Protein AF-A0A2E8DNR0-F1 (afdb_monomer_lite)

Secondary structure (DSSP, 8-state):
-EEEEEHHHHHHHHHHHHHHHHHTT-GGG--EEEEEE-SSSEEEEEEEETTEEEEPPPEEEEEEE--EEEEEHHHHHHHHHH---SEEEEEE-TTSEEEEEETTEEEEEEEE---------HHHHHTTS-HHHHHHHHHHHHHHHHHHHHHHTT---TT----------------PPPPPP-----PPPPPPS----------------------PPPP----------------PPPP------------------------------------------PPPP----GGGSSS-----------S----------TT---EEEEEETTEEEEEEE-EEEE-TTTTTT--TTHHHHHHHHHHHH-SEEEE--GGGGEEETT-GGGGG-SEEEEEE--HHHHHHTT---SSSPPSS--HHHHHHHHIIIIIS--EEEEEE--TTSHHHHHHHHHHHHH-TTS-EEEPPTTSGGGTSSS--SSPPP-GGGGTTTTTS----S-SS-EEEEETTEEEEEEE-S-TTGGG--S--S-SS-HHHH--HHHHHHHHHHHHHHHHHSSSEE-TTEE-

Sequence (571 aa):
MKIKIKHQNLLEAVKSVQTLASRRKALNSLTHITIETTSEQTTQLSARSRDLLFSSDQISTQVIRPGKVTCSLEQLGLFLRESLGEEINITRTQAGIMTVNCGNQTIEIETIINSDSIGLSLLHRVFRASPSVIISLLIHLLLAIYIAFNLRNYIIEEDKISVDFVSIPETTTRRMIKKPVVDRIQRRITPDPSLRMTNQPKILVTSPTSVAETVQRRPVDIQQNVDLNPKLVDQKPTDLTTQTRIPMTTSPSQVQSPTGTTSNTPLNGAGLLSNRFRAQSQGRAESLGISSMLNSTGAKDSGQVSNFSMRELVIIPKDKLGAKIVGSGNEFSAHIKLVRLKHSLSDWWQDPTAVPSFIKWLQDNTKITADVDFEGGSLVMTDERILDAPFIFMTGHDRDIVLNRSLAKDGPLAEGFSRKERIAMRKYLINRGGLLFFDDCGFNGNFASRFRRELQSVLPEFQLANIPHDHKLYKVYYQLAEPPTGGDVFWNSGYKPKQTQFKFQKGIFIGNRLAVVFNRKDYLCCMETSEVDSRARLQDRRSPDVHRFMTNLLVYAMKYGGNTDRSEYKR

Foldseek 3Di:
DKKKAFLVQVLVFLVQQLVVCVVVVNNVQWFKKKWFAPDQFWIKIWTDGDPDIGIGDIGGMHPPDGDMWMFTSVVVNVCSVPADAGMWIWDDDPVQWIWIDGPPDIDITGTDPPDPPDDDDPVVVVVPDDPVVVVVVVVVVVVVVVVVVVVVVVPDPPDDDPDDPDPDPDDPDDDDDDDDDDDDDDDDDDDDPDDDDDDDDDDDDDDDDDDDDDDDDDDDDDDDDDDDDDDDDDDDDDDDDDDDDDDDDDDDDDDDDDDDDDDDDDDDDDDDDDDDDDDDDDDDDDPDPPVPVPPPDPDDDDDDPPDPPPPPAPDDPLQAAAKAWFDEQQPIAIEHEAAQADALQALFCPLVQLVVLLQVVCVVPHNYHYYNSHVNRYDYLLPLRCLLHLEYETEHEPPVCCVVVVSRDPDHRDQADDPSSLQSLLCSLPVQQHAYEYEYPYLVCNSVVSVLVSCCVSCVPWDFAFDDQPHQLCPSHDHDSFQDAAPNQLRPPQQHGDDHPDRTWTFTDDDPATRYTHHHRRLSLLSHPDQDVDSHGNVSRHDPVSSVSVVSVVSSSQVRGGNYHCVNYHD

Radius of gyration: 39.45 Å; chains: 1; bounding box: 102×75×120 Å

Structure (mmCIF, N/CA/C/O backbone):
data_AF-A0A2E8DNR0-F1
#
_entry.id   AF-A0A2E8DNR0-F1
#
loop_
_atom_site.group_PDB
_atom_site.id
_atom_site.type_symbol
_atom_site.label_atom_id
_atom_site.label_alt_id
_atom_site.label_comp_id
_atom_site.label_asym_id
_atom_site.label_entity_id
_atom_site.label_seq_id
_atom_site.pdbx_PDB_ins_code
_atom_site.Cartn_x
_atom_site.Cartn_y
_atom_site.Cartn_z
_atom_site.occupancy
_atom_site.B_iso_or_equiv
_atom_site.auth_seq_id
_atom_site.auth_comp_id
_atom_site.auth_asym_id
_atom_site.auth_atom_id
_atom_site.pdbx_PDB_model_num
ATOM 1 N N . MET A 1 1 ? 20.804 -1.015 -55.934 1.00 86.19 1 MET A N 1
ATOM 2 C CA . MET A 1 1 ? 21.446 0.312 -55.888 1.00 86.19 1 MET A CA 1
ATOM 3 C C . MET A 1 1 ? 22.871 0.198 -56.418 1.00 86.19 1 MET A C 1
ATOM 5 O O . MET A 1 1 ? 23.558 -0.741 -56.022 1.00 86.19 1 MET A O 1
ATOM 9 N N . LYS A 1 2 ? 23.285 1.092 -57.322 1.00 92.00 2 LYS A N 1
ATOM 10 C CA . LYS A 1 2 ? 24.666 1.238 -57.810 1.00 92.00 2 LYS A CA 1
ATOM 11 C C . LYS A 1 2 ? 24.942 2.724 -58.052 1.00 92.00 2 LYS A C 1
ATOM 13 O O . LYS A 1 2 ? 24.276 3.316 -58.900 1.00 92.00 2 LYS A O 1
ATOM 18 N N . ILE A 1 3 ? 25.873 3.313 -57.310 1.00 93.38 3 ILE A N 1
ATOM 19 C CA . ILE A 1 3 ? 26.162 4.756 -57.348 1.00 93.38 3 ILE A CA 1
ATOM 20 C C . ILE A 1 3 ? 27.667 5.018 -57.281 1.00 93.38 3 ILE A C 1
ATOM 22 O O . ILE A 1 3 ? 28.405 4.211 -56.709 1.00 93.38 3 ILE A O 1
ATOM 26 N N . LYS A 1 4 ? 28.101 6.149 -57.844 1.00 93.12 4 LYS A N 1
ATOM 27 C CA . LYS A 1 4 ? 29.452 6.691 -57.670 1.00 93.12 4 LYS A CA 1
ATOM 28 C C . LYS A 1 4 ? 29.402 8.051 -56.988 1.00 93.12 4 LYS A C 1
ATOM 30 O O . LYS A 1 4 ? 28.589 8.900 -57.361 1.00 93.12 4 LYS A O 1
ATOM 35 N N . ILE A 1 5 ? 30.255 8.251 -55.990 1.00 93.81 5 ILE A N 1
ATOM 36 C CA . ILE A 1 5 ? 30.299 9.465 -55.167 1.00 93.81 5 ILE A CA 1
ATOM 37 C C . ILE A 1 5 ? 31.759 9.870 -54.967 1.00 93.81 5 ILE A C 1
ATOM 39 O O . ILE A 1 5 ? 32.609 9.005 -54.770 1.00 93.81 5 ILE A O 1
ATOM 43 N N . LYS A 1 6 ? 32.054 11.174 -54.963 1.00 93.38 6 LYS A N 1
ATOM 44 C CA . LYS A 1 6 ? 33.367 11.667 -54.523 1.00 93.38 6 LYS A CA 1
ATOM 45 C C . LYS A 1 6 ? 33.582 11.335 -53.046 1.00 93.38 6 LYS A C 1
ATOM 47 O O . LYS A 1 6 ? 32.703 11.605 -52.226 1.00 93.38 6 LYS A O 1
ATOM 52 N N . HIS A 1 7 ? 34.748 10.792 -52.709 1.00 92.06 7 HIS A N 1
ATOM 53 C CA . HIS A 1 7 ? 35.096 10.364 -51.350 1.00 92.06 7 HIS A CA 1
ATOM 54 C C . HIS A 1 7 ? 34.854 11.470 -50.316 1.00 92.06 7 HIS A C 1
ATOM 56 O O . HIS A 1 7 ? 34.104 11.266 -49.357 1.00 92.06 7 HIS A O 1
ATOM 62 N N . GLN A 1 8 ? 35.380 12.667 -50.586 1.00 89.75 8 GLN A N 1
ATOM 63 C CA . GLN A 1 8 ? 35.269 13.824 -49.698 1.00 89.75 8 GLN A CA 1
ATOM 64 C C . GLN A 1 8 ? 33.810 14.190 -49.390 1.00 89.75 8 GLN A C 1
ATOM 66 O O . GLN A 1 8 ? 33.452 14.409 -48.234 1.00 89.75 8 GLN A O 1
ATOM 71 N N . ASN A 1 9 ? 32.944 14.175 -50.406 1.00 91.75 9 ASN A N 1
ATOM 72 C CA . ASN A 1 9 ? 31.533 14.522 -50.249 1.00 91.75 9 ASN A CA 1
ATOM 73 C C . ASN A 1 9 ? 30.795 13.507 -49.362 1.00 91.75 9 ASN A C 1
ATOM 75 O O . ASN A 1 9 ? 29.952 13.880 -48.544 1.00 91.75 9 ASN A O 1
ATOM 79 N N . LEU A 1 10 ? 31.107 12.213 -49.511 1.00 92.06 10 LEU A N 1
ATOM 80 C CA . LEU A 1 10 ? 30.502 11.169 -48.686 1.00 92.06 10 LEU A CA 1
ATOM 81 C C . LEU A 1 10 ? 30.985 11.264 -47.231 1.00 92.06 10 LEU A C 1
ATOM 83 O O . LEU A 1 10 ? 30.183 11.140 -46.304 1.00 92.06 10 LEU A O 1
ATOM 87 N N . LEU A 1 11 ? 32.275 11.540 -47.025 1.00 91.88 11 LEU A N 1
ATOM 88 C CA . LEU A 1 11 ? 32.858 11.725 -45.698 1.00 91.88 11 LEU A CA 1
ATOM 89 C C . LEU A 1 11 ? 32.261 12.941 -44.972 1.00 91.88 11 LEU A C 1
ATOM 91 O O . LEU A 1 11 ? 31.933 12.854 -43.786 1.00 91.88 11 LEU A O 1
ATOM 95 N N . GLU A 1 12 ? 32.094 14.066 -45.666 1.00 91.81 12 GLU A N 1
ATOM 96 C CA . GLU A 1 12 ? 31.467 15.275 -45.119 1.00 91.81 12 GLU A CA 1
ATOM 97 C C . GLU A 1 12 ? 30.003 15.042 -44.740 1.00 91.81 12 GLU A C 1
ATOM 99 O O . GLU A 1 12 ? 29.575 15.451 -43.659 1.00 91.81 12 GLU A O 1
ATOM 104 N N . ALA A 1 13 ? 29.249 14.304 -45.556 1.00 91.94 13 ALA A N 1
ATOM 105 C CA . ALA A 1 13 ? 27.865 13.968 -45.247 1.00 91.94 13 ALA A CA 1
ATOM 106 C C . ALA A 1 13 ? 27.731 13.069 -44.007 1.00 91.94 13 ALA A C 1
ATOM 108 O O . ALA A 1 13 ? 26.882 13.325 -43.149 1.00 91.94 13 ALA A O 1
ATOM 109 N N . VAL A 1 14 ? 28.601 12.062 -43.856 1.00 93.06 14 VAL A N 1
ATOM 110 C CA . VAL A 1 14 ? 28.646 11.222 -42.645 1.00 93.06 14 VAL A CA 1
ATOM 111 C C . VAL A 1 14 ? 28.979 12.067 -41.411 1.00 93.06 14 VAL A C 1
ATOM 113 O O . VAL A 1 14 ? 28.291 11.967 -40.390 1.00 93.06 14 VAL A O 1
ATOM 116 N N . LYS A 1 15 ? 29.980 12.954 -41.506 1.00 92.44 15 LYS A N 1
ATOM 117 C CA . LYS A 1 15 ? 30.347 13.882 -40.421 1.00 92.44 15 LYS A CA 1
ATOM 118 C C . LYS A 1 15 ? 29.206 14.837 -40.070 1.00 92.44 15 LYS A C 1
ATOM 120 O O . LYS A 1 15 ? 28.989 15.109 -38.887 1.00 92.44 15 LYS A O 1
ATOM 125 N N . SER A 1 16 ? 28.463 15.324 -41.063 1.00 93.19 16 SER A N 1
ATOM 126 C CA . SER A 1 16 ? 27.307 16.202 -40.863 1.00 93.19 16 SER A CA 1
ATOM 127 C C . SER A 1 16 ? 26.217 15.504 -40.045 1.00 93.19 16 SER A C 1
ATOM 129 O O . SER A 1 16 ? 25.813 16.008 -38.994 1.00 93.19 16 SER A O 1
ATOM 131 N N . VAL A 1 17 ? 25.835 14.279 -40.427 1.00 92.00 17 VAL A N 1
ATOM 132 C CA . VAL A 1 17 ? 24.845 13.467 -39.694 1.00 92.00 17 VAL A CA 1
ATOM 133 C C . VAL A 1 17 ? 25.297 13.196 -38.253 1.00 92.00 17 VAL A C 1
ATOM 135 O O . VAL A 1 17 ? 24.521 13.381 -37.312 1.00 92.00 17 VAL A O 1
ATOM 138 N N . GLN A 1 18 ? 26.567 12.830 -38.051 1.00 91.38 18 GLN A N 1
ATOM 139 C CA . GLN A 1 18 ? 27.138 12.616 -36.715 1.00 91.38 18 GLN A CA 1
ATOM 140 C C . GLN A 1 18 ? 27.143 13.901 -35.868 1.00 91.38 18 GLN A C 1
ATOM 142 O O . GLN A 1 18 ? 26.813 13.871 -34.681 1.00 91.38 18 GLN A O 1
ATOM 147 N N . THR A 1 19 ? 27.453 15.050 -36.471 1.00 92.25 19 THR A N 1
ATOM 148 C CA . THR A 1 19 ? 27.459 16.354 -35.788 1.00 92.25 19 THR A CA 1
ATOM 149 C C . THR A 1 19 ? 26.048 16.772 -35.372 1.00 92.25 19 THR A C 1
ATOM 151 O O . THR A 1 19 ? 25.844 17.203 -34.233 1.00 92.25 19 THR A O 1
ATOM 154 N N . LEU A 1 20 ? 25.056 16.594 -36.252 1.00 91.38 20 LEU A N 1
ATOM 155 C CA . LEU A 1 20 ? 23.646 16.853 -35.949 1.00 91.38 20 LEU A CA 1
ATOM 156 C C . LEU A 1 20 ? 23.145 15.980 -34.790 1.00 91.38 20 LEU A C 1
ATOM 158 O O . LEU A 1 20 ? 22.474 16.482 -33.884 1.00 91.38 20 LEU A O 1
ATOM 162 N N . ALA A 1 21 ? 23.529 14.702 -34.766 1.00 89.75 21 ALA A N 1
ATOM 163 C CA . ALA A 1 21 ? 23.193 13.792 -33.676 1.00 89.75 21 ALA A CA 1
ATOM 164 C C . ALA A 1 21 ? 23.901 14.148 -32.360 1.00 89.75 21 ALA A C 1
ATOM 166 O O . ALA A 1 21 ? 23.291 14.090 -31.288 1.00 89.75 21 ALA A O 1
ATOM 167 N N . SER A 1 22 ? 25.163 14.584 -32.424 1.00 90.56 22 SER A N 1
ATOM 168 C CA . SER A 1 22 ? 25.935 15.028 -31.257 1.00 90.56 22 SER A CA 1
ATOM 169 C C . SER A 1 22 ? 25.294 16.236 -30.564 1.00 90.56 22 SER A C 1
ATOM 171 O O . SER A 1 22 ? 25.093 16.214 -29.348 1.00 90.56 22 SER A O 1
ATOM 173 N N . ARG A 1 23 ? 24.823 17.234 -31.332 1.00 90.75 23 ARG A N 1
ATOM 174 C CA . ARG A 1 23 ? 24.089 18.405 -30.797 1.00 90.75 23 ARG A CA 1
ATOM 175 C C . ARG A 1 23 ? 22.832 18.028 -30.004 1.00 90.75 23 ARG A C 1
ATOM 177 O O . ARG A 1 23 ? 22.382 18.799 -29.160 1.00 90.75 23 ARG A O 1
ATOM 184 N N . ARG A 1 24 ? 22.260 16.848 -30.259 1.00 88.25 24 ARG A N 1
ATOM 185 C CA . ARG A 1 24 ? 21.077 16.311 -29.566 1.00 88.25 24 ARG A CA 1
ATOM 186 C C . ARG A 1 24 ? 21.412 15.206 -28.554 1.00 88.25 24 ARG A C 1
ATOM 188 O O . ARG A 1 24 ? 20.495 14.542 -28.083 1.00 88.25 24 ARG A O 1
ATOM 195 N N . LYS A 1 25 ? 22.693 15.008 -28.204 1.00 88.12 25 LYS A N 1
ATOM 196 C CA . LYS A 1 25 ? 23.180 13.931 -27.313 1.00 88.12 25 LYS A CA 1
ATOM 197 C C . LYS A 1 25 ? 22.765 12.520 -27.776 1.00 88.12 25 LYS A C 1
ATOM 199 O O . LYS A 1 25 ? 22.565 11.632 -26.955 1.00 88.12 25 LYS A O 1
ATOM 204 N N . ALA A 1 26 ? 22.638 12.320 -29.089 1.00 86.88 26 ALA A N 1
ATOM 205 C CA . ALA A 1 26 ? 22.168 11.079 -29.712 1.00 86.88 26 ALA A CA 1
ATOM 206 C C . ALA A 1 26 ? 23.260 10.341 -30.510 1.00 86.88 26 ALA A C 1
ATOM 208 O O . ALA A 1 26 ? 22.969 9.368 -31.196 1.00 86.88 26 ALA A O 1
ATOM 209 N N . LEU A 1 27 ? 24.518 10.795 -30.451 1.00 85.19 27 LEU A N 1
ATOM 210 C CA . LEU A 1 27 ? 25.614 10.198 -31.223 1.00 85.19 27 LEU A CA 1
ATOM 211 C C . LEU A 1 27 ? 25.877 8.735 -30.827 1.00 85.19 27 LEU A C 1
ATOM 213 O O . LEU A 1 27 ? 25.978 7.880 -31.698 1.00 85.19 27 LEU A O 1
ATOM 217 N N . ASN A 1 28 ? 25.901 8.438 -29.523 1.00 84.94 28 ASN A N 1
ATOM 218 C CA . ASN A 1 28 ? 26.190 7.093 -29.003 1.00 84.94 28 ASN A CA 1
ATOM 219 C C . ASN A 1 28 ? 25.078 6.068 -29.289 1.00 84.94 28 ASN A C 1
ATOM 221 O O . ASN A 1 28 ? 25.258 4.884 -29.031 1.00 84.94 28 ASN A O 1
ATOM 225 N N . SER A 1 29 ? 23.918 6.511 -29.779 1.00 83.75 29 SER A N 1
ATOM 226 C CA . SER A 1 29 ? 22.791 5.645 -30.133 1.00 83.75 29 SER A CA 1
ATOM 227 C C . SER A 1 29 ? 22.632 5.436 -31.641 1.00 83.75 29 SER A C 1
ATOM 229 O O . SER A 1 29 ? 21.729 4.707 -32.050 1.00 83.75 29 SER A O 1
ATOM 231 N N . LEU A 1 30 ? 23.487 6.041 -32.476 1.00 85.50 30 LEU A N 1
ATOM 232 C CA . LEU A 1 30 ? 23.499 5.802 -33.918 1.00 85.50 30 LEU A CA 1
ATOM 233 C C . LEU A 1 30 ? 24.351 4.580 -34.260 1.00 85.50 30 LEU A C 1
ATOM 235 O O . LEU A 1 30 ? 25.574 4.626 -34.188 1.00 85.50 30 LEU A O 1
ATOM 239 N N . THR A 1 31 ? 23.697 3.505 -34.689 1.00 87.19 31 THR A N 1
ATOM 240 C CA . THR A 1 31 ? 24.370 2.269 -35.120 1.00 87.19 31 THR A CA 1
ATOM 241 C C . THR A 1 31 ? 24.386 2.107 -36.639 1.00 87.19 31 THR A C 1
ATOM 243 O O . THR A 1 31 ? 25.325 1.543 -37.195 1.00 87.19 31 THR A O 1
ATOM 246 N N . HIS A 1 32 ? 23.374 2.637 -37.330 1.00 92.06 32 HIS A N 1
ATOM 247 C CA . HIS A 1 32 ? 23.183 2.448 -38.766 1.00 92.06 32 HIS A CA 1
ATOM 248 C C . HIS A 1 32 ? 22.950 3.768 -39.492 1.00 92.06 32 HIS A C 1
ATOM 250 O O . HIS A 1 32 ? 22.372 4.710 -38.942 1.00 92.06 32 HIS A O 1
ATOM 256 N N . ILE A 1 33 ? 23.353 3.798 -40.758 1.00 92.75 33 ILE A N 1
ATOM 257 C CA . ILE A 1 33 ? 23.112 4.902 -41.682 1.00 92.75 33 ILE A CA 1
ATOM 258 C C . ILE A 1 33 ? 22.461 4.383 -42.960 1.00 92.75 33 ILE A C 1
ATOM 260 O O . ILE A 1 33 ? 22.790 3.310 -43.471 1.00 92.75 33 ILE A O 1
ATOM 264 N N . THR A 1 34 ? 21.493 5.144 -43.449 1.00 93.19 34 THR A N 1
ATOM 265 C CA . THR A 1 34 ? 20.732 4.870 -44.660 1.00 93.19 34 THR A CA 1
ATOM 266 C C . THR A 1 34 ? 21.201 5.794 -45.768 1.00 93.19 34 THR A C 1
ATOM 268 O O . THR A 1 34 ? 21.255 7.005 -45.582 1.00 93.19 34 THR A O 1
ATOM 271 N N . ILE A 1 35 ? 21.523 5.213 -46.915 1.00 93.00 35 ILE A N 1
ATOM 272 C CA . ILE A 1 35 ? 21.900 5.899 -48.146 1.00 93.00 35 ILE A CA 1
ATOM 273 C C . ILE A 1 35 ? 20.733 5.723 -49.116 1.00 93.00 35 ILE A C 1
ATOM 275 O O . ILE A 1 35 ? 20.349 4.592 -49.432 1.00 93.00 35 ILE A O 1
ATOM 279 N N . GLU A 1 36 ? 20.146 6.830 -49.555 1.00 91.88 36 GLU A N 1
ATOM 280 C CA . GLU A 1 36 ? 18.966 6.847 -50.418 1.00 91.88 36 GLU A CA 1
ATOM 281 C C . GLU A 1 36 ? 19.191 7.781 -51.605 1.00 91.88 36 GLU A C 1
ATOM 283 O O . GLU A 1 36 ? 19.529 8.951 -51.438 1.00 91.88 36 GLU A O 1
ATOM 288 N N . THR A 1 37 ? 19.015 7.261 -52.818 1.00 89.69 37 THR A N 1
ATOM 289 C CA . THR A 1 37 ? 19.087 8.074 -54.038 1.00 89.69 37 THR A CA 1
ATOM 290 C C . THR A 1 37 ? 17.820 8.913 -54.165 1.00 89.69 37 THR A C 1
ATOM 292 O O . THR A 1 37 ? 16.733 8.350 -54.296 1.00 89.69 37 THR A O 1
ATOM 295 N N . THR A 1 38 ? 17.951 10.236 -54.141 1.00 84.00 38 THR A N 1
ATOM 296 C CA . THR A 1 38 ? 16.825 11.183 -54.187 1.00 84.00 38 THR A CA 1
ATOM 297 C C . THR A 1 38 ? 16.490 11.646 -55.604 1.00 84.00 38 THR A C 1
ATOM 299 O O . THR A 1 38 ? 15.354 12.021 -55.871 1.00 84.00 38 THR A O 1
ATOM 302 N N . SER A 1 39 ? 17.458 11.613 -56.523 1.00 85.44 39 SER A N 1
ATOM 303 C CA . SER A 1 39 ? 17.259 11.881 -57.954 1.00 85.44 39 SER A CA 1
ATOM 304 C C . SER A 1 39 ? 18.280 11.101 -58.791 1.00 85.44 39 SER A C 1
ATOM 306 O O . SER A 1 39 ? 19.095 10.358 -58.244 1.00 85.44 39 SER A O 1
ATOM 308 N N . GLU A 1 40 ? 18.281 11.284 -60.113 1.00 81.44 40 GLU A N 1
ATOM 309 C CA . GLU A 1 40 ? 19.282 10.683 -61.011 1.00 81.44 40 GLU A CA 1
ATOM 310 C C . GLU A 1 40 ? 20.714 11.194 -60.764 1.00 81.44 40 GLU A C 1
ATOM 312 O O . GLU A 1 40 ? 21.682 10.561 -61.189 1.00 81.44 40 GLU A O 1
ATOM 317 N N . GLN A 1 41 ? 20.866 12.319 -60.056 1.00 87.75 41 GLN A N 1
ATOM 318 C CA . GLN A 1 41 ? 22.166 12.938 -59.782 1.00 87.75 41 GLN A CA 1
ATOM 319 C C . GLN A 1 41 ? 22.404 13.257 -58.301 1.00 87.75 41 GLN A C 1
ATOM 321 O O . GLN A 1 41 ? 23.429 13.853 -57.960 1.00 87.75 41 GLN A O 1
ATOM 326 N N . THR A 1 42 ? 21.486 12.881 -57.403 1.00 89.88 42 THR A N 1
ATOM 327 C CA . THR A 1 42 ? 21.609 13.200 -55.975 1.00 89.88 42 THR A CA 1
ATOM 328 C C . THR A 1 42 ? 21.292 12.030 -55.055 1.00 89.88 42 THR A C 1
ATOM 330 O O . THR A 1 42 ? 20.398 11.223 -55.316 1.00 89.88 42 THR A O 1
ATOM 333 N N . THR A 1 43 ? 22.024 11.964 -53.943 1.00 91.06 43 THR A N 1
ATOM 334 C CA . THR A 1 43 ? 21.842 10.990 -52.859 1.00 91.06 43 THR A CA 1
ATOM 335 C C . THR A 1 43 ? 21.808 11.718 -51.519 1.00 91.06 43 THR A C 1
ATOM 337 O O . THR A 1 43 ? 22.529 12.695 -51.324 1.00 91.06 43 THR A O 1
ATOM 340 N N . GLN A 1 44 ? 21.004 11.234 -50.576 1.00 93.69 44 GLN A N 1
ATOM 341 C CA . GLN A 1 44 ? 20.947 11.738 -49.207 1.00 93.69 44 GLN A CA 1
ATOM 342 C C . GLN A 1 44 ? 21.299 10.631 -48.210 1.00 93.69 44 GLN A C 1
ATOM 344 O O . GLN A 1 44 ? 20.919 9.469 -48.380 1.00 93.69 44 GLN A O 1
ATOM 349 N N . LEU A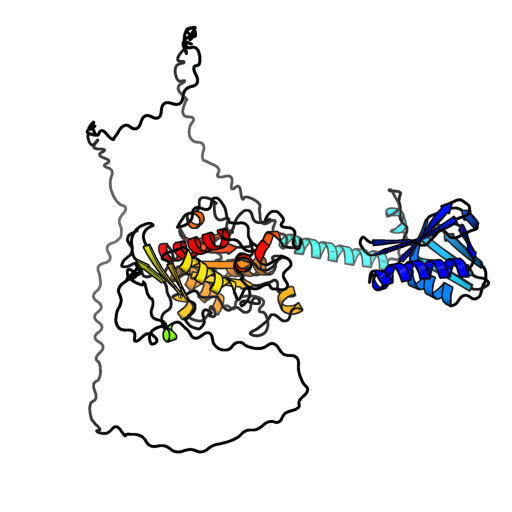 1 45 ? 22.021 11.003 -47.153 1.00 94.06 45 LEU A N 1
ATOM 350 C CA . LEU A 1 45 ? 22.303 10.131 -46.019 1.00 94.06 45 LEU A CA 1
ATOM 351 C C . LEU A 1 45 ? 21.363 10.470 -44.869 1.00 94.06 45 LEU A C 1
ATOM 353 O O . LEU A 1 45 ? 21.156 11.640 -44.557 1.00 94.06 45 LEU A O 1
ATOM 357 N N . SER A 1 46 ? 20.825 9.454 -44.204 1.00 92.00 46 SER A N 1
ATOM 358 C CA . SER A 1 46 ? 20.008 9.636 -43.007 1.00 92.00 46 SER A CA 1
ATOM 359 C C . SER A 1 46 ? 20.293 8.584 -41.941 1.00 92.00 46 SER A C 1
ATOM 361 O O . SER A 1 46 ? 20.592 7.431 -42.240 1.00 92.00 46 SER A O 1
ATOM 363 N N . ALA A 1 47 ? 20.203 8.968 -40.672 1.00 90.75 47 ALA A N 1
ATOM 364 C CA . ALA A 1 47 ? 20.358 8.071 -39.536 1.00 90.75 47 ALA A CA 1
ATOM 365 C C . ALA A 1 47 ? 19.261 8.345 -38.504 1.00 90.75 47 ALA A C 1
ATOM 367 O O . ALA A 1 47 ? 18.852 9.490 -38.295 1.00 90.75 47 ALA A O 1
ATOM 368 N N . ARG A 1 48 ? 18.768 7.287 -37.857 1.00 86.38 48 ARG A N 1
ATOM 369 C CA . ARG A 1 48 ? 17.664 7.372 -36.897 1.00 86.38 48 ARG A CA 1
ATOM 370 C C . ARG A 1 48 ? 18.130 6.954 -35.510 1.00 86.38 48 ARG A C 1
ATOM 372 O O . ARG A 1 48 ? 18.779 5.926 -35.355 1.00 86.38 48 ARG A O 1
ATOM 379 N N . SER A 1 49 ? 17.738 7.725 -34.501 1.00 84.00 49 SER A N 1
ATOM 380 C CA . SER A 1 49 ? 17.883 7.368 -33.089 1.00 84.00 49 SER A CA 1
ATOM 381 C C . SER A 1 49 ? 16.557 7.614 -32.377 1.00 84.00 49 SER A C 1
ATOM 383 O O . SER A 1 49 ? 16.163 8.765 -32.186 1.00 84.00 49 SER A O 1
ATOM 385 N N . ARG A 1 50 ? 15.879 6.539 -31.951 1.00 81.94 50 ARG A N 1
ATOM 386 C CA . ARG A 1 50 ? 14.510 6.590 -31.401 1.00 81.94 50 ARG A CA 1
ATOM 387 C C . ARG A 1 50 ? 13.560 7.313 -32.380 1.00 81.94 50 ARG A C 1
ATOM 389 O O . ARG A 1 50 ? 13.390 6.857 -33.513 1.00 81.94 50 ARG A O 1
ATOM 396 N N . ASP A 1 51 ? 13.006 8.454 -31.974 1.00 78.56 51 ASP A N 1
ATOM 397 C CA . ASP A 1 51 ? 12.076 9.271 -32.766 1.00 78.56 51 ASP A CA 1
ATOM 398 C C . ASP A 1 51 ? 12.758 10.416 -33.530 1.00 78.56 51 ASP A C 1
ATOM 400 O O . ASP A 1 51 ? 12.093 11.182 -34.222 1.00 78.56 51 ASP A O 1
ATOM 404 N N . LEU A 1 52 ? 14.084 10.549 -33.427 1.00 80.38 52 LEU A N 1
ATOM 405 C CA . LEU A 1 52 ? 14.844 11.594 -34.110 1.00 80.38 52 LEU A CA 1
ATOM 406 C C . LEU A 1 52 ? 15.448 11.055 -35.411 1.00 80.38 52 LEU A C 1
ATOM 408 O O . LEU A 1 52 ? 16.143 10.035 -35.404 1.00 80.38 52 LEU A O 1
ATOM 412 N N . LEU A 1 53 ? 15.201 11.769 -36.510 1.00 88.62 53 LEU A N 1
ATOM 413 C CA . LEU A 1 53 ? 15.800 11.537 -37.823 1.00 88.62 53 LEU A CA 1
ATOM 414 C C . LEU A 1 53 ? 16.822 12.643 -38.109 1.00 88.62 53 LEU A C 1
ATOM 416 O O . LEU A 1 53 ? 16.495 13.827 -38.037 1.00 88.62 53 LEU A O 1
ATOM 420 N N . PHE A 1 54 ? 18.049 12.252 -38.433 1.00 90.81 54 PHE A N 1
ATOM 421 C CA . PHE A 1 54 ? 19.127 13.153 -38.827 1.00 90.81 54 PHE A CA 1
ATOM 422 C C . PHE A 1 54 ? 19.463 12.887 -40.286 1.00 90.81 54 PHE A C 1
ATOM 424 O O . PHE A 1 54 ? 19.749 11.744 -40.631 1.00 90.81 54 PHE A O 1
ATOM 431 N N . SER A 1 55 ? 19.459 13.921 -41.118 1.00 92.00 55 SER A N 1
ATOM 432 C CA . SER A 1 55 ? 19.698 13.793 -42.556 1.00 92.00 55 SER A CA 1
ATOM 433 C C . SER A 1 55 ? 20.788 14.764 -42.993 1.00 92.00 55 SER A C 1
ATOM 435 O O . SER A 1 55 ? 20.866 15.871 -42.464 1.00 92.00 55 SER A O 1
ATOM 437 N N . SER A 1 56 ? 21.632 14.345 -43.932 1.00 92.88 56 SER A N 1
ATOM 438 C CA . SER A 1 56 ? 22.594 15.222 -44.595 1.00 92.88 56 SER A CA 1
ATOM 439 C C . SER A 1 56 ? 21.899 16.116 -45.620 1.00 92.88 56 SER A C 1
ATOM 441 O O . SER A 1 56 ? 20.771 15.842 -46.047 1.00 92.88 56 SER A O 1
ATOM 443 N N . ASP A 1 57 ? 22.619 17.124 -46.100 1.00 88.50 57 ASP A N 1
ATOM 444 C CA . ASP A 1 57 ? 22.274 17.787 -47.356 1.00 88.50 57 ASP A CA 1
ATOM 445 C C . ASP A 1 57 ? 22.378 16.800 -48.532 1.00 88.50 57 ASP A C 1
ATOM 447 O O . ASP A 1 57 ? 22.971 15.71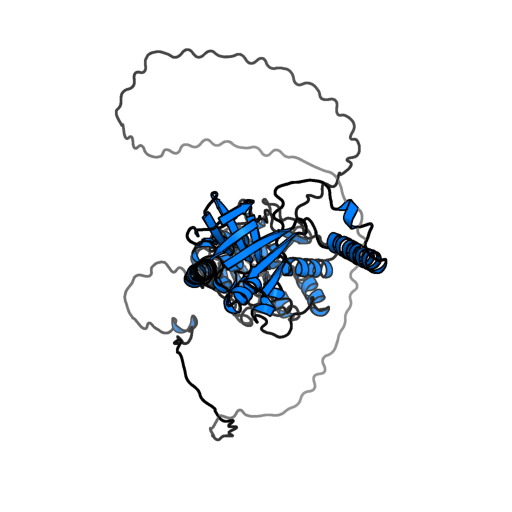7 -48.416 1.00 88.50 57 ASP A O 1
ATOM 451 N N . GLN A 1 58 ? 21.764 17.152 -49.664 1.00 89.69 58 GLN A N 1
ATOM 452 C CA . GLN A 1 58 ? 21.837 16.339 -50.875 1.00 89.69 58 GLN A CA 1
ATOM 453 C C . GLN A 1 58 ? 23.251 16.372 -51.458 1.00 89.69 58 GLN A C 1
ATOM 455 O O . GLN A 1 58 ? 23.825 17.430 -51.701 1.00 89.69 58 GLN A O 1
ATOM 460 N N . ILE A 1 59 ? 23.794 15.188 -51.713 1.00 91.81 59 ILE A N 1
ATOM 461 C CA . ILE A 1 59 ? 25.134 14.990 -52.252 1.00 91.81 59 ILE A CA 1
ATOM 462 C C . ILE A 1 59 ? 25.021 14.795 -53.759 1.00 91.81 59 ILE A C 1
ATOM 464 O O . ILE A 1 59 ? 24.196 14.000 -54.207 1.00 91.81 59 ILE A O 1
ATOM 468 N N . SER A 1 60 ? 25.871 15.462 -54.542 1.00 89.75 60 SER A N 1
ATOM 469 C CA . SER A 1 60 ? 25.997 15.180 -55.976 1.00 89.75 60 SER A CA 1
ATOM 470 C C . SER A 1 60 ? 26.632 13.801 -56.189 1.00 89.75 60 SER A C 1
ATOM 472 O O . SER A 1 60 ? 27.734 13.528 -55.703 1.00 89.75 60 SER A O 1
ATOM 474 N N . THR A 1 61 ? 25.916 12.919 -56.884 1.00 90.44 61 THR A N 1
ATOM 475 C CA . THR A 1 61 ? 26.269 11.505 -57.067 1.00 90.44 61 THR A CA 1
ATOM 476 C C . THR A 1 61 ? 25.888 11.027 -58.457 1.00 90.44 61 THR A C 1
ATOM 478 O O . THR A 1 61 ? 24.771 11.276 -58.898 1.00 90.44 61 THR A O 1
ATOM 481 N N . GLN A 1 62 ? 26.744 10.250 -59.117 1.00 91.56 62 GLN A N 1
ATOM 482 C CA . GLN A 1 62 ? 26.371 9.586 -60.364 1.00 91.56 62 GLN A CA 1
ATOM 483 C C . GLN A 1 62 ? 25.560 8.322 -60.044 1.00 91.56 62 GLN A C 1
ATOM 485 O O . GLN A 1 62 ? 26.112 7.314 -59.588 1.00 91.56 62 GLN A O 1
ATOM 490 N N . VAL A 1 63 ? 24.245 8.360 -60.272 1.00 89.81 63 VAL A N 1
ATOM 491 C CA . VAL A 1 63 ? 23.358 7.223 -59.998 1.00 89.81 63 VAL A CA 1
ATOM 492 C C . VAL A 1 63 ? 23.258 6.333 -61.234 1.00 89.81 63 VAL A C 1
ATOM 494 O O . VAL A 1 63 ? 22.645 6.690 -62.229 1.00 89.81 63 VAL A O 1
ATOM 497 N N . ILE A 1 64 ? 23.853 5.139 -61.170 1.00 90.69 64 ILE A N 1
ATOM 498 C CA . ILE A 1 64 ? 23.757 4.132 -62.244 1.00 90.69 64 ILE A CA 1
ATOM 499 C C . ILE A 1 64 ? 22.480 3.302 -62.074 1.00 90.69 64 ILE A C 1
ATOM 501 O O . ILE A 1 64 ? 21.841 2.899 -63.041 1.00 90.69 64 ILE A O 1
ATOM 505 N N . ARG A 1 65 ? 22.119 2.999 -60.823 1.00 88.50 65 ARG A N 1
ATOM 506 C CA . ARG A 1 65 ? 20.869 2.321 -60.476 1.00 88.50 65 ARG A CA 1
ATOM 507 C C . ARG A 1 65 ? 20.349 2.865 -59.146 1.00 88.50 65 ARG A C 1
ATOM 509 O O . ARG A 1 65 ? 21.042 2.663 -58.137 1.00 88.50 65 ARG A O 1
ATOM 516 N N . PRO A 1 66 ? 19.149 3.470 -59.109 1.00 88.19 66 PRO A N 1
ATOM 517 C CA . PRO A 1 66 ? 18.596 4.030 -57.885 1.00 88.19 66 PRO A CA 1
ATOM 518 C C . PRO A 1 66 ? 18.357 2.950 -56.825 1.00 88.19 66 PRO A C 1
ATOM 520 O O . PRO A 1 66 ? 18.362 1.738 -57.092 1.00 88.19 66 PRO A O 1
ATOM 523 N N . GLY A 1 67 ? 18.200 3.387 -55.584 1.00 87.00 67 GLY A N 1
ATOM 524 C CA . GLY A 1 67 ? 17.778 2.534 -54.491 1.00 87.00 67 GLY A CA 1
ATOM 525 C C . GLY A 1 67 ? 18.087 3.108 -53.119 1.00 87.00 67 GLY A C 1
ATOM 526 O O . GLY A 1 67 ? 18.653 4.188 -52.966 1.00 87.00 67 GLY A O 1
ATOM 527 N N . LYS A 1 68 ? 17.716 2.310 -52.124 1.00 89.06 68 LYS A N 1
ATOM 528 C CA . LYS A 1 68 ? 17.911 2.583 -50.708 1.00 89.06 68 LYS A CA 1
ATOM 529 C C . LYS A 1 68 ? 18.667 1.430 -50.067 1.00 89.06 68 LYS A C 1
ATOM 531 O O . LYS A 1 68 ? 18.408 0.255 -50.371 1.00 89.06 68 LYS A O 1
ATOM 536 N N . VAL A 1 69 ? 19.619 1.756 -49.206 1.00 89.88 69 VAL A N 1
ATOM 537 C CA . VAL A 1 69 ? 20.379 0.771 -48.439 1.00 89.88 69 VAL A CA 1
ATOM 538 C C . VAL A 1 69 ? 20.667 1.300 -47.045 1.00 89.88 69 VAL A C 1
ATOM 540 O O . VAL A 1 69 ? 21.015 2.464 -46.886 1.00 89.88 69 VAL A O 1
ATOM 543 N N . THR A 1 70 ? 20.536 0.440 -46.042 1.00 91.31 70 THR A N 1
ATOM 544 C CA . THR A 1 70 ? 20.898 0.746 -44.657 1.00 91.31 70 THR A CA 1
ATOM 545 C C . THR A 1 70 ? 22.044 -0.165 -44.245 1.00 91.31 70 THR A C 1
ATOM 547 O O . THR A 1 70 ? 21.977 -1.372 -44.470 1.00 91.31 70 THR A O 1
ATOM 550 N N . CYS A 1 71 ? 23.099 0.409 -43.676 1.00 91.31 71 CYS A N 1
ATOM 551 C CA . CYS A 1 71 ? 24.350 -0.278 -43.360 1.00 91.31 71 CYS A CA 1
ATOM 552 C C . CYS A 1 71 ? 24.936 0.217 -42.029 1.00 91.31 71 CYS A C 1
ATOM 554 O O . CYS A 1 71 ? 24.479 1.229 -41.489 1.00 91.31 71 CYS A O 1
ATOM 556 N N . SER A 1 72 ? 25.930 -0.499 -41.495 1.00 92.19 72 SER A N 1
ATOM 557 C CA . SER A 1 72 ? 26.629 -0.103 -40.266 1.00 92.19 72 SER A CA 1
ATOM 558 C C . SER A 1 72 ? 27.347 1.238 -40.445 1.00 92.19 72 SER A C 1
ATOM 560 O O . SER A 1 72 ? 28.172 1.403 -41.347 1.00 92.19 72 SER A O 1
ATOM 562 N N . LEU A 1 73 ? 27.044 2.195 -39.560 1.00 90.75 73 LEU A N 1
ATOM 563 C CA . LEU A 1 73 ? 27.699 3.506 -39.545 1.00 90.75 73 LEU A CA 1
ATOM 564 C C . LEU A 1 73 ? 29.177 3.388 -39.152 1.00 90.75 73 LEU A C 1
ATOM 566 O O . LEU A 1 73 ? 30.007 4.145 -39.649 1.00 90.75 73 LEU A O 1
ATOM 570 N N . GLU A 1 74 ? 29.504 2.442 -38.273 1.00 88.94 74 GLU A N 1
ATOM 571 C CA . GLU A 1 74 ? 30.867 2.210 -37.799 1.00 88.94 74 GLU A CA 1
ATOM 572 C C . GLU A 1 74 ? 31.762 1.680 -38.922 1.00 88.94 74 GLU A C 1
ATOM 574 O O . GLU A 1 74 ? 32.791 2.284 -39.218 1.00 88.94 74 GLU A O 1
ATOM 579 N N . GLN A 1 75 ? 31.334 0.613 -39.605 1.00 89.94 75 GLN A N 1
ATOM 580 C CA . GLN A 1 75 ? 32.117 -0.010 -40.678 1.00 89.94 75 GLN A CA 1
ATOM 581 C C . GLN A 1 75 ? 32.299 0.933 -41.869 1.00 89.94 75 GLN A C 1
ATOM 583 O O . GLN A 1 75 ? 33.406 1.070 -42.389 1.00 89.94 75 GLN A O 1
ATOM 588 N N . LEU A 1 76 ? 31.229 1.630 -42.270 1.00 91.69 76 LEU A N 1
ATOM 589 C CA . LEU A 1 76 ? 31.315 2.625 -43.335 1.00 91.69 76 LEU A CA 1
ATOM 590 C C . LEU A 1 76 ? 32.214 3.795 -42.917 1.00 91.69 76 LEU A C 1
ATOM 592 O O . LEU A 1 76 ? 33.070 4.220 -43.684 1.00 91.69 76 LEU A O 1
ATOM 596 N N . GLY A 1 77 ? 32.047 4.310 -41.697 1.00 89.44 77 GLY A N 1
ATOM 597 C CA . GLY A 1 77 ? 32.833 5.432 -41.190 1.00 89.44 77 GLY A CA 1
ATOM 598 C C . GLY A 1 77 ? 34.326 5.123 -41.070 1.00 89.44 77 GLY A C 1
ATOM 599 O O . GLY A 1 77 ? 35.140 5.995 -41.370 1.00 89.44 77 GLY A O 1
ATOM 600 N N . LEU A 1 78 ? 34.684 3.905 -40.659 1.00 88.81 78 LEU A N 1
ATOM 601 C CA . LEU A 1 78 ? 36.070 3.449 -40.561 1.00 88.81 78 LEU A CA 1
ATOM 602 C C . LEU A 1 78 ? 36.702 3.313 -41.950 1.00 88.81 78 LEU A C 1
ATOM 604 O O . LEU A 1 78 ? 37.738 3.925 -42.201 1.00 88.81 78 LEU A O 1
ATOM 608 N N . PHE A 1 79 ? 36.015 2.650 -42.887 1.00 91.38 79 PHE A N 1
ATOM 609 C CA . PHE A 1 79 ? 36.483 2.522 -44.270 1.00 91.38 79 PHE A CA 1
ATOM 610 C C . PHE A 1 79 ? 36.744 3.885 -44.926 1.00 91.38 79 PHE A C 1
ATOM 612 O O . PHE A 1 79 ? 37.795 4.095 -45.519 1.00 91.38 79 PHE A O 1
ATOM 619 N N . LEU A 1 80 ? 35.827 4.847 -44.761 1.00 90.44 80 LEU A N 1
ATOM 620 C CA . LEU A 1 80 ? 35.981 6.189 -45.333 1.00 90.44 80 LEU A CA 1
ATOM 621 C C . LEU A 1 80 ? 37.167 6.970 -44.756 1.00 90.44 80 LEU A C 1
ATOM 623 O O . LEU A 1 80 ? 37.684 7.860 -45.426 1.00 90.44 80 LEU A O 1
ATOM 627 N N . ARG A 1 81 ? 37.586 6.690 -43.518 1.00 87.25 81 ARG A N 1
ATOM 628 C CA . ARG A 1 81 ? 38.753 7.345 -42.905 1.00 87.25 81 ARG A CA 1
ATOM 629 C C . ARG A 1 81 ? 40.071 6.737 -43.372 1.00 87.25 81 ARG A C 1
ATOM 631 O O . ARG A 1 81 ? 41.063 7.453 -43.429 1.00 87.25 81 ARG A O 1
ATOM 638 N N . GLU A 1 82 ? 40.072 5.443 -43.667 1.00 85.19 82 GLU A N 1
ATOM 639 C CA . GLU A 1 82 ? 41.264 4.691 -44.074 1.00 85.19 82 GLU A CA 1
ATOM 640 C C . GLU A 1 82 ? 41.491 4.708 -45.591 1.00 85.19 82 GLU A C 1
ATOM 642 O O . GLU A 1 82 ? 42.604 4.450 -46.055 1.00 85.19 82 GLU A O 1
ATOM 647 N N . SER A 1 83 ? 40.458 5.031 -46.373 1.00 85.19 83 SER A N 1
ATOM 648 C CA . SER A 1 83 ? 40.546 5.052 -47.828 1.00 85.19 83 SER A CA 1
ATOM 649 C C . SER A 1 83 ? 41.148 6.336 -48.386 1.00 85.19 83 SER A C 1
ATOM 651 O O . SER A 1 83 ? 40.713 7.431 -48.038 1.00 85.19 83 SER A O 1
ATOM 653 N N . LEU A 1 84 ? 42.099 6.186 -49.313 1.00 76.94 84 LEU A N 1
ATOM 654 C CA . LEU A 1 84 ? 42.882 7.277 -49.913 1.00 76.94 84 LEU A CA 1
ATOM 655 C C . LEU A 1 84 ? 42.466 7.633 -51.356 1.00 76.94 84 LEU A C 1
ATOM 657 O O . LEU A 1 84 ? 43.139 8.428 -52.005 1.00 76.94 84 LEU A O 1
ATOM 661 N N . GLY A 1 85 ? 41.408 7.020 -51.898 1.00 80.44 85 GLY A N 1
ATOM 662 C CA . GLY A 1 85 ? 40.956 7.265 -53.273 1.00 80.44 85 GLY A CA 1
ATOM 663 C C . GLY A 1 85 ? 39.989 8.448 -53.400 1.00 80.44 85 GLY A C 1
ATOM 664 O O . GLY A 1 85 ? 39.265 8.776 -52.465 1.00 80.44 85 GLY A O 1
ATOM 665 N N . GLU A 1 86 ? 39.936 9.068 -54.582 1.00 86.00 86 GLU A N 1
ATOM 666 C CA . GLU A 1 86 ? 39.071 10.233 -54.843 1.00 86.00 86 GLU A CA 1
ATOM 667 C C . GLU A 1 86 ? 37.595 9.867 -55.073 1.00 86.00 86 GLU A C 1
ATOM 669 O O . GLU A 1 86 ? 36.695 10.663 -54.789 1.00 86.00 86 GLU A O 1
ATOM 674 N N . GLU A 1 87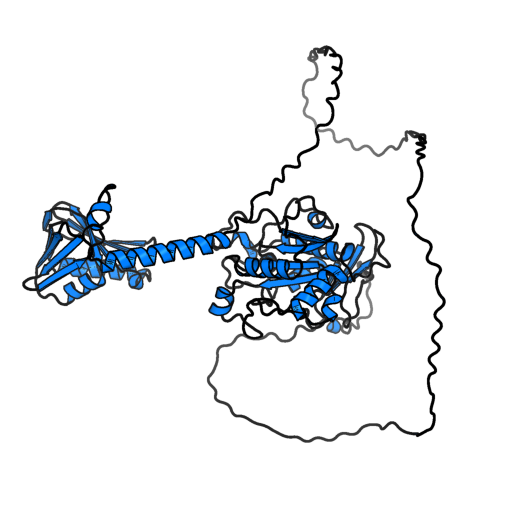 ? 37.325 8.652 -55.560 1.00 90.25 87 GLU A N 1
ATOM 675 C CA . GLU A 1 87 ? 35.981 8.173 -55.891 1.00 90.25 87 GLU A CA 1
ATOM 676 C C . GLU A 1 87 ? 35.616 6.893 -55.140 1.00 90.25 87 GLU A C 1
ATOM 678 O O . GLU A 1 87 ? 36.438 5.996 -54.932 1.00 90.25 87 GLU A O 1
ATOM 683 N N . ILE A 1 88 ? 34.338 6.798 -54.777 1.00 92.38 88 ILE A N 1
ATOM 684 C CA . ILE A 1 88 ? 33.740 5.657 -54.097 1.00 92.38 88 ILE A CA 1
ATOM 685 C C . ILE A 1 88 ? 32.619 5.090 -54.953 1.00 92.38 88 ILE A C 1
ATOM 687 O O . ILE A 1 88 ? 31.657 5.778 -55.301 1.00 92.38 88 ILE A O 1
ATOM 691 N N . ASN A 1 89 ? 32.716 3.796 -55.230 1.00 92.56 89 ASN A N 1
ATOM 692 C CA . ASN A 1 89 ? 31.698 3.018 -55.911 1.00 92.56 89 ASN A CA 1
ATOM 693 C C . ASN A 1 89 ? 30.934 2.183 -54.883 1.00 92.56 89 ASN A C 1
ATOM 695 O O . ASN A 1 89 ? 31.510 1.305 -54.244 1.00 92.56 89 ASN A O 1
ATOM 699 N N . ILE A 1 90 ? 29.628 2.417 -54.754 1.00 92.81 90 ILE A N 1
ATOM 700 C CA . ILE A 1 90 ? 28.761 1.644 -53.860 1.00 92.81 90 ILE A CA 1
ATOM 701 C C . ILE A 1 90 ? 27.840 0.774 -54.704 1.00 92.81 90 ILE A C 1
ATOM 703 O O . ILE A 1 90 ? 27.049 1.282 -55.503 1.00 92.81 90 ILE A O 1
ATOM 707 N N . THR A 1 91 ? 27.910 -0.542 -54.508 1.00 91.25 91 THR A N 1
ATOM 708 C CA . THR A 1 91 ? 27.050 -1.516 -55.189 1.00 91.25 91 THR A CA 1
ATOM 709 C C . THR A 1 91 ? 26.368 -2.417 -54.170 1.00 91.25 91 THR A C 1
ATOM 711 O O . THR A 1 91 ? 27.024 -3.073 -53.372 1.00 91.25 91 THR A O 1
ATOM 714 N N . ARG A 1 92 ? 25.035 -2.487 -54.214 1.00 85.19 92 ARG A N 1
ATOM 715 C CA . ARG A 1 92 ? 24.249 -3.438 -53.413 1.00 85.19 92 ARG A CA 1
ATOM 716 C C . ARG A 1 92 ? 23.916 -4.672 -54.248 1.00 85.19 92 ARG A C 1
ATOM 718 O O . ARG A 1 92 ? 23.272 -4.534 -55.294 1.00 85.19 92 ARG A O 1
ATOM 725 N N . THR A 1 93 ? 24.303 -5.852 -53.772 1.00 74.25 93 THR A N 1
ATOM 726 C CA . THR A 1 93 ? 23.945 -7.146 -54.372 1.00 74.25 93 THR A CA 1
ATOM 727 C C . THR A 1 93 ? 22.610 -7.661 -53.814 1.00 74.25 93 THR A C 1
ATOM 729 O O . THR A 1 93 ? 22.140 -7.222 -52.761 1.00 74.25 93 THR A O 1
ATOM 732 N N . GLN A 1 94 ? 21.955 -8.592 -54.521 1.00 62.56 94 GLN A N 1
ATOM 733 C CA . GLN A 1 94 ? 20.676 -9.189 -54.089 1.00 62.56 94 GLN A CA 1
ATOM 734 C C . GLN A 1 94 ? 20.795 -10.006 -52.787 1.00 62.56 94 GLN A C 1
ATOM 736 O O . GLN A 1 94 ? 19.790 -10.265 -52.133 1.00 62.56 94 GLN A O 1
ATOM 741 N N . ALA A 1 95 ? 22.017 -10.362 -52.379 1.00 61.44 95 ALA A N 1
ATOM 742 C CA . ALA A 1 95 ? 22.307 -11.147 -51.182 1.00 61.44 95 ALA A CA 1
ATOM 743 C C . ALA A 1 95 ? 22.253 -10.344 -49.865 1.00 61.44 95 ALA A C 1
ATOM 745 O O . ALA A 1 95 ? 22.537 -10.898 -48.810 1.00 61.44 95 ALA A O 1
ATOM 746 N N . GLY A 1 96 ? 21.890 -9.055 -49.904 1.00 75.06 96 GLY A N 1
ATOM 747 C CA . GLY A 1 96 ? 21.880 -8.206 -48.707 1.00 75.06 96 GLY A CA 1
ATOM 748 C C . GLY A 1 96 ? 23.263 -7.684 -48.315 1.00 75.06 96 GLY A C 1
ATOM 749 O O . GLY A 1 96 ? 23.420 -7.190 -47.205 1.00 75.06 96 GLY A O 1
ATOM 750 N N . ILE A 1 97 ? 24.237 -7.737 -49.224 1.00 84.69 97 ILE A N 1
ATOM 751 C CA . ILE A 1 97 ? 25.591 -7.212 -49.024 1.00 84.69 97 ILE A CA 1
ATOM 752 C C . ILE A 1 97 ? 25.762 -5.942 -49.864 1.00 84.69 97 ILE A C 1
ATOM 754 O O . ILE A 1 97 ? 25.342 -5.871 -51.027 1.00 84.69 97 ILE A O 1
ATOM 758 N N . MET A 1 98 ? 26.362 -4.919 -49.265 1.00 90.12 98 MET A N 1
ATOM 759 C CA . MET A 1 98 ? 26.809 -3.709 -49.940 1.00 90.12 98 MET A CA 1
ATOM 760 C C . MET A 1 98 ? 28.324 -3.735 -50.056 1.00 90.12 98 MET A C 1
ATOM 762 O O . MET A 1 98 ? 29.030 -3.709 -49.056 1.00 90.12 98 MET A O 1
ATOM 766 N N . THR A 1 99 ? 28.813 -3.724 -51.285 1.00 90.81 99 THR A N 1
ATOM 767 C CA . THR A 1 99 ? 30.232 -3.583 -51.585 1.00 90.81 99 THR A CA 1
ATOM 768 C C . THR A 1 99 ? 30.542 -2.104 -51.785 1.00 90.81 99 THR A C 1
ATOM 770 O O . THR A 1 99 ? 29.914 -1.441 -52.619 1.00 90.81 99 THR A O 1
ATOM 773 N N . VAL A 1 100 ? 31.502 -1.590 -51.021 1.00 91.81 100 VAL A N 1
ATOM 774 C CA . VAL A 1 100 ? 32.035 -0.232 -51.149 1.00 91.81 100 VAL A CA 1
ATOM 775 C C . VAL A 1 100 ? 33.474 -0.351 -51.630 1.00 91.81 100 VAL A C 1
ATOM 777 O O . VAL A 1 100 ? 34.302 -0.972 -50.972 1.00 91.81 100 VAL A O 1
ATOM 780 N N . ASN A 1 101 ? 33.761 0.215 -52.797 1.00 91.12 101 ASN A N 1
ATOM 781 C CA . ASN A 1 101 ? 35.085 0.195 -53.405 1.00 91.12 101 ASN A CA 1
ATOM 782 C C . ASN A 1 101 ? 35.621 1.627 -53.521 1.00 91.12 101 ASN A C 1
ATOM 784 O O . ASN A 1 101 ? 34.913 2.513 -54.004 1.00 91.12 101 ASN A O 1
ATOM 788 N N . CYS A 1 102 ? 36.866 1.825 -53.099 1.00 89.56 102 CYS A N 1
ATOM 789 C CA . CYS A 1 102 ? 37.623 3.057 -53.265 1.00 89.56 102 CYS A CA 1
ATOM 790 C C . CYS A 1 102 ? 39.043 2.705 -53.743 1.00 89.56 102 CYS A C 1
ATOM 792 O O . CYS A 1 102 ? 39.864 2.198 -52.976 1.00 89.56 102 CYS A O 1
ATOM 794 N N . GLY A 1 103 ? 39.332 2.918 -55.030 1.00 85.06 103 GLY A N 1
ATOM 795 C CA . GLY A 1 103 ? 40.598 2.495 -55.643 1.00 85.06 103 GLY A CA 1
ATOM 796 C C . GLY A 1 103 ? 40.806 0.974 -55.567 1.00 85.06 103 GLY A C 1
ATOM 797 O O . GLY A 1 103 ? 39.986 0.204 -56.062 1.00 85.06 103 GLY A O 1
ATOM 798 N N . ASN A 1 104 ? 41.899 0.539 -54.928 1.00 82.94 104 ASN A N 1
ATOM 799 C CA . ASN A 1 104 ? 42.209 -0.885 -54.720 1.00 82.94 104 ASN A CA 1
ATOM 800 C C . ASN A 1 104 ? 41.605 -1.461 -53.429 1.00 82.94 104 ASN A C 1
ATOM 802 O O . ASN A 1 104 ? 41.736 -2.656 -53.170 1.00 82.94 104 ASN A O 1
ATOM 806 N N . GLN A 1 105 ? 40.962 -0.635 -52.601 1.00 86.75 105 GLN A N 1
ATOM 807 C CA . GLN A 1 105 ? 40.352 -1.076 -51.353 1.00 86.75 105 GLN A CA 1
ATOM 808 C C . GLN A 1 105 ? 38.876 -1.384 -51.571 1.00 86.75 105 GLN A C 1
ATOM 810 O O . GLN A 1 105 ? 38.140 -0.607 -52.180 1.00 86.75 105 GLN A O 1
ATOM 815 N N . THR A 1 106 ? 38.435 -2.529 -51.063 1.00 89.38 106 THR A N 1
ATOM 816 C CA . THR A 1 106 ? 37.038 -2.956 -51.126 1.00 89.38 106 THR A CA 1
ATOM 817 C C . THR A 1 106 ? 36.621 -3.491 -49.766 1.00 89.38 106 THR A C 1
ATOM 819 O O . THR A 1 106 ? 37.330 -4.308 -49.184 1.00 89.38 106 THR A O 1
ATOM 822 N N . ILE A 1 107 ? 35.470 -3.039 -49.275 1.00 90.75 107 ILE A N 1
ATOM 823 C CA . ILE A 1 107 ? 34.819 -3.577 -48.082 1.00 90.75 107 ILE A CA 1
ATOM 824 C C . ILE A 1 107 ? 33.429 -4.089 -48.447 1.00 90.75 107 ILE A C 1
ATOM 826 O O . ILE A 1 107 ? 32.702 -3.476 -49.234 1.00 90.75 107 ILE A O 1
ATOM 830 N N . GLU A 1 108 ? 33.054 -5.216 -47.857 1.00 90.06 108 GLU A N 1
ATOM 831 C CA . GLU A 1 108 ? 31.701 -5.750 -47.915 1.00 90.06 108 GLU A CA 1
ATOM 832 C C . GLU A 1 108 ? 31.016 -5.508 -46.572 1.00 90.06 108 GLU A C 1
ATOM 834 O O . GLU A 1 108 ? 31.512 -5.908 -45.522 1.00 90.06 108 GLU A O 1
ATOM 839 N N . ILE A 1 109 ? 29.889 -4.802 -46.610 1.00 90.00 109 ILE A N 1
ATOM 840 C CA . ILE A 1 109 ? 29.115 -4.412 -45.434 1.00 90.00 109 ILE A CA 1
ATOM 841 C C . ILE A 1 109 ? 27.746 -5.080 -45.523 1.00 90.00 109 ILE A C 1
ATOM 843 O O . ILE A 1 109 ? 27.040 -4.943 -46.528 1.00 90.00 109 ILE A O 1
ATOM 847 N N . GLU A 1 110 ? 27.348 -5.787 -44.467 1.00 86.12 110 GLU A N 1
ATOM 848 C CA . GLU A 1 110 ? 26.004 -6.353 -44.370 1.00 86.12 110 GLU A CA 1
ATOM 849 C C . GLU A 1 110 ? 24.954 -5.237 -44.311 1.00 86.12 110 GLU A C 1
ATOM 851 O O . GLU A 1 110 ? 25.096 -4.232 -43.609 1.00 86.12 110 GLU A O 1
ATOM 856 N N . THR A 1 111 ? 23.882 -5.402 -45.083 1.00 84.62 111 THR A N 1
ATOM 857 C CA . THR A 1 111 ? 22.807 -4.413 -45.184 1.00 84.62 111 THR A CA 1
ATOM 858 C C . THR A 1 111 ? 21.546 -4.917 -44.519 1.00 84.62 111 THR A C 1
ATOM 860 O O . THR A 1 111 ? 21.155 -6.074 -44.686 1.00 84.62 111 THR A O 1
ATOM 863 N N . ILE A 1 112 ? 20.848 -4.020 -43.828 1.00 79.75 112 ILE A N 1
ATOM 864 C CA . ILE A 1 112 ? 19.503 -4.310 -43.347 1.00 79.75 112 ILE A CA 1
ATOM 865 C C . ILE A 1 112 ? 18.576 -4.289 -44.562 1.00 79.75 112 ILE A C 1
ATOM 867 O O . ILE A 1 112 ? 18.381 -3.261 -45.219 1.00 79.75 112 ILE A O 1
ATOM 871 N N . ILE A 1 113 ? 18.016 -5.454 -44.883 1.00 62.97 113 ILE A N 1
ATOM 872 C CA . ILE A 1 113 ? 17.015 -5.593 -45.934 1.00 62.97 113 ILE A CA 1
ATOM 873 C C . ILE A 1 113 ? 15.699 -5.039 -45.383 1.00 62.97 113 ILE A C 1
ATOM 875 O O . ILE A 1 113 ? 14.913 -5.768 -44.783 1.00 62.97 113 ILE A O 1
ATOM 879 N N . ASN A 1 114 ? 15.438 -3.751 -45.611 1.00 52.22 114 ASN A N 1
ATOM 880 C CA . ASN A 1 114 ? 14.070 -3.248 -45.532 1.00 52.22 114 ASN A CA 1
ATOM 881 C C . ASN A 1 114 ? 13.283 -3.895 -46.674 1.00 52.22 114 ASN A C 1
ATOM 883 O O . ASN A 1 114 ? 13.436 -3.535 -47.842 1.00 52.22 114 ASN A O 1
ATOM 887 N N . SER A 1 115 ? 12.521 -4.928 -46.326 1.00 40.91 115 SER A N 1
ATOM 888 C CA . SER A 1 115 ? 11.586 -5.602 -47.214 1.00 40.91 115 SER A CA 1
ATOM 889 C C . SER A 1 115 ? 10.242 -4.890 -47.125 1.00 40.91 115 SER A C 1
ATOM 891 O O . SER A 1 115 ? 9.339 -5.320 -46.418 1.00 40.91 115 SER A O 1
ATOM 893 N N . ASP A 1 116 ? 10.088 -3.824 -47.905 1.00 36.34 116 ASP A N 1
ATOM 894 C CA . ASP A 1 116 ? 8.761 -3.467 -48.406 1.00 36.34 116 ASP A CA 1
ATOM 895 C C . ASP A 1 116 ? 8.418 -4.460 -49.528 1.00 36.34 116 ASP A C 1
ATOM 897 O O . ASP A 1 116 ? 8.563 -4.185 -50.716 1.00 36.34 116 ASP A O 1
ATOM 901 N N . SER A 1 117 ? 8.119 -5.702 -49.147 1.00 31.34 117 SER A N 1
ATOM 902 C CA . SER A 1 117 ? 7.364 -6.687 -49.937 1.00 31.34 117 SER A CA 1
ATOM 903 C C . SER A 1 117 ? 7.210 -7.977 -49.135 1.00 31.34 117 SER A C 1
ATOM 905 O O . SER A 1 117 ? 8.161 -8.685 -48.809 1.00 31.34 117 SER A O 1
ATOM 907 N N . ILE A 1 118 ? 5.955 -8.250 -48.807 1.00 39.50 118 ILE A N 1
ATOM 908 C CA . ILE A 1 118 ? 5.446 -9.441 -48.141 1.00 39.50 118 ILE A CA 1
ATOM 909 C C . ILE A 1 118 ? 5.551 -10.644 -49.090 1.00 39.50 118 ILE A C 1
ATOM 911 O O . ILE A 1 118 ? 5.173 -10.541 -50.254 1.00 39.50 118 ILE A O 1
ATOM 915 N N . GLY A 1 119 ? 5.947 -11.803 -48.554 1.00 39.09 119 GLY A N 1
ATOM 916 C CA . GLY A 1 119 ? 5.519 -13.104 -49.078 1.00 39.09 119 GLY A CA 1
ATOM 917 C C . GLY A 1 119 ? 6.629 -14.042 -49.560 1.00 39.09 119 GLY A C 1
ATOM 918 O O . GLY A 1 119 ? 7.285 -13.794 -50.559 1.00 39.09 119 GLY A O 1
ATOM 919 N N . LEU A 1 120 ? 6.741 -15.186 -48.876 1.00 39.62 120 LEU A N 1
ATOM 920 C CA . LEU A 1 120 ? 7.379 -16.433 -49.327 1.00 39.62 120 LEU A CA 1
ATOM 921 C C . LEU A 1 120 ? 8.897 -16.419 -49.616 1.00 39.62 120 LEU A C 1
ATOM 923 O O . LEU A 1 120 ? 9.327 -16.464 -50.762 1.00 39.62 120 LEU A O 1
ATOM 927 N N . SER A 1 121 ? 9.738 -16.559 -48.583 1.00 41.88 121 SER A N 1
ATOM 928 C CA . SER A 1 121 ? 11.033 -17.261 -48.771 1.00 41.88 121 SER A CA 1
ATOM 929 C C . SER A 1 121 ? 11.596 -17.986 -47.540 1.00 41.88 121 SER A C 1
ATOM 931 O O . SER A 1 121 ? 12.720 -18.488 -47.578 1.00 41.88 121 SER A O 1
ATOM 933 N N . LEU A 1 122 ? 10.828 -18.108 -46.449 1.00 41.59 122 LEU A N 1
ATOM 934 C CA . LEU A 1 122 ? 11.333 -18.740 -45.224 1.00 41.59 122 LEU A CA 1
ATOM 935 C C . LEU A 1 122 ? 11.505 -20.264 -45.377 1.00 41.59 122 LEU A C 1
ATOM 937 O O . LEU A 1 122 ? 12.469 -20.836 -44.879 1.00 41.59 122 LEU A O 1
ATOM 941 N N . LEU A 1 123 ? 10.611 -20.919 -46.125 1.00 45.16 123 LEU A N 1
ATOM 942 C CA . LEU A 1 123 ? 10.597 -22.381 -46.260 1.00 45.16 123 LEU A CA 1
ATOM 943 C C . LEU A 1 123 ? 11.766 -22.934 -47.085 1.00 45.16 123 LEU A C 1
ATOM 945 O O . LEU A 1 123 ? 12.234 -24.032 -46.810 1.00 45.16 123 LEU A O 1
ATOM 949 N N . HIS A 1 124 ? 12.305 -22.177 -48.042 1.00 42.97 124 HIS A N 1
ATOM 950 C CA . HIS A 1 124 ? 13.337 -22.706 -48.940 1.00 42.97 124 HIS A CA 1
ATOM 951 C C . HIS A 1 124 ? 14.762 -22.620 -48.368 1.00 42.97 124 HIS A C 1
ATOM 953 O O . HIS A 1 124 ? 15.675 -23.278 -48.870 1.00 42.97 124 HIS A O 1
ATOM 959 N N . ARG A 1 125 ? 14.965 -21.819 -47.311 1.00 44.59 125 ARG A N 1
ATOM 960 C CA . ARG A 1 125 ? 16.278 -21.618 -46.675 1.00 44.59 125 ARG A CA 1
ATOM 961 C C . ARG A 1 125 ? 16.546 -22.612 -45.534 1.00 44.59 125 ARG A C 1
ATOM 963 O O . ARG A 1 125 ? 17.702 -22.858 -45.209 1.00 44.59 125 ARG A O 1
ATOM 970 N N . VAL A 1 126 ? 15.498 -23.234 -44.983 1.00 47.66 126 VAL A N 1
ATOM 971 C CA . VAL A 1 126 ? 15.597 -24.217 -43.885 1.00 47.66 126 VAL A CA 1
ATOM 972 C C . VAL A 1 126 ? 16.060 -25.599 -44.376 1.00 47.66 126 VAL A C 1
ATOM 974 O O . VAL A 1 126 ? 16.802 -26.274 -43.670 1.00 47.66 126 VAL A O 1
ATOM 977 N N . PHE A 1 127 ? 15.752 -25.996 -45.616 1.00 49.62 127 PHE A N 1
ATOM 978 C CA . PHE A 1 127 ? 16.110 -27.325 -46.150 1.00 49.62 127 PHE A CA 1
ATOM 979 C C . PHE A 1 127 ? 17.564 -27.479 -46.651 1.00 49.62 127 PHE A C 1
ATOM 981 O O . PHE A 1 127 ? 17.885 -28.473 -47.298 1.00 49.62 127 PHE A O 1
ATOM 988 N N . ARG A 1 128 ? 18.466 -26.529 -46.363 1.00 53.81 128 ARG A N 1
ATOM 989 C CA . ARG A 1 128 ? 19.901 -26.626 -46.721 1.00 53.81 128 ARG A CA 1
ATOM 990 C C . ARG A 1 128 ? 20.873 -26.493 -45.545 1.00 53.81 128 ARG A C 1
ATOM 992 O O . ARG A 1 128 ? 22.081 -26.480 -45.767 1.00 53.81 128 ARG A O 1
ATOM 999 N N . ALA A 1 129 ? 20.384 -26.383 -44.313 1.00 51.09 129 ALA A N 1
ATOM 1000 C CA . ALA A 1 129 ? 21.260 -26.244 -43.157 1.00 51.09 129 ALA A CA 1
ATOM 1001 C C . ALA A 1 129 ? 21.809 -27.611 -42.712 1.00 51.09 129 ALA A C 1
ATOM 1003 O O . ALA A 1 129 ? 21.089 -28.609 -42.713 1.00 51.09 129 ALA A O 1
ATOM 1004 N N . SER A 1 130 ? 23.094 -27.653 -42.348 1.00 61.84 130 SER A N 1
ATOM 1005 C CA . SER A 1 130 ? 23.782 -28.850 -41.854 1.00 61.84 130 SER A CA 1
ATOM 1006 C C . SER A 1 130 ? 23.038 -29.482 -40.661 1.00 61.84 130 SER A C 1
ATOM 1008 O O . SER A 1 130 ? 22.356 -28.763 -39.923 1.00 61.84 130 SER A O 1
ATOM 1010 N N . PRO A 1 131 ? 23.171 -30.806 -40.424 1.00 67.81 131 PRO A N 1
ATOM 1011 C CA . PRO A 1 131 ? 22.438 -31.522 -39.368 1.00 67.81 131 PRO A CA 1
ATOM 1012 C C . PRO A 1 131 ? 22.512 -30.838 -37.994 1.00 67.81 131 PRO A C 1
ATOM 1014 O O . PRO A 1 131 ? 21.541 -30.816 -37.242 1.00 67.81 131 PRO A O 1
ATOM 1017 N N . SER A 1 132 ? 23.638 -30.190 -37.704 1.00 67.62 132 SER A N 1
ATOM 1018 C CA . SER A 1 132 ? 23.910 -29.434 -36.482 1.00 67.62 132 SER A CA 1
ATOM 1019 C C . SER A 1 132 ? 22.977 -28.232 -36.277 1.00 67.62 132 SER A C 1
ATOM 1021 O O . SER A 1 132 ? 22.575 -27.948 -35.150 1.00 67.62 132 SER A O 1
ATOM 1023 N N . VAL A 1 133 ? 22.599 -27.528 -37.349 1.00 71.19 133 VAL A N 1
ATOM 1024 C CA . VAL A 1 133 ? 21.695 -26.365 -37.280 1.00 71.19 133 VAL A CA 1
ATOM 1025 C C . VAL A 1 133 ? 20.259 -26.817 -37.042 1.00 71.19 133 VAL A C 1
ATOM 1027 O O . VAL A 1 133 ? 19.542 -26.192 -36.265 1.00 71.19 133 VAL A O 1
ATOM 1030 N N . ILE A 1 134 ? 19.861 -27.936 -37.653 1.00 77.00 134 ILE A N 1
ATOM 1031 C CA . ILE A 1 134 ? 18.542 -28.538 -37.437 1.00 77.00 134 ILE A CA 1
ATOM 1032 C C . ILE A 1 134 ? 18.416 -29.000 -35.983 1.00 77.00 134 ILE A C 1
ATOM 1034 O O . ILE A 1 134 ? 17.435 -28.661 -35.329 1.00 77.00 134 ILE A O 1
ATOM 1038 N N . ILE A 1 135 ? 19.431 -29.691 -35.450 1.00 82.56 135 ILE A N 1
ATOM 1039 C CA . ILE A 1 135 ? 19.467 -30.126 -34.044 1.00 82.56 135 ILE A CA 1
ATOM 1040 C C . ILE A 1 135 ? 19.427 -28.919 -33.099 1.00 82.56 135 ILE A C 1
ATOM 1042 O O . ILE A 1 135 ? 18.651 -28.915 -32.146 1.00 82.56 135 ILE A O 1
ATOM 1046 N N . SER A 1 136 ? 20.205 -27.869 -33.380 1.00 83.06 136 SER A N 1
ATOM 1047 C CA . SER A 1 136 ? 20.197 -26.643 -32.575 1.00 83.06 136 SER A CA 1
ATOM 1048 C C . SER A 1 136 ? 18.819 -25.976 -32.565 1.00 83.06 136 SER A C 1
ATOM 1050 O O . SER A 1 136 ? 18.306 -25.646 -31.496 1.00 83.06 136 SER A O 1
ATOM 1052 N N . LEU A 1 137 ? 18.167 -25.843 -33.725 1.00 84.25 137 LEU A N 1
ATOM 1053 C CA . LEU A 1 137 ? 16.808 -25.303 -33.820 1.00 84.25 137 LEU A CA 1
ATOM 1054 C C . LEU A 1 137 ? 15.791 -26.164 -33.063 1.00 84.25 137 LEU A C 1
ATOM 1056 O O . LEU A 1 137 ? 14.910 -25.616 -32.408 1.00 84.25 137 LEU A O 1
ATOM 1060 N N . LEU A 1 138 ? 15.938 -27.490 -33.098 1.00 89.75 138 LEU A N 1
ATOM 1061 C CA . LEU A 1 138 ? 15.077 -28.424 -32.370 1.00 89.75 138 LEU A CA 1
ATOM 1062 C C . LEU A 1 138 ? 15.236 -28.281 -30.851 1.00 89.75 138 LEU A C 1
ATOM 1064 O O . LEU A 1 138 ? 14.240 -28.236 -30.133 1.00 89.75 138 LEU A O 1
ATOM 1068 N N . ILE A 1 139 ? 16.472 -28.135 -30.364 1.00 92.75 139 ILE A N 1
ATOM 1069 C CA . ILE A 1 139 ? 16.759 -27.897 -28.942 1.00 92.75 139 ILE A CA 1
ATOM 1070 C C . ILE A 1 139 ? 16.184 -26.550 -28.494 1.00 92.75 139 ILE A C 1
ATOM 1072 O O . ILE A 1 139 ? 15.524 -26.480 -27.459 1.00 92.75 139 ILE A O 1
ATOM 1076 N N . HIS A 1 140 ? 16.375 -25.487 -29.280 1.00 90.56 140 HIS A N 1
ATOM 1077 C CA . HIS A 1 140 ? 15.822 -24.170 -28.958 1.00 90.56 140 HIS A CA 1
ATOM 1078 C C . HIS A 1 140 ? 14.291 -24.161 -29.014 1.00 90.56 140 HIS A C 1
ATOM 1080 O O . HIS A 1 140 ? 13.661 -23.512 -28.183 1.00 90.56 140 HIS A O 1
ATOM 1086 N N . LEU A 1 141 ? 13.682 -24.912 -29.935 1.00 92.88 141 LEU A N 1
ATOM 1087 C CA . LEU A 1 141 ? 12.232 -25.076 -30.008 1.00 92.88 141 LEU A CA 1
ATOM 1088 C C . LEU A 1 141 ? 11.695 -25.829 -28.786 1.00 92.88 141 LEU A C 1
ATOM 1090 O O . LEU A 1 141 ? 10.718 -25.388 -28.188 1.00 92.88 141 LEU A O 1
ATOM 1094 N N . LEU A 1 142 ? 12.344 -26.920 -28.373 1.00 93.38 142 LEU A N 1
ATOM 1095 C CA . LEU A 1 142 ? 11.978 -27.652 -27.157 1.00 93.38 142 LEU A CA 1
ATOM 1096 C C . LEU A 1 142 ? 12.141 -26.786 -25.906 1.00 93.38 142 LEU A C 1
ATOM 1098 O O . LEU A 1 142 ? 11.266 -26.799 -25.042 1.00 93.38 142 LEU A O 1
ATOM 1102 N N . LEU A 1 143 ? 13.204 -25.983 -25.832 1.00 91.06 143 LEU A N 1
ATOM 1103 C CA . LEU A 1 143 ? 13.404 -25.020 -24.752 1.00 91.06 143 LEU A CA 1
ATOM 1104 C C . LEU A 1 143 ? 12.321 -23.936 -24.764 1.00 91.06 143 LEU A C 1
ATOM 1106 O O . LEU A 1 143 ? 11.774 -23.617 -23.715 1.00 91.06 143 LEU A O 1
ATOM 1110 N N . ALA A 1 144 ? 11.963 -23.400 -25.930 1.00 89.81 144 ALA A N 1
ATOM 1111 C CA . ALA A 1 144 ? 10.896 -22.413 -26.065 1.00 89.81 144 ALA A CA 1
ATOM 1112 C C . ALA A 1 144 ? 9.527 -22.995 -25.682 1.00 89.81 144 ALA A C 1
ATOM 1114 O O . ALA A 1 144 ? 8.761 -22.329 -24.993 1.00 89.81 144 ALA A O 1
ATOM 1115 N N . ILE A 1 145 ? 9.235 -24.244 -26.060 1.00 89.88 145 ILE A N 1
ATOM 1116 C CA . ILE A 1 145 ? 8.021 -24.964 -25.648 1.00 89.88 145 ILE A CA 1
ATOM 1117 C C . ILE A 1 145 ? 8.029 -25.192 -24.135 1.00 89.88 145 ILE A C 1
ATOM 1119 O O . ILE A 1 145 ? 7.024 -24.934 -23.480 1.00 89.88 145 ILE A O 1
ATOM 1123 N N . TYR A 1 146 ? 9.158 -25.612 -23.560 1.00 87.94 146 TYR A N 1
ATOM 1124 C CA . TYR A 1 146 ? 9.312 -25.782 -22.116 1.00 87.94 146 TYR A CA 1
ATOM 1125 C C . TYR A 1 146 ? 9.104 -24.462 -21.361 1.00 87.94 146 TYR A C 1
ATOM 1127 O O . TYR A 1 146 ? 8.361 -24.416 -20.380 1.00 87.94 146 TYR A O 1
ATOM 1135 N N . ILE A 1 147 ? 9.701 -23.372 -21.847 1.00 83.19 147 ILE A N 1
ATOM 1136 C CA . ILE A 1 147 ? 9.525 -22.015 -21.323 1.00 83.19 147 ILE A CA 1
ATOM 1137 C C . ILE A 1 147 ? 8.054 -21.603 -21.440 1.00 83.19 147 ILE A C 1
ATOM 1139 O O . ILE A 1 147 ? 7.467 -21.198 -20.444 1.00 83.19 147 ILE A O 1
ATOM 1143 N N . ALA A 1 148 ? 7.417 -21.773 -22.601 1.00 78.56 148 ALA A N 1
ATOM 1144 C CA . ALA A 1 148 ? 6.012 -21.429 -22.816 1.00 78.56 148 ALA A CA 1
ATOM 1145 C C . ALA A 1 148 ? 5.061 -22.235 -21.915 1.00 78.56 148 ALA A C 1
ATOM 1147 O O . ALA A 1 148 ? 4.116 -21.674 -21.362 1.00 78.56 148 ALA A O 1
ATOM 1148 N N . PHE A 1 149 ? 5.326 -23.528 -21.710 1.00 77.75 149 PHE A N 1
ATOM 1149 C CA . PHE A 1 149 ? 4.533 -24.383 -20.825 1.00 77.75 149 PHE A CA 1
ATOM 1150 C C . PHE A 1 149 ? 4.682 -23.972 -19.353 1.00 77.75 149 PHE A C 1
ATOM 1152 O O . PHE A 1 149 ? 3.703 -23.972 -18.609 1.00 77.75 149 PHE A O 1
ATOM 1159 N N . ASN A 1 150 ? 5.877 -23.537 -18.943 1.00 72.69 150 ASN A N 1
ATOM 1160 C CA . ASN A 1 150 ? 6.118 -23.017 -17.596 1.00 72.69 150 ASN A CA 1
ATOM 1161 C C . ASN A 1 150 ? 5.599 -21.578 -17.400 1.00 72.69 150 ASN A C 1
ATOM 1163 O O . ASN A 1 150 ? 5.120 -21.250 -16.317 1.00 72.69 150 ASN A O 1
ATOM 1167 N N . LEU A 1 151 ? 5.615 -20.731 -18.435 1.00 63.16 151 LEU A N 1
ATOM 1168 C CA . LEU A 1 151 ? 5.041 -19.377 -18.404 1.00 63.16 151 LEU A CA 1
ATOM 1169 C C . LEU A 1 151 ? 3.512 -19.380 -18.438 1.00 63.16 151 LEU A C 1
ATOM 1171 O O . LEU A 1 151 ? 2.898 -18.498 -17.838 1.00 63.16 151 LEU A O 1
ATOM 1175 N N . ARG A 1 152 ? 2.878 -20.381 -19.062 1.00 51.06 152 ARG A N 1
ATOM 1176 C CA . ARG A 1 152 ? 1.416 -20.557 -19.012 1.00 51.06 152 ARG A CA 1
ATOM 1177 C C . ARG A 1 152 ? 0.902 -20.707 -17.575 1.00 51.06 152 ARG A C 1
ATOM 1179 O O . ARG A 1 152 ? -0.210 -20.282 -17.291 1.00 51.06 152 ARG A O 1
ATOM 1186 N N . ASN A 1 153 ? 1.729 -21.221 -16.663 1.00 52.09 153 ASN A N 1
ATOM 1187 C CA . ASN A 1 153 ? 1.403 -21.307 -15.237 1.00 52.09 153 ASN A CA 1
ATOM 1188 C C . ASN A 1 153 ? 1.640 -19.988 -14.468 1.00 52.09 153 ASN A C 1
ATOM 1190 O O . ASN A 1 153 ? 1.284 -19.903 -13.295 1.00 52.09 153 ASN A O 1
ATOM 1194 N N . TYR A 1 154 ? 2.219 -18.962 -15.105 1.00 51.34 154 TYR A N 1
ATOM 1195 C CA . TYR A 1 154 ? 2.532 -17.659 -14.498 1.00 51.34 154 TYR A CA 1
ATOM 1196 C C . TYR A 1 154 ? 1.695 -16.490 -15.036 1.00 51.34 154 TYR A C 1
ATOM 1198 O O . TYR A 1 154 ? 1.589 -15.469 -14.357 1.00 51.34 154 TYR A O 1
ATOM 1206 N N . ILE A 1 155 ? 1.059 -16.624 -16.203 1.00 44.12 155 ILE A N 1
ATOM 1207 C CA . ILE A 1 155 ? 0.108 -15.626 -16.712 1.00 44.12 155 ILE A CA 1
ATOM 1208 C C . ILE A 1 155 ? -1.277 -15.962 -16.154 1.00 44.12 155 ILE A C 1
ATOM 1210 O O . ILE A 1 155 ? -2.109 -16.590 -16.803 1.00 44.12 155 ILE A O 1
ATOM 1214 N N . ILE A 1 156 ? -1.513 -15.565 -14.905 1.00 46.59 156 ILE A N 1
ATOM 1215 C CA . ILE A 1 156 ? -2.866 -15.503 -14.357 1.00 46.59 156 ILE A CA 1
ATOM 1216 C C . ILE A 1 156 ? -3.499 -14.238 -14.945 1.00 46.59 156 ILE A C 1
ATOM 1218 O O . ILE A 1 156 ? -3.168 -13.129 -14.537 1.00 46.59 156 ILE A O 1
ATOM 1222 N N . GLU A 1 157 ? -4.390 -14.393 -15.924 1.00 45.91 157 GLU A N 1
ATOM 1223 C CA . GLU A 1 157 ? -5.342 -13.340 -16.294 1.00 45.91 157 GLU A CA 1
ATOM 1224 C C . GLU A 1 157 ? -6.192 -13.017 -15.054 1.00 45.91 157 GLU A C 1
ATOM 1226 O O . GLU A 1 157 ? -7.098 -13.762 -14.684 1.00 45.91 157 GLU A O 1
ATOM 1231 N N . GLU A 1 158 ? -5.842 -11.936 -14.357 1.00 50.69 158 GLU A N 1
ATOM 1232 C CA . GLU A 1 158 ? -6.293 -11.652 -12.989 1.00 50.69 158 GLU A CA 1
ATOM 1233 C C . GLU A 1 158 ? -7.739 -11.135 -12.846 1.00 50.69 158 GLU A C 1
ATOM 1235 O O . GLU A 1 158 ? -8.167 -10.924 -11.707 1.00 50.69 158 GLU A O 1
ATOM 1240 N N . ASP A 1 159 ? -8.490 -11.011 -13.948 1.00 50.47 159 ASP A N 1
ATOM 1241 C CA . ASP A 1 159 ? -9.817 -10.368 -14.000 1.00 50.47 159 ASP A CA 1
ATOM 1242 C C . ASP A 1 159 ? -10.927 -11.224 -14.653 1.00 50.47 159 ASP A C 1
ATOM 1244 O O . ASP A 1 159 ? -11.947 -10.701 -15.109 1.00 50.47 159 ASP A O 1
ATOM 1248 N N . LYS A 1 160 ? -10.790 -12.557 -14.697 1.00 39.69 160 LYS A N 1
ATOM 1249 C CA . LYS A 1 160 ? -11.912 -13.418 -15.113 1.00 39.69 160 LYS A CA 1
ATOM 1250 C C . LYS A 1 160 ? -12.883 -13.650 -13.952 1.00 39.69 160 LYS A C 1
ATOM 1252 O O . LYS A 1 160 ? -12.519 -14.188 -12.911 1.00 39.69 160 LYS A O 1
ATOM 1257 N N . ILE A 1 161 ? -14.135 -13.245 -14.163 1.00 43.16 161 ILE A N 1
ATOM 1258 C CA . ILE A 1 161 ? -15.288 -13.555 -13.311 1.00 43.16 161 ILE A CA 1
ATOM 1259 C C . ILE A 1 161 ? -15.480 -15.079 -13.322 1.00 43.16 161 ILE A C 1
ATOM 1261 O O . ILE A 1 161 ? -15.745 -15.652 -14.378 1.00 43.16 161 ILE A O 1
ATOM 1265 N N . SER A 1 162 ? -15.353 -15.743 -12.172 1.00 37.09 162 SER A N 1
ATOM 1266 C CA . SER A 1 162 ? -15.782 -17.136 -12.025 1.00 37.09 162 SER A CA 1
ATOM 1267 C C . SER A 1 162 ? -17.309 -17.169 -11.999 1.00 37.09 162 SER A C 1
ATOM 1269 O O . SER A 1 162 ? -17.926 -16.803 -11.000 1.00 37.09 162 SER A O 1
ATOM 1271 N N . VAL A 1 163 ? -17.926 -17.556 -13.113 1.00 38.34 163 VAL A N 1
ATOM 1272 C CA . VAL A 1 163 ? -19.352 -17.892 -13.140 1.00 38.34 163 VAL A CA 1
ATOM 1273 C C . VAL A 1 163 ? -19.459 -19.376 -12.810 1.00 38.34 163 VAL A C 1
ATOM 1275 O O . VAL A 1 163 ? -19.321 -20.217 -13.694 1.00 38.34 163 VAL A O 1
ATOM 1278 N N . ASP A 1 164 ? -19.672 -19.696 -11.535 1.00 38.44 164 ASP A N 1
ATOM 1279 C CA . ASP A 1 164 ? -20.135 -21.029 -11.158 1.00 38.44 164 ASP A CA 1
ATOM 1280 C C . ASP A 1 164 ? -21.608 -21.132 -11.552 1.00 38.44 164 ASP A C 1
ATOM 1282 O O . ASP A 1 164 ? -22.476 -20.445 -11.004 1.00 38.44 164 ASP A O 1
ATOM 1286 N N . PHE A 1 165 ? -21.897 -21.971 -12.545 1.00 43.16 165 PHE A N 1
ATOM 1287 C CA . PHE A 1 165 ? -23.267 -22.330 -12.876 1.00 43.16 165 PHE A CA 1
ATOM 1288 C C . PHE A 1 165 ? -23.823 -23.185 -11.738 1.00 43.16 165 PHE A C 1
ATOM 1290 O O . PHE A 1 165 ? -23.620 -24.396 -11.687 1.00 43.16 165 PHE A O 1
ATOM 1297 N N . VAL A 1 166 ? -24.534 -22.546 -10.811 1.00 40.62 166 VAL A N 1
ATOM 1298 C CA . VAL A 1 166 ? -25.370 -23.252 -9.842 1.00 40.62 166 VAL A CA 1
ATOM 1299 C C . VAL A 1 166 ? -26.539 -23.857 -10.613 1.00 40.62 166 VAL A C 1
ATOM 1301 O O . VAL A 1 166 ? -27.447 -23.149 -11.048 1.00 40.62 166 VAL A O 1
ATOM 1304 N N . SER A 1 167 ? -26.514 -25.174 -10.805 1.00 44.12 167 SER A N 1
ATOM 1305 C CA . SER A 1 167 ? -27.666 -25.934 -11.280 1.00 44.12 167 SER A CA 1
ATOM 1306 C C . SER A 1 167 ? -28.751 -25.894 -10.205 1.00 44.12 167 SER A C 1
ATOM 1308 O O . SER A 1 167 ? -28.689 -26.615 -9.208 1.00 44.12 167 SER A O 1
ATOM 1310 N N . ILE A 1 168 ? -29.725 -25.006 -10.386 1.00 44.47 168 ILE A N 1
ATOM 1311 C CA . ILE A 1 168 ? -30.922 -24.937 -9.549 1.00 44.47 168 ILE A CA 1
ATOM 1312 C C . ILE A 1 168 ? -31.760 -26.188 -9.866 1.00 44.47 168 ILE A C 1
ATOM 1314 O O . ILE A 1 168 ? -32.038 -26.419 -11.045 1.00 44.47 168 ILE A O 1
ATOM 1318 N N . PRO A 1 169 ? -32.165 -27.009 -8.880 1.00 40.91 169 PRO A N 1
ATOM 1319 C CA . PRO A 1 169 ? -33.068 -28.124 -9.143 1.00 40.91 169 PRO A CA 1
ATOM 1320 C C . PRO A 1 169 ? -34.405 -27.586 -9.669 1.00 40.91 169 PRO A C 1
ATOM 1322 O O . PRO A 1 169 ? -34.923 -26.589 -9.157 1.00 40.91 169 PRO A O 1
ATOM 1325 N N . GLU A 1 170 ? -34.935 -28.230 -10.712 1.00 43.41 170 GLU A N 1
ATOM 1326 C CA . GLU A 1 170 ? -36.177 -27.852 -11.389 1.00 43.41 170 GLU A CA 1
ATOM 1327 C C . GLU A 1 170 ? -37.308 -27.651 -10.374 1.00 43.41 170 GLU A C 1
ATOM 1329 O O . GLU A 1 170 ? -37.855 -28.592 -9.800 1.00 43.41 170 GLU A O 1
ATOM 1334 N N . THR A 1 171 ? -37.663 -26.390 -10.134 1.00 36.81 171 THR A N 1
ATOM 1335 C CA . THR A 1 171 ? -38.839 -26.048 -9.344 1.00 36.81 171 THR A CA 1
ATOM 1336 C C . THR A 1 171 ? -40.042 -26.071 -10.272 1.00 36.81 171 THR A C 1
ATOM 1338 O O . THR A 1 171 ? -40.137 -25.304 -11.228 1.00 36.81 171 THR A O 1
ATOM 1341 N N . THR A 1 172 ? -40.957 -26.993 -9.974 1.00 40.09 172 THR A N 1
ATOM 1342 C CA . THR A 1 172 ? -42.298 -27.141 -10.549 1.00 40.09 172 THR A CA 1
ATOM 1343 C C . THR A 1 172 ? -42.892 -25.818 -11.030 1.00 40.09 172 THR A C 1
ATOM 1345 O O . THR A 1 172 ? -43.071 -24.874 -10.254 1.00 40.09 172 THR A O 1
ATOM 1348 N N . THR A 1 173 ? -43.233 -25.781 -12.314 1.00 36.34 173 THR A N 1
ATOM 1349 C CA . THR A 1 173 ? -43.881 -24.684 -13.033 1.00 36.34 173 THR A CA 1
ATOM 1350 C C . THR A 1 173 ? -45.109 -24.168 -12.277 1.00 36.34 173 THR A C 1
ATOM 1352 O O . THR A 1 173 ? -46.195 -24.745 -12.330 1.00 36.34 173 THR A O 1
ATOM 1355 N N . ARG A 1 174 ? -44.978 -23.023 -11.593 1.00 41.12 174 ARG A N 1
ATOM 1356 C CA . ARG A 1 174 ? -46.142 -22.247 -11.147 1.00 41.12 174 ARG A CA 1
ATOM 1357 C C . ARG A 1 174 ? -46.827 -21.652 -12.375 1.00 41.12 174 ARG A C 1
ATOM 1359 O O . ARG A 1 174 ? -46.285 -20.778 -13.048 1.00 41.12 174 ARG A O 1
ATOM 1366 N N . ARG A 1 175 ? -48.043 -22.124 -12.649 1.00 38.16 175 ARG A N 1
ATOM 1367 C CA . ARG A 1 175 ? -48.951 -21.597 -13.675 1.00 38.16 175 ARG A CA 1
ATOM 1368 C C . ARG A 1 175 ? -49.223 -20.113 -13.385 1.00 38.16 175 ARG A C 1
ATOM 1370 O O . ARG A 1 175 ? -49.869 -19.785 -12.392 1.00 38.16 175 ARG A O 1
ATOM 1377 N N . MET A 1 176 ? -48.712 -19.209 -14.223 1.00 38.53 176 MET A N 1
ATOM 1378 C CA . MET A 1 176 ? -49.010 -17.778 -14.113 1.00 38.53 176 MET A CA 1
ATOM 1379 C C . MET A 1 176 ? -50.480 -17.524 -14.464 1.00 38.53 176 MET A C 1
ATOM 1381 O O . MET A 1 176 ? -50.906 -17.746 -15.597 1.00 38.53 176 MET A O 1
ATOM 1385 N N . ILE A 1 177 ? -51.253 -17.032 -13.497 1.00 46.66 177 ILE A N 1
ATOM 1386 C CA . ILE A 1 177 ? -52.588 -16.477 -13.733 1.00 46.66 177 ILE A CA 1
ATOM 1387 C C . ILE A 1 177 ? -52.401 -15.117 -14.425 1.00 46.66 177 ILE A C 1
ATOM 1389 O O . ILE A 1 177 ? -51.754 -14.221 -13.878 1.00 46.66 177 ILE A O 1
ATOM 1393 N N . LYS A 1 178 ? -52.940 -14.961 -15.644 1.00 39.25 178 LYS A N 1
ATOM 1394 C CA . LYS A 1 178 ? -52.959 -13.679 -16.373 1.00 39.25 178 LYS A CA 1
ATOM 1395 C C . LYS A 1 178 ? -53.724 -12.630 -15.554 1.00 39.25 178 LYS A C 1
ATOM 1397 O O . LYS A 1 178 ? -54.868 -12.861 -15.174 1.00 39.25 178 LYS A O 1
ATOM 1402 N N . LYS A 1 179 ? -53.106 -11.468 -15.315 1.00 43.25 179 LYS A N 1
ATOM 1403 C CA . LYS A 1 179 ? -53.779 -10.293 -14.734 1.00 43.25 179 LYS A CA 1
ATOM 1404 C C . LYS A 1 179 ? -54.783 -9.699 -15.741 1.00 43.25 179 LYS A C 1
ATOM 1406 O O . LYS A 1 179 ? -54.476 -9.704 -16.935 1.00 43.25 179 LYS A O 1
ATOM 1411 N N . PRO A 1 180 ? -55.939 -9.174 -15.294 1.00 42.84 180 PRO A N 1
ATOM 1412 C CA . PRO A 1 180 ? -56.908 -8.546 -16.184 1.00 42.84 180 PRO A CA 1
ATOM 1413 C C . PRO A 1 180 ? -56.381 -7.209 -16.722 1.00 42.84 180 PRO A C 1
ATOM 1415 O O . PRO A 1 180 ? -55.726 -6.442 -16.013 1.00 42.84 180 PRO A O 1
ATOM 1418 N N . VAL A 1 181 ? -56.663 -6.962 -17.999 1.00 47.22 181 VAL A N 1
ATOM 1419 C CA . VAL A 1 181 ? -56.334 -5.734 -18.729 1.00 47.22 181 VAL A CA 1
ATOM 1420 C C . VAL A 1 181 ? -57.269 -4.621 -18.252 1.00 47.22 181 VAL A C 1
ATOM 1422 O O . VAL A 1 181 ? -58.484 -4.791 -18.273 1.00 47.22 181 VAL A O 1
ATOM 1425 N N . VAL A 1 182 ? -56.706 -3.495 -17.811 1.00 47.03 182 VAL A N 1
ATOM 1426 C CA . VAL A 1 182 ? -57.459 -2.273 -17.492 1.00 47.03 182 VAL A CA 1
ATOM 1427 C C . VAL A 1 182 ? -57.292 -1.308 -18.661 1.00 47.03 182 VAL A C 1
ATOM 1429 O O . VAL A 1 182 ? -56.173 -0.864 -18.931 1.00 47.03 182 VAL A O 1
ATOM 1432 N N . ASP A 1 183 ? -58.391 -0.991 -19.345 1.00 42.00 183 ASP A N 1
ATOM 1433 C CA . ASP A 1 183 ? -58.410 -0.002 -20.423 1.00 42.00 183 ASP A CA 1
ATOM 1434 C C . ASP A 1 183 ? -58.099 1.399 -19.884 1.00 42.00 183 ASP A C 1
ATOM 1436 O O . ASP A 1 183 ? -58.727 1.910 -18.953 1.00 42.00 183 ASP A O 1
ATOM 1440 N N . ARG A 1 184 ? -57.091 2.037 -20.481 1.00 41.41 184 ARG A N 1
ATOM 1441 C CA . ARG A 1 184 ? -56.631 3.374 -20.107 1.00 41.41 184 ARG A CA 1
ATOM 1442 C C . ARG A 1 184 ? -57.422 4.418 -20.901 1.00 41.41 184 ARG A C 1
ATOM 1444 O O . ARG A 1 184 ? -57.092 4.710 -22.045 1.00 41.41 184 ARG A O 1
ATOM 1451 N N . ILE A 1 185 ? -58.434 5.018 -20.275 1.00 44.50 185 ILE A N 1
ATOM 1452 C CA . ILE A 1 185 ? -59.164 6.175 -20.821 1.00 44.50 185 ILE A CA 1
ATOM 1453 C C . ILE A 1 185 ? -58.207 7.379 -20.894 1.00 44.50 185 ILE A C 1
ATOM 1455 O O . ILE A 1 185 ? -57.756 7.892 -19.869 1.00 44.50 185 ILE A O 1
ATOM 1459 N N . GLN A 1 186 ? -57.885 7.841 -22.105 1.00 39.94 186 GLN A N 1
ATOM 1460 C CA . GLN A 1 186 ? -57.117 9.070 -22.327 1.00 39.94 186 GLN A CA 1
ATOM 1461 C C . GLN A 1 186 ? -58.022 10.298 -22.126 1.00 39.94 186 GLN A C 1
ATOM 1463 O O . GLN A 1 186 ? -58.931 10.540 -22.918 1.00 39.94 186 GLN A O 1
ATOM 1468 N N . ARG A 1 187 ? -57.770 11.109 -21.089 1.00 39.88 187 ARG A N 1
ATOM 1469 C CA . ARG A 1 187 ? -58.378 12.446 -20.960 1.00 39.88 187 ARG A CA 1
ATOM 1470 C C . ARG A 1 187 ? -57.603 13.449 -21.818 1.00 39.88 187 ARG A C 1
ATOM 1472 O O . ARG A 1 187 ? -56.429 13.707 -21.569 1.00 39.88 187 ARG A O 1
ATOM 1479 N N . ARG A 1 188 ? -58.283 14.021 -22.813 1.00 35.09 188 ARG A N 1
ATOM 1480 C CA . ARG A 1 188 ? -57.828 15.160 -23.622 1.00 35.09 188 ARG A CA 1
ATOM 1481 C C . ARG A 1 188 ? -57.927 16.438 -22.778 1.00 35.09 188 ARG A C 1
ATOM 1483 O O . ARG A 1 188 ? -59.009 16.755 -22.296 1.00 35.09 188 ARG A O 1
ATOM 1490 N N . ILE A 1 189 ? -56.815 17.149 -22.598 1.00 45.09 189 ILE A N 1
ATOM 1491 C CA . ILE A 1 189 ? -56.780 18.476 -21.964 1.00 45.09 189 ILE A CA 1
ATOM 1492 C C . ILE A 1 189 ? -56.730 19.514 -23.089 1.00 45.09 189 ILE A C 1
ATOM 1494 O O . ILE A 1 189 ? -55.794 19.509 -23.887 1.00 45.09 189 ILE A O 1
ATOM 1498 N N . THR A 1 190 ? -57.741 20.376 -23.165 1.00 42.78 190 THR A N 1
ATOM 1499 C CA . THR A 1 190 ? -57.759 21.551 -24.047 1.00 42.78 190 THR A CA 1
ATOM 1500 C C . THR A 1 190 ? -57.220 22.749 -23.253 1.00 42.78 190 THR A C 1
ATOM 1502 O O . THR A 1 190 ? -57.731 22.984 -22.157 1.00 42.78 190 THR A O 1
ATOM 1505 N N . PRO A 1 191 ? -56.208 23.498 -23.728 1.00 47.62 191 PRO A N 1
ATOM 1506 C CA . PRO A 1 191 ? -55.707 24.675 -23.016 1.00 47.62 191 PRO A CA 1
ATOM 1507 C C . PRO A 1 191 ? -56.661 25.868 -23.169 1.00 47.62 191 PRO A C 1
ATOM 1509 O O . PRO A 1 191 ? -57.072 26.187 -24.283 1.00 47.62 191 PRO A O 1
ATOM 1512 N N . ASP A 1 192 ? -56.978 26.529 -22.056 1.00 44.56 192 ASP A N 1
ATOM 1513 C CA . ASP A 1 192 ? -57.762 27.769 -21.997 1.00 44.56 192 ASP A CA 1
ATOM 1514 C C . ASP A 1 192 ? -56.904 28.978 -22.440 1.00 44.56 192 ASP A C 1
ATOM 1516 O O . ASP A 1 192 ? -55.830 29.208 -21.865 1.00 44.56 192 ASP A O 1
ATOM 1520 N N . PRO A 1 193 ? -57.300 29.747 -23.474 1.00 49.81 193 PRO A N 1
ATOM 1521 C CA . PRO A 1 193 ? -56.509 30.844 -24.011 1.00 49.81 193 PRO A CA 1
ATOM 1522 C C . PRO A 1 193 ? -56.787 32.154 -23.261 1.00 49.81 193 PRO A C 1
ATOM 1524 O O . PRO A 1 193 ? -57.285 33.116 -23.840 1.00 49.81 193 PRO A O 1
ATOM 1527 N N . SER A 1 194 ? -56.433 32.240 -21.977 1.00 46.34 194 SER A N 1
ATOM 1528 C CA . SER A 1 194 ? -56.511 33.521 -21.261 1.00 46.34 194 SER A CA 1
ATOM 1529 C C . SER A 1 194 ? -55.571 33.649 -20.066 1.00 46.34 194 SER A C 1
ATOM 1531 O O . SER A 1 194 ? -56.005 34.053 -18.996 1.00 46.34 194 SER A O 1
ATOM 1533 N N . LEU A 1 195 ? -54.271 33.387 -20.225 1.00 42.72 195 LEU A N 1
ATOM 1534 C CA . LEU A 1 195 ? -53.261 33.886 -19.279 1.00 42.72 195 LEU A CA 1
ATOM 1535 C C . LEU A 1 195 ? -52.014 34.353 -20.042 1.00 42.72 195 LEU A C 1
ATOM 1537 O O . LEU A 1 195 ? -51.068 33.608 -20.289 1.00 42.72 195 LEU A O 1
ATOM 1541 N N . ARG A 1 196 ? -52.059 35.623 -20.465 1.00 41.97 196 ARG A N 1
ATOM 1542 C CA . ARG A 1 196 ? -50.923 36.368 -21.021 1.00 41.97 196 ARG A CA 1
ATOM 1543 C C . ARG A 1 196 ? -49.834 36.550 -19.963 1.00 41.97 196 ARG A C 1
ATOM 1545 O O . ARG A 1 196 ? -50.119 36.864 -18.812 1.00 41.97 196 ARG A O 1
ATOM 1552 N N . MET A 1 197 ? -48.586 36.433 -20.410 1.00 42.84 197 MET A N 1
ATOM 1553 C CA . MET A 1 197 ? -47.394 36.766 -19.639 1.00 42.84 197 MET A CA 1
ATOM 1554 C C . MET A 1 197 ? -47.367 38.252 -19.264 1.00 42.84 197 MET A C 1
ATOM 1556 O O . MET A 1 197 ? -47.465 39.118 -20.133 1.00 42.84 197 MET A O 1
ATOM 1560 N N . THR A 1 198 ? -47.127 38.539 -17.986 1.00 41.22 198 THR A N 1
ATOM 1561 C CA . THR A 1 198 ? -46.616 39.835 -17.528 1.00 41.22 198 THR A CA 1
ATOM 1562 C C . THR A 1 198 ? -45.403 39.614 -16.635 1.00 41.22 198 THR A C 1
ATOM 1564 O O . THR A 1 198 ? -45.487 38.937 -15.612 1.00 41.22 198 THR A O 1
ATOM 1567 N N . ASN A 1 199 ? -44.282 40.210 -17.040 1.00 45.12 199 ASN A N 1
ATOM 1568 C CA . ASN A 1 199 ? -43.035 40.287 -16.290 1.00 45.12 199 ASN A CA 1
ATOM 1569 C C . ASN A 1 199 ? -43.158 41.331 -15.175 1.00 45.12 199 ASN A C 1
ATOM 1571 O O . ASN A 1 199 ? -43.040 42.517 -15.466 1.00 45.12 199 ASN A O 1
ATOM 1575 N N . GLN A 1 200 ? -43.331 40.912 -13.918 1.00 41.47 200 GLN A N 1
ATOM 1576 C CA . GLN A 1 200 ? -42.933 41.705 -12.746 1.00 41.47 200 GLN A CA 1
ATOM 1577 C C . GLN A 1 200 ? -42.536 40.781 -11.580 1.00 41.47 200 GLN A C 1
ATOM 1579 O O . GLN A 1 200 ? -43.275 39.842 -11.277 1.00 41.47 200 GLN A O 1
ATOM 1584 N N . PRO A 1 201 ? -41.401 41.028 -10.899 1.00 45.62 201 PRO A N 1
ATOM 1585 C CA . PRO A 1 201 ? -41.003 40.254 -9.733 1.00 45.62 201 PRO A CA 1
ATOM 1586 C C . PRO A 1 201 ? -41.775 40.745 -8.502 1.00 45.62 201 PRO A C 1
ATOM 1588 O O . PRO A 1 201 ? -41.629 41.894 -8.088 1.00 45.62 201 PRO A O 1
ATOM 1591 N N . LYS A 1 202 ? -42.581 39.876 -7.885 1.00 39.09 202 LYS A N 1
ATOM 1592 C CA . LYS A 1 202 ? -43.115 40.107 -6.536 1.00 39.09 202 LYS A CA 1
ATOM 1593 C C . LYS A 1 202 ? -42.374 39.222 -5.543 1.00 39.09 202 LYS A C 1
ATOM 1595 O O . LYS A 1 202 ? -42.573 38.014 -5.495 1.00 39.09 202 LYS A O 1
ATOM 1600 N N . ILE A 1 203 ? -41.521 39.865 -4.753 1.00 41.81 203 ILE A N 1
ATOM 1601 C CA . ILE A 1 203 ? -41.031 39.348 -3.478 1.00 41.81 203 ILE A CA 1
ATOM 1602 C C . ILE A 1 203 ? -42.243 39.237 -2.549 1.00 41.81 203 ILE A C 1
ATOM 1604 O O . ILE A 1 203 ? -42.945 40.227 -2.341 1.00 41.81 203 ILE A O 1
ATOM 1608 N N . LEU A 1 204 ? -42.481 38.053 -1.983 1.00 36.12 204 LEU A N 1
ATOM 1609 C CA . LEU A 1 204 ? -43.398 37.888 -0.862 1.00 36.12 204 LEU A CA 1
ATOM 1610 C C . LEU A 1 204 ? -42.728 37.035 0.217 1.00 36.12 204 LEU A C 1
ATOM 1612 O O . LEU A 1 204 ? -42.588 35.822 0.093 1.00 36.12 204 LEU A O 1
ATOM 1616 N N . VAL A 1 205 ? -42.304 37.715 1.278 1.00 42.41 205 VAL A N 1
ATOM 1617 C CA . VAL A 1 205 ? -41.999 37.127 2.582 1.00 42.41 205 VAL A CA 1
ATOM 1618 C C . VAL A 1 205 ? -43.332 36.818 3.260 1.00 42.41 205 VAL A C 1
ATOM 1620 O O . VAL A 1 205 ? -44.152 37.721 3.392 1.00 42.41 205 VAL A O 1
ATOM 1623 N N . THR A 1 206 ? -43.552 35.581 3.712 1.00 35.78 206 THR A N 1
ATOM 1624 C CA . THR A 1 206 ? -44.536 35.269 4.765 1.00 35.78 206 THR A CA 1
ATOM 1625 C C . THR A 1 206 ? -44.078 34.077 5.612 1.00 35.78 206 THR A C 1
ATOM 1627 O O . THR A 1 206 ? -43.467 33.131 5.124 1.00 35.78 206 THR A O 1
ATOM 1630 N N . SER A 1 207 ? -44.321 34.232 6.910 1.00 34.56 207 SER A N 1
ATOM 1631 C CA . SER A 1 207 ? -43.797 33.534 8.089 1.00 34.56 207 SER A CA 1
ATOM 1632 C C . SER A 1 207 ? -44.350 32.101 8.290 1.00 34.56 207 SER A C 1
ATOM 1634 O O . SER A 1 207 ? -45.218 31.672 7.530 1.00 34.56 207 SER A O 1
ATOM 1636 N N . PRO A 1 208 ? -43.880 31.336 9.303 1.00 47.19 208 PRO A N 1
ATOM 1637 C CA . PRO A 1 208 ? -44.210 29.924 9.458 1.00 47.19 208 PRO A CA 1
ATOM 1638 C C . PRO A 1 208 ? -45.592 29.750 10.093 1.00 47.19 208 PRO A C 1
ATOM 1640 O O . PRO A 1 208 ? -45.969 30.486 11.004 1.00 47.19 208 PRO A O 1
ATOM 1643 N N . THR A 1 209 ? -46.351 28.746 9.657 1.00 37.00 209 THR A N 1
ATOM 1644 C CA . THR A 1 209 ? -47.560 28.318 10.368 1.00 37.00 209 THR A CA 1
ATOM 1645 C C . THR A 1 209 ? -47.586 26.804 10.488 1.00 37.00 209 THR A C 1
ATOM 1647 O O . THR A 1 209 ? -47.694 26.062 9.518 1.00 37.00 209 THR A O 1
ATOM 1650 N N . SER A 1 210 ? -47.448 26.383 11.735 1.00 40.25 210 SER A N 1
ATOM 1651 C CA . SER A 1 210 ? -47.763 25.081 12.293 1.00 40.25 210 SER A CA 1
ATOM 1652 C C . SER A 1 210 ? -49.268 24.822 12.268 1.00 40.25 210 SER A C 1
ATOM 1654 O O . SER A 1 210 ? -49.998 25.572 12.911 1.00 40.25 210 SER A O 1
ATOM 1656 N N . VAL A 1 211 ? -49.715 23.728 11.645 1.00 38.22 211 VAL A N 1
ATOM 1657 C CA . VAL A 1 211 ? -50.907 22.981 12.082 1.00 38.22 211 VAL A CA 1
ATOM 1658 C C . VAL A 1 211 ? -50.685 21.496 11.786 1.00 38.22 211 VAL A C 1
ATOM 1660 O O . VAL A 1 211 ? -50.238 21.118 10.706 1.00 38.22 211 VAL A O 1
ATOM 1663 N N . ALA A 1 212 ? -50.933 20.685 12.808 1.00 34.53 212 ALA A N 1
ATOM 1664 C CA . ALA A 1 212 ? -50.772 19.245 12.849 1.00 34.53 212 ALA A CA 1
ATOM 1665 C C . ALA A 1 212 ? -51.862 18.503 12.063 1.00 34.53 212 ALA A C 1
ATOM 1667 O O . ALA A 1 212 ? -53.017 18.917 12.070 1.00 34.53 212 ALA A O 1
ATOM 1668 N N . GLU A 1 213 ? -51.518 17.332 11.523 1.00 38.84 213 GLU A N 1
ATOM 1669 C CA . GLU A 1 213 ? -52.495 16.265 11.309 1.00 38.84 213 GLU A CA 1
ATOM 1670 C C . GLU A 1 213 ? -51.896 14.921 11.747 1.00 38.84 213 GLU A C 1
ATOM 1672 O O . GLU A 1 213 ? -50.928 14.397 11.191 1.00 38.84 213 GLU A O 1
ATOM 1677 N N . THR A 1 214 ? -52.449 14.417 12.845 1.00 35.22 214 THR A N 1
ATOM 1678 C CA . THR A 1 214 ? -52.067 13.192 13.541 1.00 35.22 214 THR A CA 1
ATOM 1679 C C . THR A 1 214 ? -52.686 11.995 12.826 1.00 35.22 214 THR A C 1
ATOM 1681 O O . THR A 1 214 ? -53.894 11.792 12.906 1.00 35.22 214 THR A O 1
ATOM 1684 N N . VAL A 1 215 ? -51.878 11.149 12.183 1.00 36.50 215 VAL A N 1
ATOM 1685 C CA . VAL A 1 215 ? -52.339 9.831 11.714 1.00 36.50 215 VAL A CA 1
ATOM 1686 C C . VAL A 1 215 ? -51.882 8.765 12.706 1.00 36.50 215 VAL A C 1
ATOM 1688 O O . VAL A 1 215 ? -50.726 8.343 12.713 1.00 36.50 215 VAL A O 1
ATOM 1691 N N . GLN A 1 216 ? -52.815 8.328 13.555 1.00 35.69 216 GLN A N 1
ATOM 1692 C CA . GLN A 1 216 ? -52.671 7.140 14.395 1.00 35.69 216 GLN A CA 1
ATOM 1693 C C . GLN A 1 216 ? -52.454 5.900 13.512 1.00 35.69 216 GLN A C 1
ATOM 1695 O O . GLN A 1 216 ? -53.306 5.554 12.694 1.00 35.69 216 GLN A O 1
ATOM 1700 N N . ARG A 1 217 ? -51.337 5.189 13.701 1.00 37.59 217 ARG A N 1
ATOM 1701 C CA . ARG A 1 217 ? -51.150 3.831 13.168 1.00 37.59 217 ARG A CA 1
ATOM 1702 C C . ARG A 1 217 ? -51.437 2.818 14.274 1.00 37.59 217 ARG A C 1
ATOM 1704 O O . ARG A 1 217 ? -50.767 2.821 15.301 1.00 37.59 217 ARG A O 1
ATOM 1711 N N . ARG A 1 218 ? -52.438 1.961 14.051 1.00 31.44 218 ARG A N 1
ATOM 1712 C CA . ARG A 1 218 ? -52.702 0.766 14.867 1.00 31.44 218 ARG A CA 1
ATOM 1713 C C . ARG A 1 218 ? -51.570 -0.260 14.675 1.00 31.44 218 ARG A C 1
ATOM 1715 O O . ARG A 1 218 ? -51.127 -0.419 13.535 1.00 31.44 218 ARG A O 1
ATOM 1722 N N . PRO A 1 219 ? -51.129 -0.979 15.720 1.00 37.25 219 PRO A N 1
ATOM 1723 C CA . PRO A 1 219 ? -50.259 -2.140 15.563 1.00 37.25 219 PRO A CA 1
ATOM 1724 C C . PRO A 1 219 ? -51.056 -3.308 14.970 1.00 37.25 219 PRO A C 1
ATOM 1726 O O . PRO A 1 219 ? -52.173 -3.583 15.404 1.00 37.25 219 PRO A O 1
ATOM 1729 N N . VAL A 1 220 ? -50.487 -3.979 13.971 1.00 36.84 220 VAL A N 1
ATOM 1730 C CA . VAL A 1 220 ? -50.953 -5.290 13.507 1.00 36.84 220 VAL A CA 1
ATOM 1731 C C . VAL A 1 220 ? -50.105 -6.330 14.224 1.00 36.84 220 VAL A C 1
ATOM 1733 O O . VAL A 1 220 ? -48.897 -6.395 13.996 1.00 36.84 220 VAL A O 1
ATOM 1736 N N . ASP A 1 221 ? -50.740 -7.121 15.085 1.00 35.75 221 ASP A N 1
ATOM 1737 C CA . ASP A 1 221 ? -50.150 -8.327 15.656 1.00 35.75 221 ASP A CA 1
ATOM 1738 C C . ASP A 1 221 ? -49.960 -9.367 14.549 1.00 35.75 221 ASP A C 1
ATOM 1740 O O . ASP A 1 221 ? -50.920 -9.799 13.909 1.00 35.75 221 ASP A O 1
ATOM 1744 N N . ILE A 1 222 ? -48.716 -9.787 14.329 1.00 37.62 222 ILE A N 1
ATOM 1745 C CA . ILE A 1 222 ? -48.413 -11.004 13.578 1.00 37.62 222 ILE A CA 1
ATOM 1746 C C . ILE A 1 222 ? -47.869 -12.009 14.587 1.00 37.62 222 ILE A C 1
ATOM 1748 O O . ILE A 1 222 ? -46.714 -11.937 15.003 1.00 37.62 222 ILE A O 1
ATOM 1752 N N . GLN A 1 223 ? -48.732 -12.941 14.986 1.00 32.22 223 GLN A N 1
ATOM 1753 C CA . GLN A 1 223 ? -48.328 -14.164 15.664 1.00 32.22 223 GLN A CA 1
ATOM 1754 C C . GLN A 1 223 ? -47.632 -15.088 14.662 1.00 32.22 223 GLN A C 1
ATOM 1756 O O . GLN A 1 223 ? -48.177 -15.384 13.598 1.00 32.22 223 GLN A O 1
ATOM 1761 N N . GLN A 1 224 ? -46.458 -15.592 15.031 1.00 36.34 224 GLN A N 1
ATOM 1762 C CA . GLN A 1 224 ? -45.845 -16.734 14.367 1.00 36.34 224 GLN A CA 1
ATOM 1763 C C . GLN A 1 224 ? -45.349 -17.710 15.441 1.00 36.34 224 GLN A C 1
ATOM 1765 O O . GLN A 1 224 ? -44.284 -17.536 16.024 1.00 36.34 224 GLN A O 1
ATOM 1770 N N . ASN A 1 225 ? -46.169 -18.725 15.718 1.00 33.72 225 ASN A N 1
ATOM 1771 C CA . ASN A 1 225 ? -45.736 -19.968 16.354 1.00 33.72 225 ASN A CA 1
ATOM 1772 C C . ASN A 1 225 ? -45.102 -20.854 15.276 1.00 33.72 225 ASN A C 1
ATOM 1774 O O . ASN A 1 225 ? -45.716 -20.974 14.221 1.00 33.72 225 ASN A O 1
ATOM 1778 N N . VAL A 1 226 ? -43.933 -21.456 15.545 1.00 34.50 226 VAL A N 1
ATOM 1779 C CA . VAL A 1 226 ? -43.620 -22.901 15.390 1.00 34.50 226 VAL A CA 1
ATOM 1780 C C . VAL A 1 226 ? -42.233 -23.197 16.013 1.00 34.50 226 VAL A C 1
ATOM 1782 O O . VAL A 1 226 ? -41.209 -22.721 15.527 1.00 34.50 226 VAL A O 1
ATOM 1785 N N . ASP A 1 227 ? -42.275 -23.962 17.111 1.00 34.81 227 ASP A N 1
ATOM 1786 C CA . ASP A 1 227 ? -41.405 -25.040 17.644 1.00 34.81 227 ASP A CA 1
ATOM 1787 C C . ASP A 1 227 ? -39.965 -25.225 17.107 1.00 34.81 227 ASP A C 1
ATOM 1789 O O . ASP A 1 227 ? -39.735 -25.404 15.916 1.00 34.81 227 ASP A O 1
ATOM 1793 N N . LEU A 1 228 ? -38.921 -25.087 17.942 1.00 35.44 228 LEU A N 1
ATOM 1794 C CA . LEU A 1 228 ? -38.355 -26.019 18.954 1.00 35.44 228 LEU A CA 1
ATOM 1795 C C . LEU A 1 228 ? -37.435 -27.140 18.398 1.00 35.44 228 LEU A C 1
ATOM 1797 O O . LEU A 1 228 ? -37.872 -28.229 18.056 1.00 35.44 228 LEU A O 1
ATOM 1801 N N . ASN A 1 229 ? -36.126 -26.851 18.465 1.00 35.75 229 ASN A N 1
ATOM 1802 C CA . ASN A 1 229 ? -35.034 -27.672 19.024 1.00 35.75 229 ASN A CA 1
ATOM 1803 C C . ASN A 1 229 ? -34.729 -29.086 18.457 1.00 35.75 229 ASN A C 1
ATOM 1805 O O . ASN A 1 229 ? -35.527 -30.008 18.612 1.00 35.75 229 ASN A O 1
ATOM 1809 N N . PRO A 1 230 ? -33.466 -29.353 18.064 1.00 40.03 230 PRO A N 1
ATOM 1810 C CA . PRO A 1 230 ? -32.842 -30.653 18.277 1.00 40.03 230 PRO A CA 1
ATOM 1811 C C . PRO A 1 230 ? -31.772 -30.578 19.384 1.00 40.03 230 PRO A C 1
ATOM 1813 O O . PRO A 1 230 ? -30.714 -29.978 19.228 1.00 40.03 230 PRO A O 1
ATOM 1816 N N . LYS A 1 231 ? -32.111 -31.220 20.510 1.00 36.53 231 LYS A N 1
ATOM 1817 C CA . LYS A 1 231 ? -31.283 -31.756 21.609 1.00 36.53 231 LYS A CA 1
ATOM 1818 C C . LYS A 1 231 ? -29.767 -31.475 21.551 1.00 36.53 231 LYS A C 1
ATOM 1820 O O . LYS A 1 231 ? -29.033 -32.142 20.825 1.00 36.53 231 LYS A O 1
ATOM 1825 N N . LEU A 1 232 ? -29.299 -30.607 22.450 1.00 36.88 232 LEU A N 1
ATOM 1826 C CA . LEU A 1 232 ? -27.919 -30.601 22.944 1.00 36.88 232 LEU A CA 1
ATOM 1827 C C . LEU A 1 232 ? -27.838 -31.454 24.218 1.00 36.88 232 LEU A C 1
ATOM 1829 O O . LEU A 1 232 ? -28.730 -31.417 25.060 1.00 36.88 232 LEU A O 1
ATOM 1833 N N . VAL A 1 233 ? -26.786 -32.262 24.300 1.00 39.56 233 VAL A N 1
ATOM 1834 C CA . VAL A 1 233 ? -26.496 -33.220 25.373 1.00 39.56 233 VAL A CA 1
ATOM 1835 C C . VAL A 1 233 ? -26.114 -32.480 26.659 1.00 39.56 233 VAL A C 1
ATOM 1837 O O . VAL A 1 233 ? -25.216 -31.641 26.637 1.00 39.56 233 VAL A O 1
ATOM 1840 N N . ASP A 1 234 ? -26.762 -32.827 27.773 1.00 34.72 234 ASP A N 1
ATOM 1841 C CA . ASP A 1 234 ? -26.411 -32.363 29.118 1.00 34.72 234 ASP A CA 1
ATOM 1842 C C . ASP A 1 234 ? -24.990 -32.813 29.499 1.00 34.72 234 ASP A C 1
ATOM 1844 O O . ASP A 1 234 ? -24.732 -34.002 29.703 1.00 34.72 234 ASP A O 1
ATOM 1848 N N . GLN A 1 235 ? -24.066 -31.864 29.657 1.00 37.47 235 GLN A N 1
ATOM 1849 C CA . GLN A 1 235 ? -22.839 -32.072 30.427 1.00 37.47 235 GLN A CA 1
ATOM 1850 C C . GLN A 1 235 ? -22.937 -31.285 31.735 1.00 37.47 235 GLN A C 1
ATOM 1852 O O . GLN A 1 235 ? -22.905 -30.056 31.751 1.00 37.47 235 GLN A O 1
ATOM 1857 N N . LYS A 1 236 ? -23.066 -32.020 32.846 1.00 36.06 236 LYS A N 1
ATOM 1858 C CA . LYS A 1 236 ? -22.926 -31.495 34.210 1.00 36.06 236 LYS A CA 1
ATOM 1859 C C . LYS A 1 236 ? -21.526 -30.882 34.398 1.00 36.06 236 LYS A C 1
ATOM 1861 O O . LYS A 1 236 ? -20.547 -31.536 34.034 1.00 36.06 236 LYS A O 1
ATOM 1866 N N . PRO A 1 237 ? -21.396 -29.704 35.034 1.00 37.19 237 PRO A N 1
ATOM 1867 C CA . PRO A 1 237 ? -20.101 -29.208 35.484 1.00 37.19 237 PRO A CA 1
ATOM 1868 C C . PRO A 1 237 ? -19.523 -30.166 36.532 1.00 37.19 237 PRO A C 1
ATOM 1870 O O . PRO A 1 237 ? -20.200 -30.511 37.499 1.00 37.19 237 PRO A O 1
ATOM 1873 N N . THR A 1 238 ? -18.289 -30.620 36.321 1.00 36.06 238 THR A N 1
ATOM 1874 C CA . THR A 1 238 ? -17.521 -31.351 37.335 1.00 36.06 238 THR A CA 1
ATOM 1875 C C . THR A 1 238 ? -16.695 -30.333 38.111 1.00 36.06 238 THR A C 1
ATOM 1877 O O . THR A 1 238 ? -15.903 -29.608 37.508 1.00 36.06 238 THR A O 1
ATOM 1880 N N . ASP A 1 239 ? -16.883 -30.275 39.428 1.00 35.09 239 ASP A N 1
ATOM 1881 C CA . ASP A 1 239 ? -16.034 -29.500 40.329 1.00 35.09 239 ASP A CA 1
ATOM 1882 C C . ASP A 1 239 ? -14.607 -30.062 40.301 1.00 35.09 239 ASP A C 1
ATOM 1884 O O . ASP A 1 239 ? -14.361 -31.208 40.676 1.00 35.09 239 ASP A O 1
ATOM 1888 N N . LEU A 1 240 ? -13.652 -29.243 39.864 1.00 35.00 240 LEU A N 1
ATOM 1889 C CA . LEU A 1 240 ? -12.224 -29.509 40.008 1.00 35.00 240 LEU A CA 1
ATOM 1890 C C . LEU A 1 240 ? -11.629 -28.449 40.932 1.00 35.00 240 LEU A C 1
ATOM 1892 O O . LEU A 1 240 ? -11.230 -27.361 40.525 1.00 35.00 240 LEU A O 1
ATOM 1896 N N . THR A 1 241 ? -11.582 -28.797 42.214 1.00 33.50 241 THR A N 1
ATOM 1897 C CA . THR A 1 241 ? -10.708 -28.174 43.202 1.00 33.50 241 THR A CA 1
ATOM 1898 C C . THR A 1 241 ? -9.259 -28.561 42.919 1.00 33.50 241 THR A C 1
ATOM 1900 O O . THR A 1 241 ? -8.915 -29.740 42.975 1.00 33.50 241 THR A O 1
ATOM 1903 N N . THR A 1 242 ? -8.383 -27.577 42.739 1.00 35.31 242 THR A N 1
ATOM 1904 C CA . THR A 1 242 ? -6.943 -27.750 42.974 1.00 35.31 242 THR A CA 1
ATOM 1905 C C . THR A 1 242 ? -6.476 -26.681 43.942 1.00 35.31 242 THR A C 1
ATOM 1907 O O . THR A 1 242 ? -6.262 -25.526 43.583 1.00 35.31 242 THR A O 1
ATOM 1910 N N . GLN A 1 243 ? -6.350 -27.092 45.203 1.00 34.44 243 GLN A N 1
ATOM 1911 C CA . GLN A 1 243 ? -5.521 -26.412 46.181 1.00 34.44 243 GLN A CA 1
ATOM 1912 C C . GLN A 1 243 ? -4.063 -26.590 45.757 1.00 34.44 243 GLN A C 1
ATOM 1914 O O . GLN A 1 243 ? -3.577 -27.719 45.714 1.00 34.44 243 GLN A O 1
ATOM 1919 N N . THR A 1 244 ? -3.350 -25.491 45.521 1.00 34.88 244 THR A N 1
ATOM 1920 C CA . THR A 1 244 ? -1.886 -25.517 45.568 1.00 34.88 244 THR A CA 1
ATOM 1921 C C . THR A 1 244 ? -1.408 -24.451 46.538 1.00 34.88 244 THR A C 1
ATOM 1923 O O . THR A 1 244 ? -1.672 -23.259 46.402 1.00 34.88 244 THR A O 1
ATOM 1926 N N . ARG A 1 245 ? -0.760 -24.962 47.580 1.00 33.41 245 ARG A N 1
ATOM 1927 C CA . ARG A 1 245 ? -0.305 -24.311 48.803 1.00 33.41 245 ARG A CA 1
ATOM 1928 C C . ARG A 1 245 ? 0.986 -23.538 48.522 1.00 33.41 245 ARG A C 1
ATOM 1930 O O . ARG A 1 245 ? 1.952 -24.117 48.037 1.00 33.41 245 ARG A O 1
ATOM 1937 N N . ILE A 1 246 ? 0.995 -22.248 48.843 1.00 33.31 246 ILE A N 1
ATOM 1938 C CA . ILE A 1 246 ? 2.183 -21.385 48.814 1.00 33.31 246 ILE A CA 1
ATOM 1939 C C . ILE A 1 246 ? 3.040 -21.705 50.050 1.00 33.31 246 ILE A C 1
ATOM 1941 O O . ILE A 1 246 ? 2.514 -21.626 51.163 1.00 33.31 246 ILE A O 1
ATOM 1945 N N . PRO A 1 247 ? 4.340 -22.026 49.920 1.00 34.91 247 PRO A N 1
ATOM 1946 C CA . PRO A 1 247 ? 5.243 -22.032 51.060 1.00 34.91 247 PRO A CA 1
ATOM 1947 C C . PRO A 1 247 ? 5.729 -20.603 51.330 1.00 34.91 247 PRO A C 1
ATOM 1949 O O . PRO A 1 247 ? 6.490 -20.032 50.552 1.00 34.91 247 PRO A O 1
ATOM 1952 N N . MET A 1 248 ? 5.281 -20.029 52.447 1.00 31.28 248 MET A N 1
ATOM 1953 C CA . MET A 1 248 ? 5.971 -18.920 53.100 1.00 31.28 248 MET A CA 1
ATOM 1954 C C . MET A 1 248 ? 7.164 -19.486 53.873 1.00 31.28 248 MET A C 1
ATOM 1956 O O . MET A 1 248 ? 6.983 -20.319 54.759 1.00 31.28 248 MET A O 1
ATOM 1960 N N . THR A 1 249 ? 8.363 -18.989 53.593 1.00 32.84 249 THR A N 1
ATOM 1961 C CA . THR A 1 249 ? 9.474 -19.014 54.550 1.00 32.84 249 THR A CA 1
ATOM 1962 C C . THR A 1 249 ? 9.957 -17.589 54.751 1.00 32.84 249 THR A C 1
ATOM 1964 O O . THR A 1 249 ? 10.398 -16.921 53.819 1.00 32.84 249 THR A O 1
ATOM 1967 N N . THR A 1 250 ? 9.792 -17.131 55.983 1.00 31.98 250 THR A N 1
ATOM 1968 C CA . THR A 1 250 ? 10.181 -15.833 56.524 1.00 31.98 250 THR A CA 1
ATOM 1969 C C . THR A 1 250 ? 11.635 -15.819 56.997 1.00 31.98 250 THR A C 1
ATOM 1971 O O . THR A 1 250 ? 12.170 -16.865 57.368 1.00 31.98 250 THR A O 1
ATOM 1974 N N . SER A 1 251 ? 12.161 -14.589 57.113 1.00 31.17 251 SER A N 1
ATOM 1975 C CA . SER A 1 251 ? 13.168 -14.095 58.082 1.00 31.17 251 SER A CA 1
ATOM 1976 C C . SER A 1 251 ? 14.493 -13.597 57.445 1.00 31.17 251 SER A C 1
ATOM 1978 O O . SER A 1 251 ? 14.808 -13.957 56.316 1.00 31.17 251 SER A O 1
ATOM 1980 N N . PRO A 1 252 ? 15.222 -12.660 58.091 1.00 43.56 252 PRO A N 1
ATOM 1981 C CA . PRO A 1 252 ? 15.033 -11.220 57.867 1.00 43.56 252 PRO A CA 1
ATOM 1982 C C . PRO A 1 252 ? 16.372 -10.490 57.632 1.00 43.56 252 PRO A C 1
ATOM 1984 O O . PRO A 1 252 ? 17.397 -10.915 58.150 1.00 43.56 252 PRO A O 1
ATOM 1987 N N . SER A 1 253 ? 16.402 -9.349 56.936 1.00 30.81 253 SER A N 1
ATOM 1988 C CA . SER A 1 253 ? 17.484 -8.371 57.138 1.00 30.81 253 SER A CA 1
ATOM 1989 C C . SER A 1 253 ? 17.120 -6.965 56.678 1.00 30.81 253 SER A C 1
ATOM 1991 O O . SER A 1 253 ? 16.556 -6.728 55.615 1.00 30.81 253 SER A O 1
ATOM 1993 N N . GLN A 1 254 ? 17.447 -6.073 57.593 1.00 28.91 254 GLN A N 1
ATOM 1994 C CA . GLN A 1 254 ? 17.316 -4.634 57.666 1.00 28.91 254 GLN A CA 1
ATOM 1995 C C . GLN A 1 254 ? 18.196 -3.867 56.650 1.00 28.91 254 GLN A C 1
ATOM 1997 O O . GLN A 1 254 ? 19.288 -4.309 56.314 1.00 28.91 254 GLN A O 1
ATOM 2002 N N . VAL A 1 255 ? 17.755 -2.631 56.368 1.00 27.55 255 VAL A N 1
ATOM 2003 C CA . VAL A 1 255 ? 18.552 -1.379 56.374 1.00 27.55 255 VAL A CA 1
ATOM 2004 C C . VAL A 1 255 ? 19.095 -0.777 55.052 1.00 27.55 255 VAL A C 1
ATOM 2006 O O . VAL A 1 255 ? 19.914 -1.343 54.343 1.00 27.55 255 VAL A O 1
ATOM 2009 N N . GLN A 1 256 ? 18.652 0.482 54.879 1.00 28.02 256 GLN A N 1
ATOM 2010 C CA . GLN A 1 256 ? 19.267 1.699 54.315 1.00 28.02 256 GLN A CA 1
ATOM 2011 C C . GLN A 1 256 ? 19.435 1.932 52.807 1.00 28.02 256 GLN A C 1
ATOM 2013 O O . GLN A 1 256 ? 20.236 1.327 52.105 1.00 28.02 256 GLN A O 1
ATOM 2018 N N . SER A 1 257 ? 18.775 3.014 52.389 1.00 40.41 257 SER A N 1
ATOM 2019 C CA . SER A 1 257 ? 19.153 3.916 51.302 1.00 40.41 257 SER A CA 1
ATOM 2020 C C . SER A 1 257 ? 20.522 4.564 51.550 1.00 40.41 257 SER A C 1
ATOM 2022 O O . SER A 1 257 ? 20.820 4.913 52.695 1.00 40.41 257 SER A O 1
ATOM 2024 N N . PRO A 1 258 ? 21.262 4.906 50.482 1.00 35.84 258 PRO A N 1
ATOM 2025 C CA . PRO A 1 258 ? 22.161 6.048 50.542 1.00 35.84 258 PRO A CA 1
ATOM 2026 C C . PRO A 1 258 ? 21.915 7.082 49.437 1.00 35.84 258 PRO A C 1
ATOM 2028 O O . PRO A 1 258 ? 21.757 6.794 48.252 1.00 35.84 258 PRO A O 1
ATOM 2031 N N . THR A 1 259 ? 21.929 8.321 49.910 1.00 32.00 259 THR A N 1
ATOM 2032 C CA . THR A 1 259 ? 22.253 9.581 49.242 1.00 32.00 259 THR A CA 1
ATOM 2033 C C . THR A 1 259 ? 23.557 9.516 48.440 1.00 32.00 259 THR A C 1
ATOM 2035 O O . THR A 1 259 ? 24.476 8.782 48.791 1.00 32.00 259 THR A O 1
ATOM 2038 N N . GLY A 1 260 ? 23.631 10.302 47.363 1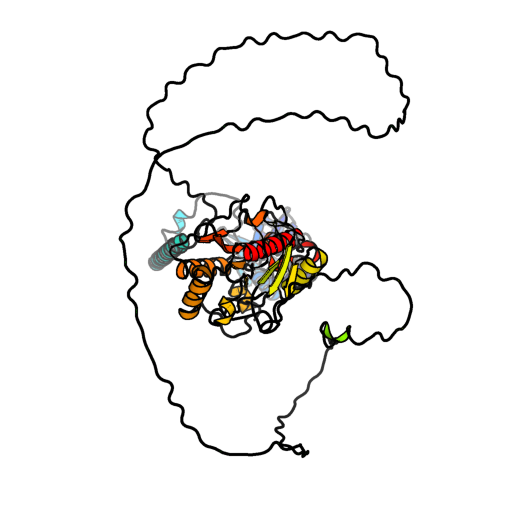.00 31.72 260 GLY A N 1
ATOM 2039 C CA . GLY A 1 260 ? 24.689 10.205 46.358 1.00 31.72 260 GLY A CA 1
ATOM 2040 C C . GLY A 1 260 ? 26.029 10.853 46.711 1.00 31.72 260 GLY A C 1
ATOM 2041 O O . GLY A 1 260 ? 26.177 11.525 47.726 1.00 31.72 260 GLY A O 1
ATOM 2042 N N . THR A 1 261 ? 27.001 10.678 45.812 1.00 27.08 261 THR A N 1
ATOM 2043 C CA . THR A 1 261 ? 28.082 11.636 45.522 1.00 27.08 261 THR A CA 1
ATOM 2044 C C . THR A 1 261 ? 28.857 11.211 44.270 1.00 27.08 261 THR A C 1
ATOM 2046 O O . THR A 1 261 ? 28.922 10.045 43.897 1.00 27.08 261 THR A O 1
ATOM 2049 N N . THR A 1 262 ? 29.390 12.225 43.602 1.00 32.69 262 THR A N 1
ATOM 2050 C CA . THR A 1 262 ? 30.117 12.276 42.329 1.00 32.69 262 THR A CA 1
ATOM 2051 C C . THR A 1 262 ? 31.459 11.538 42.299 1.00 32.69 262 THR A C 1
ATOM 2053 O O . THR A 1 262 ? 32.212 11.625 43.264 1.00 32.69 262 THR A O 1
ATOM 2056 N N . SER A 1 263 ? 31.853 10.999 41.136 1.00 28.72 263 SER A N 1
ATOM 2057 C CA . SER A 1 263 ? 33.245 11.084 40.645 1.00 28.72 263 SER A CA 1
ATOM 2058 C C . SER A 1 263 ? 33.378 10.767 39.142 1.00 28.72 263 SER A C 1
ATOM 2060 O O . SER A 1 263 ? 32.809 9.807 38.632 1.00 28.72 263 SER A O 1
ATOM 2062 N N . ASN A 1 264 ? 34.140 11.624 38.448 1.00 29.86 264 ASN A N 1
ATOM 2063 C CA . ASN A 1 264 ? 34.740 11.415 37.120 1.00 29.86 264 ASN A CA 1
ATOM 2064 C C . ASN A 1 264 ? 35.777 10.271 37.212 1.00 29.86 264 ASN A C 1
ATOM 2066 O O . ASN A 1 264 ? 36.331 10.046 38.284 1.00 29.86 264 ASN A O 1
ATOM 2070 N N . THR A 1 265 ? 36.144 9.512 36.172 1.00 30.84 265 THR A N 1
ATOM 2071 C CA . THR A 1 265 ? 37.037 9.856 35.034 1.00 30.84 265 THR A CA 1
ATOM 2072 C C . THR A 1 265 ? 37.201 8.590 34.126 1.00 30.84 265 THR A C 1
ATOM 2074 O O . THR A 1 265 ? 36.590 7.571 34.444 1.00 30.84 265 THR A O 1
ATOM 2077 N N . PRO A 1 266 ? 37.931 8.587 32.981 1.00 41.09 266 PRO A N 1
ATOM 2078 C CA . PRO A 1 266 ? 37.398 8.148 31.685 1.00 41.09 266 PRO A CA 1
ATOM 2079 C C . PRO A 1 266 ? 38.128 6.924 31.088 1.00 41.09 266 PRO A C 1
ATOM 2081 O O . PRO A 1 266 ? 39.151 6.486 31.606 1.00 41.09 266 PRO A O 1
ATOM 2084 N N . LEU A 1 267 ? 37.682 6.423 29.929 1.00 29.27 267 LEU A N 1
ATOM 2085 C CA . LEU A 1 267 ? 38.576 5.681 29.033 1.00 29.27 267 LEU A CA 1
ATOM 2086 C C . LEU A 1 267 ? 38.200 5.854 27.558 1.00 29.27 267 LEU A C 1
ATOM 2088 O O . LEU A 1 267 ? 37.094 5.558 27.115 1.00 29.27 267 LEU A O 1
ATOM 2092 N N . ASN A 1 268 ? 39.190 6.386 26.845 1.00 27.59 268 ASN A N 1
ATOM 2093 C CA . ASN A 1 268 ? 39.255 6.648 25.419 1.00 27.59 268 ASN A CA 1
ATOM 2094 C C . ASN A 1 268 ? 39.364 5.358 24.597 1.00 27.59 268 ASN A C 1
ATOM 2096 O O . ASN A 1 268 ? 40.032 4.408 24.996 1.00 27.59 268 ASN A O 1
ATOM 2100 N N . GLY A 1 269 ? 38.847 5.420 23.372 1.00 28.33 269 GLY A N 1
ATOM 2101 C CA . GLY A 1 269 ? 39.201 4.535 22.266 1.00 28.33 269 GLY A CA 1
ATOM 2102 C C . GLY A 1 269 ? 39.092 5.301 20.952 1.00 28.33 269 GLY A C 1
ATOM 2103 O O . GLY A 1 269 ? 38.047 5.295 20.311 1.00 28.33 269 GLY A O 1
ATOM 2104 N N . ALA A 1 270 ? 40.156 6.024 20.601 1.00 29.97 270 ALA A N 1
ATOM 2105 C CA . ALA A 1 270 ? 40.288 6.769 19.355 1.00 29.97 270 ALA A CA 1
ATOM 2106 C C . ALA A 1 270 ? 40.626 5.838 18.177 1.00 29.97 270 ALA A C 1
ATOM 2108 O O . ALA A 1 270 ? 41.441 4.928 18.314 1.00 29.97 270 ALA A O 1
ATOM 2109 N N . GLY A 1 271 ? 40.056 6.129 17.006 1.00 27.33 271 GLY A N 1
ATOM 2110 C CA . GLY A 1 271 ? 40.404 5.529 15.717 1.00 27.33 271 GLY A CA 1
ATOM 2111 C C . GLY A 1 271 ? 40.283 6.573 14.607 1.00 27.33 271 GLY A C 1
ATOM 2112 O O . GLY A 1 271 ? 39.186 6.939 14.204 1.00 27.33 271 GLY A O 1
ATOM 2113 N N . LEU A 1 272 ? 41.436 7.094 14.196 1.00 27.62 272 LEU A N 1
ATOM 2114 C CA . LEU A 1 272 ? 41.698 8.255 13.342 1.00 27.62 272 LEU A CA 1
ATOM 2115 C C . LEU A 1 272 ? 41.050 8.270 11.936 1.00 27.62 272 LEU A C 1
ATOM 2117 O O . LEU A 1 272 ? 41.211 7.359 11.134 1.00 27.62 272 LEU A O 1
ATOM 2121 N N . LEU A 1 273 ? 40.404 9.405 11.651 1.00 30.39 273 LEU A N 1
ATOM 2122 C CA . LEU A 1 273 ? 40.518 10.308 10.489 1.00 30.39 273 LEU A CA 1
ATOM 2123 C C . LEU A 1 273 ? 41.252 9.837 9.211 1.00 30.39 273 LEU A C 1
ATOM 2125 O O . LEU A 1 273 ? 42.465 9.651 9.206 1.00 30.39 273 LEU A O 1
ATOM 2129 N N . SER A 1 274 ? 40.570 9.985 8.067 1.00 30.06 274 SER A N 1
ATOM 2130 C CA . SER A 1 274 ? 41.126 10.775 6.956 1.00 30.06 274 SER A CA 1
ATOM 2131 C C . SER A 1 274 ? 40.030 11.556 6.214 1.00 30.06 274 SER A C 1
ATOM 2133 O O . SER A 1 274 ? 39.005 11.026 5.795 1.00 30.06 274 SER A O 1
ATOM 2135 N N . ASN A 1 275 ? 40.253 12.868 6.131 1.00 27.98 275 ASN A N 1
ATOM 2136 C CA . ASN A 1 275 ? 39.413 13.883 5.501 1.00 27.98 275 ASN A CA 1
ATOM 2137 C C . ASN A 1 275 ? 39.492 13.824 3.970 1.00 27.98 275 ASN A C 1
ATOM 2139 O O . ASN A 1 275 ? 40.593 13.745 3.429 1.00 27.98 275 ASN A O 1
ATOM 2143 N N . ARG A 1 276 ? 38.366 14.098 3.296 1.00 28.38 276 ARG A N 1
ATOM 2144 C CA . ARG A 1 276 ? 38.275 15.148 2.260 1.00 28.38 276 ARG A CA 1
ATOM 2145 C C . ARG A 1 276 ? 36.821 15.642 2.108 1.00 28.38 276 ARG A C 1
ATOM 2147 O O . ARG A 1 276 ? 35.906 14.873 1.849 1.00 28.38 276 ARG A O 1
ATOM 2154 N N . PHE A 1 277 ? 36.686 16.949 2.340 1.00 29.25 277 PHE A N 1
ATOM 2155 C CA . PHE A 1 277 ? 35.593 17.919 2.139 1.00 29.25 277 PHE A CA 1
ATOM 2156 C C . PHE A 1 277 ? 34.708 17.698 0.893 1.00 29.25 277 PHE A C 1
ATOM 2158 O O . PHE A 1 277 ? 35.178 17.112 -0.071 1.00 29.25 277 PHE A O 1
ATOM 2165 N N . ARG A 1 278 ? 33.508 18.272 0.695 1.00 26.91 278 ARG A N 1
ATOM 2166 C CA . ARG A 1 278 ? 32.433 18.971 1.448 1.00 26.91 278 ARG A CA 1
ATOM 2167 C C . ARG A 1 278 ? 31.460 19.434 0.347 1.00 26.91 278 ARG A C 1
ATOM 2169 O O . ARG A 1 278 ? 31.904 20.100 -0.579 1.00 26.91 278 ARG A O 1
ATOM 2176 N N . ALA A 1 279 ? 30.158 19.195 0.486 1.00 27.30 279 ALA A N 1
ATOM 2177 C CA . ALA A 1 279 ? 29.124 20.095 -0.034 1.00 27.30 279 ALA A CA 1
ATOM 2178 C C . ALA A 1 279 ? 27.863 19.940 0.828 1.00 27.30 279 ALA A C 1
ATOM 2180 O O . ALA A 1 279 ? 27.390 18.834 1.068 1.00 27.30 279 ALA A O 1
ATOM 2181 N N . GLN A 1 280 ? 27.410 21.065 1.375 1.00 26.28 280 GLN A N 1
ATOM 2182 C CA . GLN A 1 280 ? 26.389 21.202 2.410 1.00 26.28 280 GLN A CA 1
ATOM 2183 C C . GLN A 1 280 ? 24.984 20.818 1.935 1.00 26.28 280 GLN A C 1
ATOM 2185 O O . GLN A 1 280 ? 24.526 21.300 0.906 1.00 26.28 280 GLN A O 1
ATOM 2190 N N . SER A 1 281 ? 24.249 20.130 2.805 1.00 28.16 281 SER A N 1
ATOM 2191 C CA . SER A 1 281 ? 22.820 20.375 3.002 1.00 28.16 281 SER A CA 1
ATOM 2192 C C . SER A 1 281 ? 22.629 20.650 4.490 1.00 28.16 281 SER A C 1
ATOM 2194 O O . SER A 1 281 ? 22.920 19.795 5.325 1.00 28.16 281 SER A O 1
ATOM 2196 N N . GLN A 1 282 ? 22.252 21.883 4.823 1.00 30.42 282 GLN A N 1
ATOM 2197 C CA . GLN A 1 282 ? 21.993 22.314 6.192 1.00 30.42 282 GLN A CA 1
ATOM 2198 C C . GLN A 1 282 ? 20.854 21.481 6.789 1.00 30.42 282 GLN A C 1
ATOM 2200 O O . GLN A 1 282 ? 19.737 21.476 6.276 1.00 30.42 282 GLN A O 1
ATOM 2205 N N . GLY A 1 283 ? 21.153 20.788 7.885 1.00 26.75 283 GLY A N 1
ATOM 2206 C CA . GLY A 1 283 ? 20.145 20.203 8.752 1.00 26.75 283 GLY A CA 1
ATOM 2207 C C . GLY A 1 283 ? 19.412 21.295 9.525 1.00 26.75 283 GLY A C 1
ATOM 2208 O O . GLY A 1 283 ? 20.034 22.218 10.053 1.00 26.75 283 GLY A O 1
ATOM 2209 N N . ARG A 1 284 ? 18.090 21.158 9.627 1.00 27.17 284 ARG A N 1
ATOM 2210 C CA . ARG A 1 284 ? 17.326 21.741 10.727 1.00 27.17 284 ARG A CA 1
ATOM 2211 C C . ARG A 1 284 ? 17.080 20.632 11.741 1.00 27.17 284 ARG A C 1
ATOM 2213 O O . ARG A 1 284 ? 16.498 19.602 11.414 1.00 27.17 284 ARG A O 1
ATOM 2220 N N . ALA A 1 285 ? 17.615 20.859 12.931 1.00 29.81 285 ALA A N 1
ATOM 2221 C CA . ALA A 1 285 ? 17.541 19.992 14.088 1.00 29.81 285 ALA A CA 1
ATOM 2222 C C . ALA A 1 285 ? 16.106 19.871 14.631 1.00 29.81 285 ALA A C 1
ATOM 2224 O O . ALA A 1 285 ? 15.324 20.818 14.556 1.00 29.81 285 ALA A O 1
ATOM 2225 N N . GLU A 1 286 ? 15.838 18.688 15.188 1.00 29.48 286 GLU A N 1
ATOM 2226 C CA . GLU A 1 286 ? 14.887 18.387 16.263 1.00 29.48 286 GLU A CA 1
ATOM 2227 C C . GLU A 1 286 ? 13.430 18.832 16.062 1.00 29.48 286 GLU A C 1
ATOM 2229 O O . GLU A 1 286 ? 13.014 19.939 16.403 1.00 29.48 286 GLU A O 1
ATOM 2234 N N . SER A 1 287 ? 12.594 17.892 15.608 1.00 32.16 287 SER A N 1
ATOM 2235 C CA . SER A 1 287 ? 11.157 17.947 15.865 1.00 32.16 287 SER A CA 1
ATOM 2236 C C . SER A 1 287 ? 10.917 17.735 17.363 1.00 32.16 287 SER A C 1
ATOM 2238 O O . SER A 1 287 ? 10.733 16.610 17.831 1.00 32.16 287 SER A O 1
ATOM 2240 N N . LEU A 1 288 ? 10.953 18.824 18.125 1.00 33.50 288 LEU A N 1
ATOM 2241 C CA . LEU A 1 288 ? 10.462 18.852 19.495 1.00 33.50 288 LEU A CA 1
ATOM 2242 C C . LEU A 1 288 ? 8.971 18.501 19.469 1.00 33.50 288 LEU A C 1
ATOM 2244 O O . LEU A 1 288 ? 8.153 19.217 18.891 1.00 33.50 288 LEU A O 1
ATOM 2248 N N . GLY A 1 289 ? 8.646 17.351 20.055 1.00 34.25 289 GLY A N 1
ATOM 2249 C CA . GLY A 1 289 ? 7.280 16.889 20.243 1.00 34.25 289 GLY A CA 1
ATOM 2250 C C . GLY A 1 289 ? 6.468 17.822 21.144 1.00 34.25 289 GLY A C 1
ATOM 2251 O O . GLY A 1 289 ? 6.991 18.723 21.796 1.00 34.25 289 GLY A O 1
ATOM 2252 N N . ILE A 1 290 ? 5.170 17.537 21.193 1.00 42.41 290 ILE A N 1
ATOM 2253 C CA . ILE A 1 290 ? 4.048 18.281 21.802 1.00 42.41 290 ILE A CA 1
ATOM 2254 C C . ILE A 1 290 ? 4.269 18.717 23.278 1.00 42.41 290 ILE A C 1
ATOM 2256 O O . ILE A 1 290 ? 3.500 19.499 23.828 1.00 42.41 290 ILE A O 1
ATOM 2260 N N . SER A 1 291 ? 5.353 18.292 23.922 1.00 35.69 291 SER A N 1
ATOM 2261 C CA . SER A 1 291 ? 5.738 18.638 25.293 1.00 35.69 291 SER A CA 1
ATOM 2262 C C . SER A 1 291 ? 6.267 20.072 25.481 1.00 35.69 291 SER A C 1
ATOM 2264 O O . SER A 1 291 ? 6.297 20.545 26.614 1.00 35.69 291 SER A O 1
ATOM 2266 N N . SER A 1 292 ? 6.695 20.780 24.426 1.00 37.94 292 SER A N 1
ATOM 2267 C CA . SER A 1 292 ? 7.307 22.122 24.562 1.00 37.94 292 SER A CA 1
ATOM 2268 C C . SER A 1 292 ? 6.321 23.297 24.499 1.00 37.94 292 SER A C 1
ATOM 2270 O O . SER A 1 292 ? 6.712 24.427 24.781 1.00 37.94 292 SER A O 1
ATOM 2272 N N . MET A 1 293 ? 5.039 23.056 24.203 1.00 35.94 293 MET A N 1
ATOM 2273 C CA . MET A 1 293 ? 4.008 24.109 24.172 1.00 35.94 293 MET A CA 1
ATOM 2274 C C . MET A 1 293 ? 3.170 24.210 25.455 1.00 35.94 293 MET A C 1
ATOM 2276 O O . MET A 1 293 ? 2.343 25.107 25.570 1.00 35.94 293 MET A O 1
ATOM 2280 N N . LEU A 1 294 ? 3.399 23.337 26.442 1.00 39.22 294 LEU A N 1
ATOM 2281 C CA . LEU A 1 294 ? 2.657 23.343 27.711 1.00 39.22 294 LEU A CA 1
ATOM 2282 C C . LEU A 1 294 ? 3.298 24.202 28.814 1.00 39.22 294 LEU A C 1
ATOM 2284 O O . LEU A 1 294 ? 2.623 24.522 29.784 1.00 39.22 294 LEU A O 1
ATOM 2288 N N . ASN A 1 295 ? 4.553 24.637 28.652 1.00 36.75 295 ASN A N 1
ATOM 2289 C CA . ASN A 1 295 ? 5.279 25.412 29.673 1.00 36.75 295 ASN A CA 1
ATOM 2290 C C . ASN A 1 295 ? 5.669 26.830 29.230 1.00 36.75 295 ASN A C 1
ATOM 2292 O O . ASN A 1 295 ? 6.544 27.454 29.824 1.00 36.75 295 ASN A O 1
ATOM 2296 N N . SER A 1 296 ? 5.017 27.366 28.201 1.00 38.47 296 SER A N 1
ATOM 2297 C CA . SER A 1 296 ? 5.317 28.694 27.668 1.00 38.47 296 SER A CA 1
ATOM 2298 C C . SER A 1 296 ? 4.038 29.496 27.463 1.00 38.47 296 SER A C 1
ATOM 2300 O O . SER A 1 296 ? 3.667 29.763 26.330 1.00 38.47 296 SER A O 1
ATOM 2302 N N . THR A 1 297 ? 3.388 29.889 28.557 1.00 36.16 297 THR A N 1
ATOM 2303 C CA . THR A 1 297 ? 2.716 31.195 28.687 1.00 36.16 297 THR A CA 1
ATOM 2304 C C . THR A 1 297 ? 2.297 31.386 30.140 1.00 36.16 297 THR A C 1
ATOM 2306 O O . THR A 1 297 ? 1.188 31.045 30.544 1.00 36.16 297 THR A O 1
ATOM 2309 N N . GLY A 1 298 ? 3.194 31.962 30.938 1.00 43.53 298 GLY A N 1
ATOM 2310 C CA . GLY A 1 298 ? 2.772 32.787 32.060 1.00 43.53 298 GLY A CA 1
ATOM 2311 C C . GLY A 1 298 ? 2.299 34.124 31.501 1.00 43.53 298 GLY A C 1
ATOM 2312 O O . GLY A 1 298 ? 3.117 34.998 31.242 1.00 43.53 298 GLY A O 1
ATOM 2313 N N . ALA A 1 299 ? 0.995 34.270 31.277 1.00 33.56 299 ALA A N 1
ATOM 2314 C CA . ALA A 1 299 ? 0.369 35.553 30.984 1.00 33.56 299 ALA A CA 1
ATOM 2315 C C . ALA A 1 299 ? -0.963 35.619 31.738 1.00 33.56 299 ALA A C 1
ATOM 2317 O O . ALA A 1 299 ? -1.906 34.888 31.441 1.00 33.56 299 ALA A O 1
ATOM 2318 N N . LYS A 1 300 ? -0.984 36.460 32.774 1.00 38.62 300 LYS A N 1
ATOM 2319 C CA . LYS A 1 300 ? -2.199 36.906 33.454 1.00 38.62 300 LYS A CA 1
ATOM 2320 C C . LYS A 1 300 ? -3.005 37.799 32.502 1.00 38.62 300 LYS A C 1
ATOM 2322 O O . LYS A 1 300 ? -2.410 38.569 31.758 1.00 38.62 300 LYS A O 1
ATOM 2327 N N . ASP A 1 301 ? -4.326 37.695 32.609 1.00 38.59 301 ASP A N 1
ATOM 2328 C CA . ASP A 1 301 ? -5.363 38.588 32.076 1.00 38.59 301 ASP A CA 1
ATOM 2329 C C . ASP A 1 301 ? -5.388 38.879 30.568 1.00 38.59 301 ASP A C 1
ATOM 2331 O O . ASP A 1 301 ? -4.684 39.733 30.040 1.00 38.59 301 ASP A O 1
ATOM 2335 N N . SER A 1 302 ? -6.347 38.262 29.87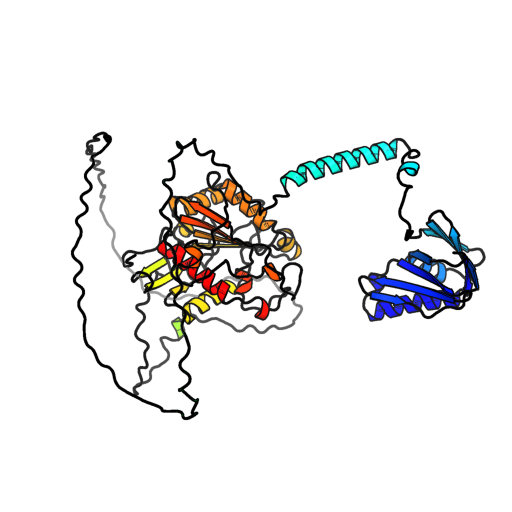7 1.00 33.66 302 SER A N 1
ATOM 2336 C CA . SER A 1 302 ? -7.489 38.973 29.269 1.00 33.66 302 SER A CA 1
ATOM 2337 C C . SER A 1 302 ? -8.329 37.993 28.445 1.00 33.66 302 SER A C 1
ATOM 2339 O O . SER A 1 302 ? -7.823 37.139 27.720 1.00 33.66 302 SER A O 1
ATOM 2341 N N . GLY A 1 303 ? -9.645 38.060 28.639 1.00 42.97 303 GLY A N 1
ATOM 2342 C CA . GLY A 1 303 ? -10.600 37.105 28.098 1.00 42.97 303 GLY A CA 1
ATOM 2343 C C . GLY A 1 303 ? -10.702 37.146 26.578 1.00 42.97 303 GLY A C 1
ATOM 2344 O O . GLY A 1 303 ? -11.021 38.179 26.007 1.00 42.97 303 GLY A O 1
ATOM 2345 N N . GLN A 1 304 ? -10.519 35.981 25.962 1.00 32.41 304 GLN A N 1
ATOM 2346 C CA . GLN A 1 304 ? -11.300 35.469 24.834 1.00 32.41 304 GLN A CA 1
ATOM 2347 C C . GLN A 1 304 ? -11.030 33.961 24.736 1.00 32.41 304 GLN A C 1
ATOM 2349 O O . GLN A 1 304 ? -10.215 33.484 23.949 1.00 32.41 304 GLN A O 1
ATOM 2354 N N . VAL A 1 305 ? -11.709 33.189 25.588 1.00 33.53 305 VAL A N 1
ATOM 2355 C CA . VAL A 1 305 ? -11.740 31.725 25.490 1.00 33.53 305 VAL A CA 1
ATOM 2356 C C . VAL A 1 305 ? -12.647 31.369 24.315 1.00 33.53 305 VAL A C 1
ATOM 2358 O O . VAL A 1 305 ? -13.850 31.173 24.465 1.00 33.53 305 VAL A O 1
ATOM 2361 N N . SER A 1 306 ? -12.079 31.356 23.113 1.00 33.50 306 SER A N 1
ATOM 2362 C CA . SER A 1 306 ? -12.759 30.882 21.913 1.00 33.50 306 SER A CA 1
ATOM 2363 C C . SER A 1 306 ? -12.618 29.356 21.811 1.00 33.50 306 SER A C 1
ATOM 2365 O O . SER A 1 306 ? -11.567 28.817 21.489 1.00 33.50 306 SER A O 1
ATOM 2367 N N . ASN A 1 307 ? -13.707 28.654 22.135 1.00 33.53 307 ASN A N 1
ATOM 2368 C CA . ASN A 1 307 ? -14.132 27.352 21.595 1.00 33.53 307 ASN A CA 1
ATOM 2369 C C . ASN A 1 307 ? -13.152 26.159 21.500 1.00 33.53 307 ASN A C 1
ATOM 2371 O O . ASN A 1 307 ? -13.446 25.205 20.781 1.00 33.53 307 ASN A O 1
ATOM 2375 N N . PHE A 1 308 ? -12.082 26.088 22.290 1.00 34.12 308 PHE A N 1
ATOM 2376 C CA . PHE A 1 308 ? -11.449 24.799 22.609 1.00 34.12 308 PHE A CA 1
ATOM 2377 C C . PHE A 1 308 ? -12.216 24.113 23.746 1.00 34.12 308 PHE A C 1
ATOM 2379 O O . PHE A 1 308 ? -11.715 23.936 24.853 1.00 34.12 308 PHE A O 1
ATOM 2386 N N . SER A 1 309 ? -13.469 23.732 23.481 1.00 40.12 309 SER A N 1
ATOM 2387 C CA . SER A 1 309 ? -14.113 22.697 24.290 1.00 40.12 309 SER A CA 1
ATOM 2388 C C . SER A 1 309 ? -13.223 21.461 24.195 1.00 40.12 309 SER A C 1
ATOM 2390 O O . SER A 1 309 ? -12.957 20.967 23.096 1.00 40.12 309 SER A O 1
ATOM 2392 N N . MET A 1 310 ? -12.682 21.045 25.341 1.00 38.28 310 MET A N 1
ATOM 2393 C CA . MET A 1 310 ? -11.869 19.850 25.498 1.00 38.28 310 MET A CA 1
ATOM 2394 C C . MET A 1 310 ? -12.542 18.688 24.772 1.00 38.28 310 MET A C 1
ATOM 2396 O O . MET A 1 310 ? -13.531 18.132 25.243 1.00 38.28 310 MET A O 1
ATOM 2400 N N . ARG A 1 311 ? -11.992 18.320 23.609 1.00 47.69 311 ARG A N 1
ATOM 2401 C CA . ARG A 1 311 ? -12.183 16.987 23.047 1.00 47.69 311 ARG A CA 1
ATOM 2402 C C . ARG A 1 311 ? -11.774 16.055 24.175 1.00 47.69 311 ARG A C 1
ATOM 2404 O O . ARG A 1 311 ? -10.612 16.082 24.569 1.00 47.69 311 ARG A O 1
ATOM 2411 N N . GLU A 1 312 ? -12.714 15.311 24.739 1.00 54.59 312 GLU A N 1
ATOM 2412 C CA . GLU A 1 312 ? -12.394 14.212 25.636 1.00 54.59 312 GLU A CA 1
ATOM 2413 C C . GLU A 1 312 ? -11.540 13.250 24.807 1.00 54.59 312 GLU A C 1
ATOM 2415 O O . GLU A 1 312 ? -12.028 12.541 23.923 1.00 54.59 312 GLU A O 1
ATOM 2420 N N . LEU A 1 313 ? -10.221 13.410 24.926 1.00 62.44 313 LEU A N 1
ATOM 2421 C CA . LEU A 1 313 ? -9.269 12.754 24.056 1.00 62.44 313 LEU A CA 1
ATOM 2422 C C . LEU A 1 313 ? -9.335 11.280 24.427 1.00 62.44 313 LEU A C 1
ATOM 2424 O O . LEU A 1 313 ? -8.892 10.858 25.493 1.00 62.44 313 LEU A O 1
ATOM 2428 N N . VAL A 1 314 ? -9.914 10.495 23.528 1.00 82.38 314 VAL A N 1
ATOM 2429 C CA . VAL A 1 314 ? -9.731 9.052 23.521 1.00 82.38 314 VAL A CA 1
ATOM 2430 C C . VAL A 1 314 ? -8.222 8.840 23.378 1.00 82.38 314 VAL A C 1
ATOM 2432 O O . VAL A 1 314 ? -7.669 9.166 22.337 1.00 82.38 314 VAL A O 1
ATOM 2435 N N . ILE A 1 315 ? -7.529 8.405 24.432 1.00 82.31 315 ILE A N 1
ATOM 2436 C CA . ILE A 1 315 ? -6.065 8.231 24.433 1.00 82.31 315 ILE A CA 1
ATOM 2437 C C . ILE A 1 315 ? -5.741 6.788 24.789 1.00 82.31 315 ILE A C 1
ATOM 2439 O O . ILE A 1 315 ? -6.366 6.192 25.666 1.00 82.31 315 ILE A O 1
ATOM 2443 N N . ILE A 1 316 ? -4.727 6.244 24.121 1.00 88.69 316 ILE A N 1
ATOM 2444 C CA . ILE A 1 316 ? -4.095 4.979 24.491 1.00 88.69 316 ILE A CA 1
ATOM 2445 C C . ILE A 1 316 ? -2.733 5.303 25.112 1.00 88.69 316 ILE A C 1
ATOM 2447 O O . ILE A 1 316 ? -2.009 6.135 24.557 1.00 88.69 316 ILE A O 1
ATOM 2451 N N . PRO A 1 317 ? -2.362 4.676 26.247 1.00 88.81 317 PRO A N 1
ATOM 2452 C CA . PRO A 1 317 ? -1.038 4.842 26.840 1.00 88.81 317 PRO A CA 1
ATOM 2453 C C . PRO A 1 317 ? 0.086 4.630 25.818 1.00 88.81 317 PRO A C 1
ATOM 2455 O O . PRO A 1 317 ? -0.025 3.784 24.932 1.00 88.81 317 PRO A O 1
ATOM 2458 N N . LYS A 1 318 ? 1.174 5.402 25.926 1.00 86.69 318 LYS A N 1
ATOM 2459 C CA . LYS A 1 318 ? 2.274 5.379 24.942 1.00 86.69 318 LYS A CA 1
ATOM 2460 C C . LYS A 1 318 ? 2.922 3.998 24.791 1.00 86.69 318 LYS A C 1
ATOM 2462 O O . LYS A 1 318 ? 3.337 3.640 23.697 1.00 86.69 318 LYS A O 1
ATOM 2467 N N . ASP A 1 319 ? 2.968 3.241 25.879 1.00 87.69 319 ASP A N 1
ATOM 2468 C CA . ASP A 1 319 ? 3.545 1.904 26.017 1.00 87.69 319 ASP A CA 1
ATOM 2469 C C . ASP A 1 319 ? 2.584 0.768 25.634 1.00 87.69 319 ASP A C 1
ATOM 2471 O O . ASP A 1 319 ? 2.934 -0.403 25.770 1.00 87.69 319 ASP A O 1
ATOM 2475 N N . LYS A 1 320 ? 1.370 1.081 25.166 1.00 90.94 320 LYS A N 1
ATOM 2476 C CA . LYS A 1 320 ? 0.382 0.086 24.740 1.00 90.94 320 LYS A CA 1
ATOM 2477 C C . LYS A 1 320 ? 0.046 0.249 23.274 1.00 90.94 320 LYS A C 1
ATOM 2479 O O . LYS A 1 320 ? -0.085 1.365 22.790 1.00 90.94 320 LYS A O 1
ATOM 2484 N N . LEU A 1 321 ? -0.155 -0.871 22.592 1.00 93.62 321 LEU A N 1
ATOM 2485 C CA . LEU A 1 321 ? -0.659 -0.913 21.227 1.00 93.62 321 LEU A CA 1
ATOM 2486 C C . LEU A 1 321 ? -2.172 -1.172 21.230 1.00 93.62 321 LEU A C 1
ATOM 2488 O O . LEU A 1 321 ? -2.679 -1.866 22.110 1.00 93.62 321 LEU A O 1
ATOM 2492 N N . GLY A 1 322 ? -2.898 -0.604 20.265 1.00 94.25 322 GLY A N 1
ATOM 2493 C CA . GLY A 1 322 ? -4.330 -0.857 20.109 1.00 94.25 322 GLY A CA 1
ATOM 2494 C C . GLY A 1 322 ? -5.098 0.276 19.434 1.00 94.25 322 GLY A C 1
ATOM 2495 O O . GLY A 1 322 ? -4.519 1.215 18.879 1.00 94.25 322 GLY A O 1
ATOM 2496 N N . ALA A 1 323 ? -6.425 0.189 19.523 1.00 95.75 323 ALA A N 1
ATOM 2497 C CA . ALA A 1 323 ? -7.340 1.293 19.251 1.00 95.75 323 ALA A CA 1
ATOM 2498 C C . ALA A 1 323 ? -8.416 1.394 20.339 1.00 95.75 323 ALA A C 1
ATOM 2500 O O . ALA A 1 323 ? -8.778 0.387 20.950 1.00 95.75 323 ALA A O 1
ATOM 2501 N N . LYS A 1 324 ? -8.973 2.590 20.529 1.00 95.38 324 LYS A N 1
ATOM 2502 C CA . LYS A 1 324 ? -10.159 2.836 21.351 1.00 95.38 324 LYS A CA 1
ATOM 2503 C C . LYS A 1 324 ? -11.144 3.690 20.563 1.00 95.38 324 LYS A C 1
ATOM 2505 O O . LYS A 1 324 ? -10.747 4.640 19.889 1.00 95.38 324 LYS A O 1
ATOM 2510 N N . ILE A 1 325 ? -12.421 3.337 20.642 1.00 95.19 325 ILE A N 1
ATOM 2511 C CA . ILE A 1 325 ? -13.528 4.068 20.019 1.00 95.19 325 ILE A CA 1
ATOM 2512 C C . ILE A 1 325 ? -14.604 4.343 21.071 1.00 95.19 325 ILE A C 1
ATOM 2514 O O . ILE A 1 325 ? -14.954 3.457 21.848 1.00 95.19 325 ILE A O 1
ATOM 2518 N N . VAL A 1 326 ? -15.110 5.576 21.096 1.00 94.31 326 VAL A N 1
ATOM 2519 C CA . VAL A 1 326 ? -16.104 6.063 22.066 1.00 94.31 326 VAL A CA 1
ATOM 2520 C C . VAL A 1 326 ? -17.201 6.818 21.321 1.00 94.31 326 VAL A C 1
ATOM 2522 O O . VAL A 1 326 ? -16.903 7.608 20.423 1.00 94.31 326 VAL A O 1
ATOM 2525 N N . GLY A 1 327 ? -18.465 6.583 21.677 1.00 92.50 327 GLY A N 1
ATOM 2526 C CA . GLY A 1 327 ? -19.623 7.251 21.070 1.00 92.50 327 GLY A CA 1
ATOM 2527 C C . GLY A 1 327 ? -20.645 6.273 20.494 1.00 92.50 327 GLY A C 1
ATOM 2528 O O . GLY A 1 327 ? -20.773 5.146 20.971 1.00 92.50 327 GLY A O 1
ATOM 2529 N N . SER A 1 328 ? -21.396 6.693 19.475 1.00 88.88 328 SER A N 1
ATOM 2530 C CA . SER A 1 328 ? -22.475 5.880 18.903 1.00 88.88 328 SER A CA 1
ATOM 2531 C C . SER A 1 328 ? -22.641 6.044 17.398 1.00 88.88 328 SER A C 1
ATOM 2533 O O . SER A 1 328 ? -22.636 7.164 16.888 1.00 88.88 328 SER A O 1
ATOM 2535 N N . GLY A 1 329 ? -22.859 4.939 16.680 1.00 86.12 329 GLY A N 1
ATOM 2536 C CA . GLY A 1 329 ? -23.133 4.974 15.241 1.00 86.12 329 GLY A CA 1
ATOM 2537 C C . GLY A 1 329 ? -22.028 5.689 14.450 1.00 86.12 329 GLY A C 1
ATOM 2538 O O . GLY A 1 329 ? -20.891 5.198 14.387 1.00 86.12 329 GLY A O 1
ATOM 2539 N N . ASN A 1 330 ? -22.362 6.832 13.841 1.00 84.38 330 ASN A N 1
ATOM 2540 C CA . ASN A 1 330 ? -21.429 7.693 13.096 1.00 84.38 330 ASN A CA 1
ATOM 2541 C C . ASN A 1 330 ? -20.895 8.883 13.915 1.00 84.38 330 ASN A C 1
ATOM 2543 O O . ASN A 1 330 ? -19.930 9.515 13.495 1.00 84.38 330 ASN A O 1
ATOM 2547 N N . GLU A 1 331 ? -21.457 9.139 15.096 1.00 89.81 331 GLU A N 1
ATOM 2548 C CA . GLU A 1 331 ? -20.989 10.160 16.034 1.00 89.81 331 GLU A CA 1
ATOM 2549 C C . GLU A 1 331 ? -20.044 9.520 17.049 1.00 89.81 331 GLU A C 1
ATOM 2551 O O . GLU A 1 331 ? -20.459 9.025 18.099 1.00 89.81 331 GLU A O 1
ATOM 2556 N N . PHE A 1 332 ? -18.757 9.481 16.717 1.00 93.44 332 PHE A N 1
ATOM 2557 C CA . PHE A 1 332 ? -17.738 8.896 17.581 1.00 93.44 332 PHE A CA 1
ATOM 2558 C C . PHE A 1 332 ? -16.428 9.679 17.534 1.00 93.44 332 PHE A C 1
ATOM 2560 O O . PHE A 1 332 ? -16.128 10.384 16.567 1.00 93.44 332 PHE A O 1
ATOM 2567 N N . SER A 1 333 ? -15.639 9.495 18.584 1.00 95.00 333 SER A N 1
ATOM 2568 C CA . SER A 1 333 ? -14.226 9.857 18.648 1.00 95.00 333 SER A CA 1
ATOM 2569 C C . SER A 1 333 ? -13.409 8.576 18.763 1.00 95.00 333 SER A C 1
ATOM 2571 O O . SER A 1 333 ? -13.875 7.576 19.318 1.00 95.00 333 SER A O 1
ATOM 2573 N N . ALA A 1 334 ? -12.197 8.573 18.220 1.00 95.56 334 ALA A N 1
ATOM 2574 C CA . ALA A 1 334 ? -11.348 7.391 18.277 1.00 95.56 334 ALA A CA 1
ATOM 2575 C C . ALA A 1 334 ? -9.864 7.740 18.307 1.00 95.56 334 ALA A C 1
ATOM 2577 O O . ALA A 1 334 ? -9.446 8.812 17.863 1.00 95.56 334 ALA A O 1
ATOM 2578 N N . HIS A 1 335 ? -9.075 6.790 18.791 1.00 96.19 335 HIS A N 1
ATOM 2579 C CA . HIS A 1 335 ? -7.626 6.838 18.730 1.00 96.19 335 HIS A CA 1
ATOM 2580 C C . HIS A 1 335 ? -7.057 5.472 18.373 1.00 96.19 335 HIS A C 1
ATOM 2582 O O . HIS A 1 335 ? -7.536 4.453 18.872 1.00 96.19 335 HIS A O 1
ATOM 2588 N N . ILE A 1 336 ? -6.054 5.454 17.499 1.00 96.19 336 ILE A N 1
ATOM 2589 C CA . ILE A 1 336 ? -5.436 4.230 16.988 1.00 96.19 336 ILE A CA 1
ATOM 2590 C C . ILE A 1 336 ? -3.935 4.406 16.792 1.00 96.19 336 ILE A C 1
ATOM 2592 O O . ILE A 1 336 ? -3.475 5.388 16.216 1.00 96.19 336 ILE A O 1
ATOM 2596 N N . LYS A 1 337 ? -3.173 3.404 17.221 1.00 95.81 337 LYS A N 1
ATOM 2597 C CA . LYS A 1 337 ? -1.731 3.340 16.992 1.00 95.81 337 LYS A CA 1
ATOM 2598 C C . LYS A 1 337 ? -1.443 2.538 15.733 1.00 95.81 337 LYS A C 1
ATOM 2600 O O . LYS A 1 337 ? -1.842 1.378 15.624 1.00 95.81 337 LYS A O 1
ATOM 2605 N N . LEU A 1 338 ? -0.801 3.180 14.764 1.00 97.00 338 LEU A N 1
ATOM 2606 C CA . LEU A 1 338 ? -0.535 2.607 13.451 1.00 97.00 338 LEU A CA 1
ATOM 2607 C C . LEU A 1 338 ? 0.771 1.819 13.473 1.00 97.00 338 LEU A C 1
ATOM 2609 O O . LEU A 1 338 ? 1.787 2.298 13.972 1.00 97.00 338 LEU A O 1
ATOM 2613 N N . VAL A 1 339 ? 0.746 0.628 12.876 1.00 97.38 339 VAL A N 1
ATOM 2614 C CA . VAL A 1 339 ? 1.929 -0.223 12.754 1.00 97.38 339 VAL A CA 1
ATOM 2615 C C . VAL A 1 339 ? 2.150 -0.613 11.304 1.00 97.38 339 VAL A C 1
ATOM 2617 O O . VAL A 1 339 ? 1.306 -1.241 10.660 1.00 97.38 339 VAL A O 1
ATOM 2620 N N . ARG A 1 340 ? 3.332 -0.258 10.810 1.00 98.12 340 ARG A N 1
ATOM 2621 C CA . ARG A 1 340 ? 3.889 -0.759 9.563 1.00 98.12 340 ARG A CA 1
ATOM 2622 C C . ARG A 1 340 ? 4.559 -2.103 9.819 1.00 98.12 340 ARG A C 1
ATOM 2624 O O . ARG A 1 340 ? 5.419 -2.225 10.691 1.00 98.12 340 ARG A O 1
ATOM 2631 N N . LEU A 1 341 ? 4.204 -3.111 9.040 1.00 98.06 341 LEU A N 1
ATOM 2632 C CA . LEU A 1 341 ? 4.855 -4.407 9.115 1.00 98.06 341 LEU A CA 1
ATOM 2633 C C . LEU A 1 341 ? 6.262 -4.319 8.512 1.00 98.06 341 LEU A C 1
ATOM 2635 O O . LEU A 1 341 ? 6.426 -4.119 7.309 1.00 98.06 341 LEU A O 1
ATOM 2639 N N . LYS A 1 342 ? 7.278 -4.521 9.348 1.00 97.00 342 LYS A N 1
ATOM 2640 C CA . LYS A 1 342 ? 8.668 -4.677 8.924 1.00 97.00 342 LYS A CA 1
ATOM 2641 C C . LYS A 1 342 ? 8.870 -6.094 8.385 1.00 97.00 342 LYS A C 1
ATOM 2643 O O . LYS A 1 342 ? 8.708 -7.066 9.121 1.00 97.00 342 LYS A O 1
ATOM 2648 N N . HIS A 1 343 ? 9.229 -6.212 7.109 1.00 96.06 343 HIS A N 1
ATOM 2649 C CA . HIS A 1 343 ? 9.429 -7.495 6.431 1.00 96.06 343 HIS A CA 1
ATOM 2650 C C . HIS A 1 343 ? 10.663 -7.482 5.527 1.00 96.06 343 HIS A C 1
ATOM 2652 O O . HIS A 1 343 ? 11.066 -6.444 5.009 1.00 96.06 343 HIS A O 1
ATOM 2658 N N . SER A 1 344 ? 11.217 -8.661 5.253 1.00 95.62 344 SER A N 1
ATOM 2659 C CA . SER A 1 344 ? 12.370 -8.848 4.358 1.00 95.62 344 SER A CA 1
ATOM 2660 C C . SER A 1 344 ? 11.988 -9.097 2.893 1.00 95.62 344 SER A C 1
ATOM 2662 O O . SER A 1 344 ? 12.862 -9.328 2.066 1.00 95.62 344 SER A O 1
ATOM 2664 N N . LEU A 1 345 ? 10.698 -9.057 2.540 1.00 95.25 345 LEU A N 1
ATOM 2665 C CA . LEU A 1 345 ? 10.235 -9.353 1.175 1.00 95.25 345 LEU A CA 1
ATOM 2666 C C . LEU A 1 345 ? 10.511 -8.228 0.156 1.00 95.25 345 LEU A C 1
ATOM 2668 O O . LEU A 1 345 ? 10.534 -8.487 -1.045 1.00 95.25 345 LEU A O 1
ATOM 2672 N N . SER A 1 346 ? 10.687 -6.991 0.632 1.00 95.50 346 SER A N 1
ATOM 2673 C CA . SER A 1 346 ? 10.942 -5.784 -0.166 1.00 95.50 346 SER A CA 1
ATOM 2674 C C . SER A 1 346 ? 11.488 -4.655 0.725 1.00 95.50 346 SER A C 1
ATOM 2676 O O . SER A 1 346 ? 11.704 -4.849 1.923 1.00 95.50 346 SER A O 1
ATOM 2678 N N . ASP A 1 347 ? 11.670 -3.462 0.162 1.00 94.56 347 ASP A N 1
ATOM 2679 C CA . ASP A 1 347 ? 11.822 -2.175 0.848 1.00 94.56 347 ASP A CA 1
ATOM 2680 C C . ASP A 1 347 ? 10.567 -1.780 1.657 1.00 94.56 347 ASP A C 1
ATOM 2682 O O . ASP A 1 347 ? 9.860 -0.827 1.346 1.00 94.56 347 ASP A O 1
ATOM 2686 N N . TRP A 1 348 ? 10.317 -2.490 2.758 1.00 94.31 348 TRP A N 1
ATOM 2687 C CA . TRP A 1 348 ? 9.165 -2.287 3.653 1.00 94.31 348 TRP A CA 1
ATOM 2688 C C . TRP A 1 348 ? 8.985 -0.840 4.151 1.00 94.31 348 TRP A C 1
ATOM 2690 O O . TRP A 1 348 ? 7.911 -0.470 4.614 1.00 94.31 348 TRP A O 1
ATOM 2700 N N . TRP A 1 349 ? 10.038 -0.018 4.107 1.00 92.81 349 TRP A N 1
ATOM 2701 C CA . TRP A 1 349 ? 10.065 1.355 4.609 1.00 92.81 349 TRP A CA 1
ATOM 2702 C C . TRP A 1 349 ? 9.590 2.403 3.585 1.00 92.81 349 TRP A C 1
ATOM 2704 O O . TRP A 1 349 ? 9.601 3.590 3.913 1.00 92.81 349 TRP A O 1
ATOM 2714 N N . GLN A 1 350 ? 9.152 1.991 2.393 1.00 91.75 350 GLN A N 1
ATOM 2715 C CA . GLN A 1 350 ? 8.741 2.899 1.320 1.00 91.75 350 GLN A CA 1
ATOM 2716 C C . GLN A 1 350 ? 7.596 3.849 1.711 1.00 91.75 350 GLN A C 1
ATOM 2718 O O . GLN A 1 350 ? 6.842 3.576 2.647 1.00 91.75 350 GLN A O 1
ATOM 2723 N N . ASP A 1 351 ? 7.501 4.984 1.017 1.00 91.88 351 ASP A N 1
ATOM 2724 C CA . ASP A 1 351 ? 6.544 6.063 1.278 1.00 91.88 351 ASP A CA 1
ATOM 2725 C C . ASP A 1 351 ? 6.638 6.557 2.737 1.00 91.88 351 ASP A C 1
ATOM 2727 O O . ASP A 1 351 ? 5.734 6.336 3.561 1.00 91.88 351 ASP A O 1
ATOM 2731 N N . PRO A 1 352 ? 7.787 7.151 3.121 1.00 92.19 352 PRO A N 1
ATOM 2732 C CA . PRO A 1 352 ? 8.055 7.531 4.504 1.00 92.19 352 PRO A CA 1
ATOM 2733 C C . PRO A 1 352 ? 7.200 8.711 4.992 1.00 92.19 352 PRO A C 1
ATOM 2735 O O . PRO A 1 352 ? 7.020 8.870 6.199 1.00 92.19 352 PRO A O 1
ATOM 2738 N N . THR A 1 353 ? 6.663 9.542 4.093 1.00 94.19 353 THR A N 1
ATOM 2739 C CA . THR A 1 353 ? 5.864 10.727 4.444 1.00 94.19 353 THR A CA 1
ATOM 2740 C C . THR A 1 353 ? 4.353 10.515 4.342 1.00 94.19 353 THR A C 1
ATOM 2742 O O . THR A 1 353 ? 3.587 11.313 4.888 1.00 94.19 353 THR A O 1
ATOM 2745 N N . ALA A 1 354 ? 3.914 9.400 3.755 1.00 95.50 354 ALA A N 1
ATOM 2746 C CA . ALA A 1 354 ? 2.516 9.005 3.642 1.00 95.50 354 ALA A CA 1
ATOM 2747 C C . ALA A 1 354 ? 1.808 8.920 5.003 1.00 95.50 354 ALA A C 1
ATOM 2749 O O . ALA A 1 354 ? 0.735 9.493 5.189 1.00 95.50 354 ALA A O 1
ATOM 2750 N N . VAL A 1 355 ? 2.411 8.243 5.986 1.00 96.44 355 VAL A N 1
ATOM 2751 C CA . VAL A 1 355 ? 1.793 8.053 7.312 1.00 96.44 355 VAL A CA 1
ATOM 2752 C C . VAL A 1 355 ? 1.680 9.376 8.082 1.00 96.44 355 VAL A C 1
ATOM 2754 O O . VAL A 1 355 ? 0.573 9.684 8.528 1.00 96.44 355 VAL A O 1
ATOM 2757 N N . PRO A 1 356 ? 2.736 10.212 8.190 1.00 96.06 356 PRO A N 1
ATOM 2758 C CA . PRO A 1 356 ? 2.602 11.561 8.745 1.00 96.06 356 PRO A CA 1
ATOM 2759 C C . PRO A 1 356 ? 1.536 12.413 8.042 1.00 96.06 356 PRO A C 1
ATOM 2761 O O . PRO A 1 356 ? 0.747 13.083 8.711 1.00 96.06 356 PRO A O 1
ATOM 2764 N N . SER A 1 357 ? 1.466 12.358 6.706 1.00 96.56 357 SER A N 1
ATOM 2765 C CA . SER A 1 357 ? 0.432 13.061 5.932 1.00 96.56 357 SER A CA 1
ATOM 2766 C C . SER A 1 357 ? -0.972 12.602 6.314 1.00 96.56 357 SER A C 1
ATOM 2768 O O . SER A 1 357 ? -1.868 13.420 6.521 1.00 96.56 357 SER A O 1
ATOM 2770 N N . PHE A 1 358 ? -1.167 11.292 6.453 1.00 98.06 358 PHE A N 1
ATOM 2771 C CA . PHE A 1 358 ? -2.460 10.733 6.811 1.00 98.06 358 PHE A CA 1
ATOM 2772 C C . PHE A 1 358 ? -2.865 11.052 8.254 1.00 98.06 358 PHE A C 1
ATOM 2774 O O . PHE A 1 358 ? -4.021 11.392 8.498 1.00 98.06 358 PHE A O 1
ATOM 2781 N N . ILE A 1 359 ? -1.922 11.039 9.201 1.00 97.56 359 ILE A N 1
ATOM 2782 C CA . ILE A 1 359 ? -2.174 11.494 10.577 1.00 97.56 359 ILE A CA 1
ATOM 2783 C C .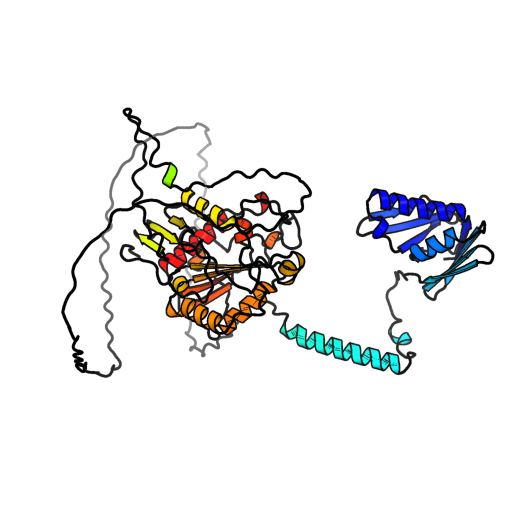 ILE A 1 359 ? -2.648 12.953 10.573 1.00 97.56 359 ILE A C 1
ATOM 2785 O O . ILE A 1 359 ? -3.651 13.272 11.214 1.00 97.56 359 ILE A O 1
ATOM 2789 N N . LYS A 1 360 ? -1.989 13.826 9.799 1.00 96.88 360 LYS A N 1
ATOM 2790 C CA . LYS A 1 360 ? -2.408 15.226 9.652 1.00 96.88 360 LYS A CA 1
ATOM 2791 C C . LYS A 1 360 ? -3.809 15.344 9.048 1.00 96.88 360 LYS A C 1
ATOM 2793 O O . LYS A 1 360 ? -4.631 16.100 9.557 1.00 96.88 360 LYS A O 1
ATOM 2798 N N . TRP A 1 361 ? -4.115 14.558 8.015 1.00 97.69 361 TRP A N 1
ATOM 2799 C CA . TRP A 1 361 ? -5.453 14.513 7.422 1.00 97.69 361 TRP A CA 1
ATOM 2800 C C . TRP A 1 361 ? -6.534 14.143 8.445 1.00 97.69 361 TRP A C 1
ATOM 2802 O O . TRP A 1 361 ? -7.578 14.795 8.487 1.00 97.69 361 TRP A O 1
ATOM 2812 N N . LEU A 1 362 ? -6.294 13.129 9.283 1.00 97.56 362 LEU A N 1
ATOM 2813 C CA . LEU A 1 362 ? -7.240 12.722 10.325 1.00 97.56 362 LEU A CA 1
ATOM 2814 C C . LEU A 1 362 ? -7.489 13.850 11.335 1.00 97.56 362 LEU A C 1
ATOM 2816 O O . LEU A 1 362 ? -8.648 14.115 11.655 1.00 97.56 362 LEU A O 1
ATOM 2820 N N . GLN A 1 363 ? -6.430 14.542 11.770 1.00 95.56 363 GLN A N 1
ATOM 2821 C CA . GLN A 1 363 ? -6.515 15.677 12.699 1.00 95.56 363 GLN A CA 1
ATOM 2822 C C . GLN A 1 363 ? -7.337 16.844 12.139 1.00 95.56 363 GLN A C 1
ATOM 2824 O O . GLN A 1 363 ? -8.082 17.483 12.884 1.00 95.56 363 GLN A O 1
ATOM 2829 N N . ASP A 1 364 ? -7.197 17.112 10.841 1.00 96.94 364 ASP A N 1
ATOM 2830 C CA . ASP A 1 364 ? -7.850 18.241 10.177 1.00 96.94 364 ASP A CA 1
ATOM 2831 C C . ASP A 1 364 ? -9.313 17.957 9.816 1.00 96.94 364 ASP A C 1
ATOM 2833 O O . ASP A 1 364 ? -10.131 18.873 9.803 1.00 96.94 364 ASP A O 1
ATOM 2837 N N . ASN A 1 365 ? -9.651 16.700 9.509 1.00 97.12 365 ASN A N 1
ATOM 2838 C CA . ASN A 1 365 ? -10.927 16.358 8.872 1.00 97.12 365 ASN A CA 1
ATOM 2839 C C . ASN A 1 365 ? -11.850 15.490 9.739 1.00 97.12 365 ASN A C 1
ATOM 2841 O O . ASN A 1 365 ? -12.983 15.231 9.338 1.00 97.12 365 ASN A O 1
ATOM 2845 N N . THR A 1 366 ? -11.394 14.986 10.892 1.00 95.88 366 THR A N 1
ATOM 2846 C CA . THR A 1 366 ? -12.154 14.000 11.680 1.00 95.88 366 THR A CA 1
ATOM 2847 C C . THR A 1 366 ? -11.991 14.185 13.196 1.00 95.88 366 THR A C 1
ATOM 2849 O O . THR A 1 366 ? -11.151 14.946 13.668 1.00 95.88 366 THR A O 1
ATOM 2852 N N . LYS A 1 367 ? -12.782 13.437 13.981 1.00 94.75 367 LYS A N 1
ATOM 2853 C CA . LYS A 1 367 ? -12.591 13.245 15.436 1.00 94.75 367 LYS A CA 1
ATOM 2854 C C . LYS A 1 367 ? -11.709 12.021 15.755 1.00 94.75 367 LYS A C 1
ATOM 2856 O O . LYS A 1 367 ? -11.716 11.516 16.878 1.00 94.75 367 LYS A O 1
ATOM 2861 N N . ILE A 1 368 ? -10.995 11.503 14.756 1.00 95.62 368 ILE A N 1
ATOM 2862 C CA . ILE A 1 368 ? -10.101 10.353 14.876 1.00 95.62 368 ILE A CA 1
ATOM 2863 C C . ILE A 1 368 ? -8.679 10.883 15.011 1.00 95.62 368 ILE A C 1
ATOM 2865 O O . ILE A 1 368 ? -8.241 11.737 14.245 1.00 95.62 368 ILE A O 1
ATOM 2869 N N . THR A 1 369 ? -7.948 10.356 15.980 1.00 96.12 369 THR A N 1
ATOM 2870 C CA . THR A 1 369 ? -6.524 10.633 16.158 1.00 96.12 369 THR A CA 1
ATOM 2871 C C . THR A 1 369 ? -5.720 9.363 15.913 1.00 96.12 369 THR A C 1
ATOM 2873 O O . THR A 1 369 ? -6.220 8.252 16.093 1.00 96.12 369 THR A O 1
ATOM 2876 N N . ALA A 1 370 ? -4.480 9.518 15.464 1.00 96.00 370 ALA A N 1
ATOM 2877 C CA . ALA A 1 370 ? -3.578 8.400 15.250 1.00 96.00 370 ALA A CA 1
ATOM 2878 C C . ALA A 1 370 ? -2.134 8.806 15.538 1.00 96.00 370 ALA A C 1
ATOM 2880 O O . ALA A 1 370 ? -1.776 9.973 15.364 1.00 96.00 370 ALA A O 1
ATOM 2881 N N . ASP A 1 371 ? -1.320 7.843 15.957 1.00 95.19 371 ASP A N 1
ATOM 2882 C CA . ASP A 1 371 ? 0.116 8.017 16.174 1.00 95.19 371 ASP A CA 1
ATOM 2883 C C . ASP A 1 371 ? 0.908 6.761 15.782 1.00 95.19 371 ASP A C 1
ATOM 2885 O O . ASP A 1 371 ? 0.341 5.725 15.423 1.00 95.19 371 ASP A O 1
ATOM 2889 N N . VAL A 1 372 ? 2.231 6.893 15.826 1.00 95.38 372 VAL A N 1
ATOM 2890 C CA . VAL A 1 372 ? 3.225 5.846 15.547 1.00 95.38 372 VAL A CA 1
ATOM 2891 C C . VAL A 1 372 ? 4.230 5.730 16.701 1.00 95.38 372 VAL A C 1
ATOM 2893 O O . VAL A 1 372 ? 5.362 5.297 16.510 1.00 95.38 372 VAL A O 1
ATOM 2896 N N . ASP A 1 373 ? 3.846 6.147 17.909 1.00 91.88 373 ASP A N 1
ATOM 2897 C CA . ASP A 1 373 ? 4.765 6.264 19.047 1.00 91.88 373 ASP A CA 1
ATOM 2898 C C . ASP A 1 373 ? 5.189 4.889 19.583 1.00 91.88 373 ASP A C 1
ATOM 2900 O O . ASP A 1 373 ? 6.279 4.743 20.137 1.00 91.88 373 ASP A O 1
ATOM 2904 N N . PHE A 1 374 ? 4.343 3.868 19.412 1.00 93.50 374 PHE A N 1
ATOM 2905 C CA . PHE A 1 374 ? 4.647 2.511 19.859 1.00 93.50 374 PHE A CA 1
ATOM 2906 C C . PHE A 1 374 ? 5.755 1.903 18.992 1.00 93.50 374 PHE A C 1
ATOM 2908 O O . PHE A 1 374 ? 5.538 1.626 17.811 1.00 93.50 374 PHE A O 1
ATOM 2915 N N . GLU A 1 375 ? 6.941 1.704 19.579 1.00 93.38 375 GLU A N 1
ATOM 2916 C CA . GLU A 1 375 ? 8.116 1.098 18.922 1.00 93.38 375 GLU A CA 1
ATOM 2917 C C . GLU A 1 375 ? 8.499 1.786 17.592 1.00 93.38 375 GLU A C 1
ATOM 2919 O O . GLU A 1 375 ? 8.972 1.157 16.644 1.00 93.38 375 GLU A O 1
ATOM 2924 N N . GLY A 1 376 ? 8.256 3.098 17.486 1.00 90.44 376 GLY A N 1
ATOM 2925 C CA . GLY A 1 376 ? 8.523 3.872 16.268 1.00 90.44 376 GLY A CA 1
ATOM 2926 C C . GLY A 1 376 ? 7.617 3.520 15.081 1.00 90.44 376 GLY A C 1
ATOM 2927 O O . GLY A 1 376 ? 7.968 3.806 13.935 1.00 90.44 376 GLY A O 1
ATOM 2928 N N . GLY A 1 377 ? 6.472 2.876 15.330 1.00 94.69 377 GLY A N 1
ATOM 2929 C CA . GLY A 1 377 ? 5.440 2.621 14.328 1.00 94.69 377 GLY A CA 1
ATOM 2930 C C . GLY A 1 377 ? 5.739 1.457 13.398 1.00 94.69 377 GLY A C 1
ATOM 2931 O O . GLY A 1 377 ? 5.086 1.327 12.361 1.00 94.69 377 GLY A O 1
ATOM 2932 N N . SER A 1 378 ? 6.717 0.612 13.728 1.00 96.62 378 SER A N 1
ATOM 2933 C CA . SER A 1 378 ? 7.032 -0.567 12.925 1.00 96.62 378 SER A CA 1
ATOM 2934 C C . SER A 1 378 ? 7.389 -1.773 13.779 1.00 96.62 378 SER A C 1
ATOM 2936 O O . SER A 1 378 ? 8.187 -1.664 14.702 1.00 96.62 378 SER A O 1
ATOM 2938 N N . LEU A 1 379 ? 6.832 -2.934 13.436 1.00 97.56 379 LEU A N 1
ATOM 2939 C CA . LEU A 1 379 ? 7.097 -4.206 14.113 1.00 97.56 379 LEU A CA 1
ATOM 2940 C C . LEU A 1 379 ? 7.287 -5.315 13.081 1.00 97.56 379 LEU A C 1
ATOM 2942 O O . LEU A 1 379 ? 6.693 -5.280 12.004 1.00 97.56 379 LEU A O 1
ATOM 2946 N N . VAL A 1 380 ? 8.098 -6.316 13.413 1.00 97.56 380 VAL A N 1
ATOM 2947 C CA . VAL A 1 380 ? 8.212 -7.550 12.619 1.00 97.56 380 VAL A CA 1
ATOM 2948 C C . VAL A 1 380 ? 7.046 -8.491 12.925 1.00 97.56 380 VAL A C 1
ATOM 2950 O O . VAL A 1 380 ? 6.532 -8.490 14.041 1.00 97.56 380 VAL A O 1
ATOM 2953 N N . MET A 1 381 ? 6.651 -9.347 11.974 1.00 97.50 381 MET A N 1
ATOM 2954 C CA . MET A 1 381 ? 5.490 -10.241 12.159 1.00 97.50 381 MET A CA 1
ATOM 2955 C C . MET A 1 381 ? 5.646 -11.195 13.355 1.00 97.50 381 MET A C 1
ATOM 2957 O O . MET A 1 381 ? 4.657 -11.627 13.937 1.00 97.50 381 MET A O 1
ATOM 2961 N N . THR A 1 382 ? 6.881 -11.558 13.711 1.00 97.06 382 THR A N 1
ATOM 2962 C CA . THR A 1 382 ? 7.174 -12.459 14.837 1.00 97.06 382 THR A CA 1
ATOM 2963 C C . THR A 1 382 ? 7.181 -11.773 16.201 1.00 97.06 382 THR A C 1
ATOM 2965 O O . THR A 1 382 ? 7.326 -12.467 17.202 1.00 97.06 382 THR A O 1
ATOM 2968 N N . ASP A 1 383 ? 7.066 -10.445 16.261 1.00 97.81 383 ASP A N 1
ATOM 2969 C CA . ASP A 1 383 ? 6.895 -9.731 17.524 1.00 97.81 383 ASP A CA 1
ATOM 2970 C C . ASP A 1 383 ? 5.456 -9.924 18.009 1.00 97.81 383 ASP A C 1
ATOM 2972 O O . ASP A 1 383 ? 4.515 -9.475 17.360 1.00 97.81 383 ASP A O 1
ATOM 2976 N N . GLU A 1 384 ? 5.260 -10.596 19.144 1.00 96.12 384 GLU A N 1
ATOM 2977 C CA . GLU A 1 384 ? 3.914 -10.893 19.639 1.00 96.12 384 GLU A CA 1
ATOM 2978 C C . GLU A 1 384 ? 3.093 -9.640 19.958 1.00 96.12 384 GLU A C 1
ATOM 2980 O O . GLU A 1 384 ? 1.867 -9.703 19.911 1.00 96.12 384 GLU A O 1
ATOM 2985 N N . ARG A 1 385 ? 3.732 -8.491 20.206 1.00 96.06 385 ARG A N 1
ATOM 2986 C CA . ARG A 1 385 ? 3.035 -7.228 20.484 1.00 96.06 385 ARG A CA 1
ATOM 2987 C C . ARG A 1 385 ? 2.237 -6.748 19.275 1.00 96.06 385 ARG A C 1
ATOM 2989 O O . ARG A 1 385 ? 1.202 -6.116 19.454 1.00 96.06 385 ARG A O 1
ATOM 2996 N N . ILE A 1 386 ? 2.631 -7.119 18.047 1.00 96.50 386 ILE A N 1
ATOM 2997 C CA . ILE A 1 386 ? 1.883 -6.781 16.820 1.00 96.50 386 ILE A CA 1
ATOM 2998 C C . ILE A 1 386 ? 0.454 -7.342 16.834 1.00 96.50 386 ILE A C 1
ATOM 3000 O O . ILE A 1 386 ? -0.435 -6.823 16.162 1.00 96.50 386 ILE A O 1
ATOM 3004 N N . LEU A 1 387 ? 0.214 -8.393 17.624 1.00 95.38 387 LEU A N 1
ATOM 3005 C CA . LEU A 1 387 ? -1.082 -9.047 17.764 1.00 95.38 387 LEU A CA 1
ATOM 3006 C C . LEU A 1 387 ? -2.143 -8.162 18.421 1.00 95.38 387 LEU A C 1
ATOM 3008 O O . LEU A 1 387 ? -3.324 -8.500 18.329 1.00 95.38 387 LEU A O 1
ATOM 3012 N N . ASP A 1 388 ? -1.743 -7.062 19.057 1.00 94.88 388 ASP A N 1
ATOM 3013 C CA . ASP A 1 388 ? -2.643 -6.082 19.666 1.00 94.88 388 ASP A CA 1
ATOM 3014 C C . ASP A 1 388 ? -3.004 -4.936 18.709 1.00 94.88 388 ASP A C 1
ATOM 3016 O O . ASP A 1 388 ? -3.896 -4.146 19.006 1.00 94.88 388 ASP A O 1
ATOM 3020 N N . ALA A 1 389 ? -2.383 -4.867 17.524 1.00 96.00 389 ALA A N 1
ATOM 3021 C CA . ALA A 1 389 ? -2.753 -3.896 16.503 1.00 96.00 389 ALA A CA 1
ATOM 3022 C C . ALA A 1 389 ? -4.070 -4.300 15.813 1.00 96.00 389 ALA A C 1
ATOM 3024 O O . ALA A 1 389 ? -4.108 -5.312 15.107 1.00 96.00 389 ALA A O 1
ATOM 3025 N N . PRO A 1 390 ? -5.144 -3.497 15.890 1.00 95.81 390 PRO A N 1
ATOM 3026 C CA . PRO A 1 390 ? -6.362 -3.773 15.124 1.00 95.81 390 PRO A CA 1
ATOM 3027 C C . PRO A 1 390 ? -6.141 -3.629 13.611 1.00 95.81 390 PRO A C 1
ATOM 3029 O O . PRO A 1 390 ? -6.887 -4.197 12.814 1.00 95.81 390 PRO A O 1
ATOM 3032 N N . PHE A 1 391 ? -5.109 -2.878 13.223 1.00 97.62 391 PHE A N 1
ATOM 3033 C CA . PHE A 1 391 ? -4.735 -2.592 11.849 1.00 97.62 391 PHE A CA 1
ATOM 3034 C C . PHE A 1 391 ? -3.214 -2.604 11.700 1.00 97.62 391 PHE A C 1
ATOM 3036 O O . PHE A 1 391 ? -2.518 -1.899 12.431 1.00 97.62 391 PHE A O 1
ATOM 3043 N N . ILE A 1 392 ? -2.720 -3.352 10.718 1.00 98.25 392 ILE A N 1
ATOM 3044 C CA . ILE A 1 392 ? -1.343 -3.251 10.235 1.00 98.25 392 ILE A CA 1
ATOM 3045 C C . ILE A 1 392 ? -1.346 -3.022 8.730 1.00 98.25 392 ILE A C 1
ATOM 3047 O O . ILE A 1 392 ? -2.270 -3.430 8.021 1.00 98.25 392 ILE A O 1
ATOM 3051 N N . PHE A 1 393 ? -0.287 -2.405 8.225 1.00 98.62 393 PHE A N 1
ATOM 3052 C CA . PHE A 1 393 ? -0.114 -2.213 6.791 1.00 98.62 393 PHE A CA 1
ATOM 3053 C C . PHE A 1 393 ? 1.303 -2.540 6.337 1.00 98.62 393 PHE A C 1
ATOM 3055 O O . PHE A 1 393 ? 2.249 -2.487 7.121 1.00 98.62 393 PHE A O 1
ATOM 3062 N N . MET A 1 394 ? 1.451 -2.879 5.062 1.00 98.19 394 MET A N 1
ATOM 3063 C CA . MET A 1 394 ? 2.736 -3.185 4.444 1.00 98.19 394 MET A CA 1
ATOM 3064 C C . MET A 1 394 ? 2.782 -2.700 2.998 1.00 98.19 394 MET A C 1
ATOM 3066 O O . MET A 1 394 ? 1.742 -2.597 2.349 1.00 98.19 394 MET A O 1
ATOM 3070 N N . THR A 1 395 ? 3.989 -2.428 2.510 1.00 97.06 395 THR A N 1
ATOM 3071 C CA . THR A 1 395 ? 4.250 -1.945 1.150 1.00 97.06 395 THR A CA 1
ATOM 3072 C C . THR A 1 395 ? 5.610 -2.421 0.656 1.00 97.06 395 THR A C 1
ATOM 3074 O O . THR A 1 395 ? 6.423 -2.934 1.427 1.00 97.06 395 THR A O 1
ATOM 3077 N N . GLY A 1 396 ? 5.858 -2.263 -0.636 1.00 95.19 396 GLY A N 1
ATOM 3078 C CA . GLY A 1 396 ? 7.140 -2.556 -1.246 1.00 95.19 396 GLY A CA 1
ATOM 3079 C C . GLY A 1 396 ? 7.106 -2.448 -2.762 1.00 95.19 396 GLY A C 1
ATOM 3080 O O . GLY A 1 396 ? 6.060 -2.571 -3.399 1.00 95.19 396 GLY A O 1
ATOM 3081 N N . HIS A 1 397 ? 8.281 -2.231 -3.331 1.00 93.81 397 HIS A N 1
ATOM 3082 C CA . HIS A 1 397 ? 8.549 -2.308 -4.754 1.00 93.81 397 HIS A CA 1
ATOM 3083 C C . HIS A 1 397 ? 8.829 -3.742 -5.230 1.00 93.81 397 HIS A C 1
ATOM 3085 O O . HIS A 1 397 ? 9.035 -4.685 -4.471 1.00 93.81 397 HIS A O 1
ATOM 3091 N N . ASP A 1 398 ? 8.910 -3.920 -6.544 1.00 92.81 398 ASP A N 1
ATOM 3092 C CA . ASP A 1 398 ? 9.450 -5.149 -7.110 1.00 92.81 398 ASP A CA 1
ATOM 3093 C C . ASP A 1 398 ? 10.937 -5.333 -6.760 1.00 92.81 398 ASP A C 1
ATOM 3095 O O . ASP A 1 398 ? 11.727 -4.388 -6.737 1.00 92.81 398 ASP A O 1
ATOM 3099 N N . ARG A 1 399 ? 11.331 -6.589 -6.517 1.00 92.56 399 ARG A N 1
ATOM 3100 C CA . ARG A 1 399 ? 12.691 -6.978 -6.105 1.00 92.56 399 ARG A CA 1
ATOM 3101 C C . ARG A 1 399 ? 13.791 -6.361 -6.976 1.00 92.56 399 ARG A C 1
ATOM 3103 O O . ARG A 1 399 ? 14.808 -5.932 -6.447 1.00 92.56 399 ARG A O 1
ATOM 3110 N N . ASP A 1 400 ? 13.606 -6.326 -8.292 1.00 90.56 400 ASP A N 1
ATOM 3111 C CA . ASP A 1 400 ? 14.567 -5.749 -9.236 1.00 90.56 400 ASP A CA 1
ATOM 3112 C C . ASP A 1 400 ? 14.778 -4.249 -9.001 1.00 90.56 400 ASP A C 1
ATOM 3114 O O . ASP A 1 400 ? 15.911 -3.777 -9.047 1.00 90.56 400 ASP A O 1
ATOM 3118 N N . ILE A 1 401 ? 13.725 -3.507 -8.660 1.00 89.69 401 ILE A N 1
ATOM 3119 C CA . ILE A 1 401 ? 13.812 -2.085 -8.310 1.00 89.69 401 ILE A CA 1
ATOM 3120 C C . ILE A 1 401 ? 14.606 -1.918 -7.019 1.00 89.69 401 ILE A C 1
ATOM 3122 O O . ILE A 1 401 ? 15.508 -1.083 -6.960 1.00 89.69 401 ILE A O 1
ATOM 3126 N N . VAL A 1 402 ? 14.285 -2.722 -6.002 1.00 91.38 402 VAL A N 1
ATOM 3127 C CA . VAL A 1 402 ? 14.931 -2.646 -4.687 1.00 91.38 402 VAL A CA 1
ATOM 3128 C C . VAL A 1 402 ? 16.428 -2.922 -4.801 1.00 91.38 402 VAL A C 1
ATOM 3130 O O . VAL A 1 402 ? 17.227 -2.190 -4.219 1.00 91.38 402 VAL A O 1
ATOM 3133 N N . LEU A 1 403 ? 16.814 -3.938 -5.577 1.00 91.69 403 LEU A N 1
ATOM 3134 C CA . LEU A 1 403 ? 18.217 -4.297 -5.789 1.00 91.69 403 LEU A CA 1
ATOM 3135 C C . LEU A 1 403 ? 18.952 -3.260 -6.646 1.00 91.69 403 LEU A C 1
ATOM 3137 O O . LEU A 1 403 ? 20.021 -2.804 -6.254 1.00 91.69 403 LEU A O 1
ATOM 3141 N N . ASN A 1 404 ? 18.369 -2.830 -7.769 1.00 89.88 404 ASN A N 1
ATOM 3142 C CA . ASN A 1 404 ? 19.013 -1.877 -8.682 1.00 89.88 404 ASN A CA 1
ATOM 3143 C C . ASN A 1 404 ? 19.192 -0.480 -8.073 1.00 89.88 404 ASN A C 1
ATOM 3145 O O . ASN A 1 404 ? 20.031 0.291 -8.534 1.00 89.88 404 ASN A O 1
ATOM 3149 N N . ARG A 1 405 ? 18.385 -0.133 -7.067 1.00 89.00 405 ARG A N 1
ATOM 3150 C CA . ARG A 1 405 ? 18.425 1.165 -6.381 1.00 89.00 405 ARG A CA 1
ATOM 3151 C C . ARG A 1 405 ? 18.997 1.086 -4.965 1.00 89.00 405 ARG A C 1
ATOM 3153 O O . ARG A 1 405 ? 18.942 2.081 -4.250 1.00 89.00 405 ARG A O 1
ATOM 3160 N N . SER A 1 406 ? 19.518 -0.071 -4.552 1.00 88.38 406 SER A N 1
ATOM 3161 C CA . SER A 1 406 ? 20.077 -0.290 -3.210 1.00 88.38 406 SER A CA 1
ATOM 3162 C C . SER A 1 406 ? 19.124 0.119 -2.074 1.00 88.38 406 SER A C 1
ATOM 3164 O O . SER A 1 406 ? 19.536 0.728 -1.092 1.00 88.38 406 SER A O 1
ATOM 3166 N N . LEU A 1 407 ? 17.831 -0.203 -2.208 1.00 88.38 407 LEU A N 1
ATOM 3167 C CA . LEU A 1 407 ? 16.778 0.200 -1.259 1.00 88.38 407 LEU A CA 1
ATOM 3168 C C . LEU A 1 407 ? 16.560 -0.810 -0.116 1.00 88.38 407 LEU A C 1
ATOM 3170 O O . LEU A 1 407 ? 15.729 -0.584 0.769 1.00 88.38 407 LEU A O 1
ATOM 3174 N N . ALA A 1 408 ? 17.293 -1.926 -0.115 1.00 88.44 408 ALA A N 1
ATOM 3175 C CA . ALA A 1 408 ? 17.266 -2.903 0.970 1.00 88.44 408 ALA A CA 1
ATOM 3176 C C . ALA A 1 408 ? 17.951 -2.327 2.222 1.00 88.44 408 ALA A C 1
ATOM 3178 O O . ALA A 1 408 ? 19.119 -1.948 2.176 1.00 88.44 408 ALA A O 1
ATOM 3179 N N . LYS A 1 409 ? 17.222 -2.263 3.344 1.00 83.00 409 LYS A N 1
ATOM 3180 C CA . LYS A 1 409 ? 17.680 -1.591 4.574 1.00 83.00 409 LYS A CA 1
ATOM 3181 C C . LYS A 1 409 ? 18.170 -2.544 5.667 1.00 83.00 409 LYS A C 1
ATOM 3183 O O . LYS A 1 409 ? 19.127 -2.230 6.361 1.00 83.00 409 LYS A O 1
ATOM 3188 N N . ASP A 1 410 ? 17.529 -3.702 5.821 1.00 85.12 410 ASP A N 1
ATOM 3189 C CA . ASP A 1 410 ? 17.708 -4.589 6.984 1.00 85.12 410 ASP A CA 1
ATOM 3190 C C . ASP A 1 410 ? 18.253 -5.977 6.601 1.00 85.12 410 ASP A C 1
ATOM 3192 O O . ASP A 1 410 ? 17.909 -6.986 7.214 1.00 85.12 410 ASP A O 1
ATOM 3196 N N . GLY A 1 411 ? 19.095 -6.029 5.567 1.00 84.12 411 GLY A N 1
ATOM 3197 C CA . GLY A 1 411 ? 19.722 -7.259 5.084 1.00 84.12 411 GLY A CA 1
ATOM 3198 C C . GLY A 1 411 ? 19.167 -7.759 3.745 1.00 84.12 411 GLY A C 1
ATOM 3199 O O . GLY A 1 411 ? 18.475 -7.019 3.038 1.00 84.12 411 GLY A O 1
ATOM 3200 N N . PRO A 1 412 ? 19.519 -8.996 3.346 1.00 87.75 412 PRO A N 1
ATOM 3201 C CA . PRO A 1 412 ? 19.127 -9.542 2.055 1.00 87.75 412 PRO A CA 1
ATOM 3202 C C . PRO A 1 412 ? 17.614 -9.751 1.974 1.00 87.75 412 PRO A C 1
ATOM 3204 O O . PRO A 1 412 ? 16.961 -10.136 2.945 1.00 87.75 412 PRO A O 1
ATOM 3207 N N . LEU A 1 413 ? 17.069 -9.541 0.778 1.00 93.38 413 LEU A N 1
ATOM 3208 C CA . LEU A 1 413 ? 15.657 -9.778 0.511 1.00 93.38 413 LEU A CA 1
ATOM 3209 C C . LEU A 1 413 ? 15.347 -11.278 0.523 1.00 93.38 413 LEU A C 1
ATOM 3211 O O . LEU A 1 413 ? 15.959 -12.044 -0.232 1.00 93.38 413 LEU A O 1
ATOM 3215 N N . ALA A 1 414 ? 14.361 -11.678 1.320 1.00 93.44 414 ALA A N 1
ATOM 3216 C CA . ALA A 1 414 ? 13.886 -13.053 1.394 1.00 93.44 414 ALA A CA 1
ATOM 3217 C C . ALA A 1 414 ? 12.998 -13.415 0.193 1.00 93.44 414 ALA A C 1
ATOM 3219 O O . ALA A 1 414 ? 12.358 -12.558 -0.416 1.00 93.44 414 ALA A O 1
ATOM 3220 N N . GLU A 1 415 ? 12.935 -14.707 -0.131 1.00 91.56 415 GLU A N 1
ATOM 3221 C CA . GLU A 1 415 ? 12.053 -15.228 -1.189 1.00 91.56 415 GLU A CA 1
ATOM 3222 C C . GLU A 1 415 ? 10.588 -15.358 -0.740 1.00 91.56 415 GLU A C 1
ATOM 3224 O O . GLU A 1 415 ? 9.680 -15.421 -1.568 1.00 91.56 415 GLU A O 1
ATOM 3229 N N . GLY A 1 416 ? 10.354 -15.386 0.571 1.00 94.81 416 GLY A N 1
ATOM 3230 C CA . GLY A 1 416 ? 9.046 -15.577 1.180 1.00 94.81 416 GLY A CA 1
ATOM 3231 C C . GLY A 1 416 ? 9.119 -15.465 2.697 1.00 94.81 416 GLY A C 1
ATOM 3232 O O . GLY A 1 416 ? 10.208 -15.333 3.264 1.00 94.81 416 GLY A O 1
ATOM 3233 N N . PHE A 1 417 ? 7.968 -15.523 3.364 1.00 97.19 417 PHE A N 1
ATOM 3234 C CA . PHE A 1 417 ? 7.940 -15.520 4.822 1.00 97.19 417 PHE A CA 1
ATOM 3235 C C . PHE A 1 417 ? 8.515 -16.820 5.381 1.00 97.19 417 PHE A C 1
ATOM 3237 O O . PHE A 1 417 ? 8.291 -17.922 4.872 1.00 97.19 417 PHE A O 1
ATOM 3244 N N . SER A 1 418 ? 9.212 -16.703 6.502 1.00 97.31 418 SER A N 1
ATOM 3245 C CA . SER A 1 418 ? 9.583 -17.844 7.323 1.00 97.31 418 SER A CA 1
ATOM 3246 C C . SER A 1 418 ? 8.342 -18.545 7.885 1.00 97.31 418 SER A C 1
ATOM 3248 O O . SER A 1 418 ? 7.254 -17.976 8.015 1.00 97.31 418 SER A O 1
ATOM 3250 N N . ARG A 1 419 ? 8.512 -19.799 8.318 1.00 97.81 419 ARG A N 1
ATOM 3251 C CA . ARG A 1 419 ? 7.436 -20.555 8.978 1.00 97.81 419 ARG A CA 1
ATOM 3252 C C . ARG A 1 419 ? 6.873 -19.819 10.202 1.00 97.81 419 ARG A C 1
ATOM 3254 O O . ARG A 1 419 ? 5.667 -19.861 10.424 1.00 97.81 419 ARG A O 1
ATOM 3261 N N . LYS A 1 420 ? 7.729 -19.146 10.982 1.00 98.12 420 LYS A N 1
ATOM 3262 C CA . LYS A 1 420 ? 7.314 -18.387 12.174 1.00 98.12 420 LYS A CA 1
ATOM 3263 C C . LYS A 1 420 ? 6.450 -17.182 11.796 1.00 98.12 420 LYS A C 1
ATOM 3265 O O . LYS A 1 420 ? 5.399 -16.992 12.397 1.00 98.12 420 LYS A O 1
ATOM 3270 N N . GLU A 1 421 ? 6.847 -16.428 10.773 1.00 98.38 421 GLU A N 1
ATOM 3271 C CA . GLU A 1 421 ? 6.071 -15.288 10.271 1.00 98.38 421 GLU A CA 1
ATOM 3272 C C . GLU A 1 421 ? 4.714 -15.729 9.715 1.00 98.38 421 GLU A C 1
ATOM 3274 O O . GLU A 1 421 ? 3.706 -15.109 10.034 1.00 98.38 421 GLU A O 1
ATOM 3279 N N . ARG A 1 422 ? 4.649 -16.840 8.964 1.00 98.56 422 ARG A N 1
ATOM 3280 C CA . ARG A 1 422 ? 3.370 -17.368 8.454 1.00 98.56 422 ARG A CA 1
ATOM 3281 C C . ARG A 1 422 ? 2.413 -17.768 9.578 1.00 98.56 422 ARG A C 1
ATOM 3283 O O . ARG A 1 422 ? 1.233 -17.428 9.529 1.00 98.56 422 ARG A O 1
ATOM 3290 N N . ILE A 1 423 ? 2.918 -18.453 10.609 1.00 98.38 423 ILE A N 1
ATOM 3291 C CA . ILE A 1 423 ? 2.125 -18.825 11.794 1.00 98.38 423 ILE A CA 1
ATOM 3292 C C . ILE A 1 423 ? 1.626 -17.572 12.520 1.00 98.38 423 ILE A C 1
ATOM 3294 O O . ILE A 1 423 ? 0.447 -17.492 12.864 1.00 98.38 423 ILE A O 1
ATOM 3298 N N . ALA A 1 424 ? 2.498 -16.583 12.724 1.00 98.38 424 ALA A N 1
ATOM 3299 C CA . ALA A 1 424 ? 2.132 -15.339 13.385 1.00 98.38 424 ALA A CA 1
ATOM 3300 C C . ALA A 1 424 ? 1.108 -14.533 12.568 1.00 98.38 424 ALA A C 1
ATOM 3302 O O . ALA A 1 424 ? 0.117 -14.074 13.131 1.00 98.38 424 ALA A O 1
ATOM 3303 N N . MET A 1 425 ? 1.276 -14.431 11.244 1.00 98.62 425 MET A N 1
ATOM 3304 C CA . MET A 1 425 ? 0.323 -13.776 10.339 1.00 98.62 425 MET A CA 1
ATOM 3305 C C . MET A 1 425 ? -1.051 -14.448 10.403 1.00 98.62 425 MET A C 1
ATOM 3307 O O . MET A 1 425 ? -2.078 -13.780 10.513 1.00 98.62 425 MET A O 1
ATOM 3311 N N . ARG A 1 426 ? -1.089 -15.784 10.412 1.00 98.38 426 ARG A N 1
ATOM 3312 C CA . ARG A 1 426 ? -2.339 -16.532 10.572 1.00 98.38 426 ARG A CA 1
ATOM 3313 C C . ARG A 1 426 ? -2.989 -16.256 11.931 1.00 98.38 426 ARG A C 1
ATOM 3315 O O . ARG A 1 426 ? -4.187 -15.980 11.982 1.00 98.38 426 ARG A O 1
ATOM 3322 N N . LYS A 1 427 ? -2.202 -16.262 13.017 1.00 98.06 427 LYS A N 1
ATOM 3323 C CA . LYS A 1 427 ? -2.659 -15.914 14.377 1.00 98.06 427 LYS A CA 1
ATOM 3324 C C . LYS A 1 427 ? -3.244 -14.499 14.419 1.00 98.06 427 LYS A C 1
ATOM 3326 O O . LYS A 1 427 ? -4.308 -14.295 15.000 1.00 98.06 427 LYS A O 1
ATOM 3331 N N . TYR A 1 428 ? -2.591 -13.544 13.763 1.00 98.19 428 TYR A N 1
ATOM 3332 C CA . TYR A 1 428 ? -3.044 -12.160 13.641 1.00 98.19 428 TYR A CA 1
ATOM 3333 C C . TYR A 1 428 ? -4.403 -12.050 12.928 1.00 98.19 428 TYR A C 1
ATOM 3335 O O . TYR A 1 428 ? -5.354 -11.485 13.472 1.00 98.19 428 TYR A O 1
ATOM 3343 N N . LEU A 1 429 ? -4.525 -12.647 11.739 1.00 97.69 429 LEU A N 1
ATOM 3344 C CA . LEU A 1 429 ? -5.714 -12.517 10.890 1.00 97.69 429 LEU A CA 1
ATOM 3345 C C . LEU A 1 429 ? -6.921 -13.303 11.423 1.00 97.69 429 LEU A C 1
ATOM 3347 O O . LEU A 1 429 ? -8.046 -12.795 11.392 1.00 97.69 429 LEU A O 1
ATOM 3351 N N . ILE A 1 430 ? -6.702 -14.527 11.917 1.00 96.38 430 ILE A N 1
ATOM 3352 C CA . ILE A 1 430 ? -7.771 -15.425 12.377 1.00 96.38 430 ILE A CA 1
ATOM 3353 C C . ILE A 1 430 ? -8.073 -15.201 13.858 1.00 96.38 430 ILE A C 1
ATOM 3355 O O . ILE A 1 430 ? -9.190 -14.825 14.205 1.00 96.38 430 ILE A O 1
ATOM 3359 N N . ASN A 1 431 ? -7.094 -15.438 14.736 1.00 95.62 431 ASN A N 1
ATOM 3360 C CA . ASN A 1 431 ? -7.337 -15.514 16.180 1.00 95.62 431 ASN A CA 1
ATOM 3361 C C . ASN A 1 431 ? -7.469 -14.137 16.828 1.00 95.62 431 ASN A C 1
ATOM 3363 O O . ASN A 1 431 ? -8.252 -13.965 17.757 1.00 95.62 431 ASN A O 1
ATOM 3367 N N . ARG A 1 432 ? -6.686 -13.161 16.360 1.00 96.12 432 ARG A N 1
ATOM 3368 C CA . ARG A 1 432 ? -6.706 -11.790 16.890 1.00 96.12 432 ARG A CA 1
ATOM 3369 C C . ARG A 1 432 ? -7.649 -10.875 16.129 1.00 96.12 432 ARG A C 1
ATOM 3371 O O . ARG A 1 432 ? -7.916 -9.780 16.596 1.00 96.12 432 ARG A O 1
ATOM 3378 N N . GLY A 1 433 ? -8.168 -11.315 14.985 1.00 95.88 433 GLY A N 1
ATOM 3379 C CA . GLY A 1 433 ? -9.130 -10.555 14.197 1.00 95.88 433 GLY A CA 1
ATOM 3380 C C . GLY A 1 433 ? -8.576 -9.263 13.591 1.00 95.88 433 GLY A C 1
ATOM 3381 O O . GLY A 1 433 ? -9.369 -8.379 13.263 1.00 95.88 433 GLY A O 1
ATOM 3382 N N . GLY A 1 434 ? -7.256 -9.135 13.459 1.00 96.69 434 GLY A N 1
ATOM 3383 C CA . GLY A 1 434 ? -6.622 -7.954 12.880 1.00 96.69 434 GLY A CA 1
ATOM 3384 C C . GLY A 1 434 ? -6.948 -7.769 11.395 1.00 96.69 434 GLY A C 1
ATOM 3385 O O . GLY A 1 434 ? -7.387 -8.709 10.717 1.00 96.69 434 GLY A O 1
ATOM 3386 N N . LEU A 1 435 ? -6.751 -6.544 10.905 1.00 98.25 435 LEU A N 1
ATOM 3387 C CA . LEU A 1 435 ? -6.886 -6.166 9.499 1.00 98.25 435 LEU A CA 1
ATOM 3388 C C . LEU A 1 435 ? -5.508 -5.848 8.910 1.00 98.25 435 LEU A C 1
ATOM 3390 O O . LEU A 1 435 ? -4.821 -4.955 9.398 1.00 98.25 435 LEU A O 1
ATOM 3394 N N . LEU A 1 436 ? -5.138 -6.537 7.832 1.00 98.62 436 LEU A N 1
ATOM 3395 C CA . LEU A 1 436 ? -3.923 -6.253 7.069 1.00 98.62 436 LEU A CA 1
ATOM 3396 C C . LEU A 1 436 ? -4.248 -5.473 5.793 1.00 98.62 436 LEU A C 1
ATOM 3398 O O . LEU A 1 436 ? -5.032 -5.938 4.965 1.00 98.62 436 LEU A O 1
ATOM 3402 N N . PHE A 1 437 ? -3.596 -4.331 5.599 1.00 98.75 437 PHE A N 1
ATOM 3403 C CA . PHE A 1 437 ? -3.592 -3.600 4.333 1.00 98.75 437 PHE A CA 1
ATOM 3404 C C . PHE A 1 437 ? -2.260 -3.769 3.612 1.00 98.75 437 PHE A C 1
ATOM 3406 O O . PHE A 1 437 ? -1.216 -3.336 4.092 1.00 98.75 437 PHE A O 1
ATOM 3413 N N . PHE A 1 438 ? -2.299 -4.405 2.453 1.00 98.62 438 PHE A N 1
ATOM 3414 C CA . PHE A 1 438 ? -1.166 -4.502 1.549 1.00 98.62 438 PHE A CA 1
ATOM 3415 C C . PHE A 1 438 ? -1.316 -3.457 0.450 1.00 98.62 438 PHE A C 1
ATOM 3417 O O . PHE A 1 438 ? -2.339 -3.455 -0.234 1.00 98.62 438 PHE A O 1
ATOM 3424 N N . ASP A 1 439 ? -0.304 -2.614 0.274 1.00 97.75 439 ASP A N 1
ATOM 3425 C CA . ASP A 1 439 ? -0.223 -1.631 -0.801 1.00 97.75 439 ASP A CA 1
ATOM 3426 C C . ASP A 1 439 ? 0.933 -1.977 -1.741 1.00 97.75 439 ASP A C 1
ATOM 3428 O O . ASP A 1 439 ? 2.087 -2.040 -1.325 1.00 97.75 439 ASP A O 1
ATOM 3432 N N . ASP A 1 440 ? 0.628 -2.257 -3.003 1.00 94.69 440 ASP A N 1
ATOM 3433 C CA . ASP A 1 440 ? 1.649 -2.541 -4.006 1.00 94.69 440 ASP A CA 1
ATOM 3434 C C . ASP A 1 440 ? 2.205 -1.244 -4.587 1.00 94.69 440 ASP A C 1
ATOM 3436 O O . ASP A 1 440 ? 1.506 -0.540 -5.318 1.00 94.69 440 ASP A O 1
ATOM 3440 N N . CYS A 1 441 ? 3.484 -0.992 -4.317 1.00 88.19 441 CYS A N 1
ATOM 3441 C CA . CYS A 1 441 ? 4.272 0.047 -4.975 1.00 88.19 441 CYS A CA 1
ATOM 3442 C C . CYS A 1 441 ? 5.065 -0.533 -6.177 1.00 88.19 441 CYS A C 1
ATOM 3444 O O . CYS A 1 441 ? 5.822 0.159 -6.862 1.00 88.19 441 CYS A O 1
ATOM 3446 N N . GLY A 1 442 ? 4.919 -1.838 -6.456 1.00 79.75 442 GLY A N 1
ATOM 3447 C CA . GLY A 1 442 ? 5.556 -2.549 -7.562 1.00 79.75 442 GLY A CA 1
ATOM 3448 C C . GLY A 1 442 ? 4.807 -2.403 -8.888 1.00 79.75 442 GLY A C 1
ATOM 3449 O O . GLY A 1 442 ? 3.765 -3.016 -9.118 1.00 79.75 442 GLY A O 1
ATOM 3450 N N . PHE A 1 443 ? 5.380 -1.657 -9.831 1.00 78.19 443 PHE A N 1
ATOM 3451 C CA . PHE A 1 443 ? 4.737 -1.395 -11.124 1.00 78.19 443 PHE A CA 1
ATOM 3452 C C . PHE A 1 443 ? 4.575 -2.635 -12.021 1.00 78.19 443 PHE A C 1
ATOM 3454 O O . PHE A 1 443 ? 3.667 -2.662 -12.854 1.00 78.19 443 PHE A O 1
ATOM 3461 N N . ASN A 1 444 ? 5.416 -3.667 -11.873 1.00 84.50 444 ASN A N 1
ATOM 3462 C CA . ASN A 1 444 ? 5.286 -4.915 -12.636 1.00 84.50 444 ASN A CA 1
ATOM 3463 C C . ASN A 1 444 ? 4.377 -5.937 -11.935 1.00 84.50 444 ASN A C 1
ATOM 3465 O O . ASN A 1 444 ? 3.993 -6.937 -12.539 1.00 84.50 444 ASN A O 1
ATOM 3469 N N . GLY A 1 445 ? 4.037 -5.723 -10.659 1.00 87.62 445 GLY A N 1
ATOM 3470 C CA . GLY A 1 445 ? 3.241 -6.657 -9.863 1.00 87.62 445 GLY A CA 1
ATOM 3471 C C . GLY A 1 445 ? 3.964 -7.923 -9.422 1.00 87.62 445 GLY A C 1
ATOM 3472 O O . GLY A 1 445 ? 3.311 -8.873 -8.981 1.00 87.62 445 GLY A O 1
ATOM 3473 N N . ASN A 1 446 ? 5.293 -7.969 -9.518 1.00 91.56 446 ASN A N 1
ATOM 3474 C CA . ASN A 1 446 ? 6.064 -9.127 -9.078 1.00 91.56 446 ASN A CA 1
ATOM 3475 C C . ASN A 1 446 ? 6.021 -9.256 -7.550 1.00 91.56 446 ASN A C 1
ATOM 3477 O O . ASN A 1 446 ? 5.965 -10.371 -7.022 1.00 91.56 446 ASN A O 1
ATOM 3481 N N . PHE A 1 447 ? 6.057 -8.133 -6.827 1.00 94.38 447 PHE A N 1
ATOM 3482 C CA . PHE A 1 447 ? 5.891 -8.118 -5.376 1.00 94.38 447 PHE A CA 1
ATOM 3483 C C . PHE A 1 447 ? 4.478 -8.531 -4.965 1.00 94.38 447 PHE A C 1
ATOM 3485 O O . PHE A 1 447 ? 4.329 -9.483 -4.199 1.00 94.38 447 PHE A O 1
ATOM 3492 N N . ALA A 1 448 ? 3.449 -7.932 -5.564 1.00 95.56 448 ALA A N 1
ATOM 3493 C CA . ALA A 1 448 ? 2.066 -8.362 -5.383 1.00 95.56 448 ALA A CA 1
ATOM 3494 C C . ALA A 1 448 ? 1.857 -9.867 -5.630 1.00 95.56 448 ALA A C 1
ATOM 3496 O O . ALA A 1 448 ? 1.275 -10.559 -4.796 1.00 95.56 448 ALA A O 1
ATOM 3497 N N . SER A 1 449 ? 2.367 -10.406 -6.739 1.00 95.19 449 SER A N 1
ATOM 3498 C CA . SER A 1 449 ? 2.265 -11.836 -7.062 1.00 95.19 449 SER A CA 1
ATOM 3499 C C . SER A 1 449 ? 2.927 -12.720 -5.996 1.00 95.19 449 SER A C 1
ATOM 3501 O O . SER A 1 449 ? 2.362 -13.737 -5.583 1.00 95.19 449 SER A O 1
ATOM 3503 N N . ARG A 1 450 ? 4.106 -12.320 -5.498 1.00 94.81 450 ARG A N 1
ATOM 3504 C CA . ARG A 1 450 ? 4.782 -12.993 -4.376 1.00 94.81 450 ARG A CA 1
ATOM 3505 C C . ARG A 1 450 ? 3.946 -12.942 -3.105 1.00 94.81 450 ARG A C 1
ATOM 3507 O O . ARG A 1 450 ? 3.692 -13.984 -2.505 1.00 94.81 450 ARG A O 1
ATOM 3514 N N . PHE A 1 451 ? 3.467 -11.762 -2.728 1.00 97.31 451 PHE A N 1
ATOM 3515 C CA . PHE A 1 451 ? 2.685 -11.598 -1.511 1.00 97.31 451 PHE A CA 1
ATOM 3516 C C . PHE A 1 451 ? 1.348 -12.354 -1.569 1.00 97.31 451 PHE A C 1
ATOM 3518 O O . PHE A 1 451 ? 0.935 -12.963 -0.585 1.00 97.31 451 PHE A O 1
ATOM 3525 N N . ARG A 1 452 ? 0.712 -12.438 -2.745 1.00 97.44 452 ARG A N 1
ATOM 3526 C CA . ARG A 1 452 ? -0.464 -13.291 -2.972 1.00 97.44 452 ARG A CA 1
ATOM 3527 C C . ARG A 1 452 ? -0.178 -14.766 -2.656 1.00 97.44 452 ARG A C 1
ATOM 3529 O O . ARG A 1 452 ? -1.012 -15.407 -2.021 1.00 97.44 452 ARG A O 1
ATOM 3536 N N . ARG A 1 453 ? 0.978 -15.307 -3.064 1.00 97.25 453 ARG A N 1
ATOM 3537 C CA . ARG A 1 453 ? 1.375 -16.694 -2.734 1.00 97.25 453 ARG A CA 1
ATOM 3538 C C . ARG A 1 453 ? 1.639 -16.884 -1.242 1.00 97.25 453 ARG A C 1
ATOM 3540 O O . ARG A 1 453 ? 1.303 -17.931 -0.688 1.00 97.25 453 ARG A O 1
ATOM 3547 N N . GLU A 1 454 ? 2.193 -15.873 -0.578 1.00 97.94 454 GLU A N 1
ATOM 3548 C CA . GLU A 1 454 ? 2.345 -15.892 0.879 1.00 97.94 454 GLU A CA 1
ATOM 3549 C C . GLU A 1 454 ? 0.986 -15.936 1.576 1.00 97.94 454 GLU A C 1
ATOM 3551 O O . GLU A 1 454 ? 0.774 -16.789 2.434 1.00 97.94 454 GLU A O 1
ATOM 3556 N N . LEU A 1 455 ? 0.020 -15.116 1.150 1.00 98.31 455 LEU A N 1
ATOM 3557 C CA . LEU A 1 455 ? -1.344 -15.170 1.680 1.00 98.31 455 LEU A CA 1
ATOM 3558 C C . LEU A 1 455 ? -2.002 -16.539 1.465 1.00 98.31 455 LEU A C 1
ATOM 3560 O O . LEU A 1 455 ? -2.608 -17.055 2.397 1.00 98.31 455 LEU A O 1
ATOM 3564 N N . GLN A 1 456 ? -1.830 -17.161 0.293 1.00 97.81 456 GLN A N 1
ATOM 3565 C CA . GLN A 1 456 ? -2.308 -18.530 0.034 1.00 97.81 456 GLN A CA 1
ATOM 3566 C C . GLN A 1 456 ? -1.642 -19.567 0.950 1.00 97.81 456 GLN A C 1
ATOM 3568 O O . GLN A 1 456 ? -2.272 -20.544 1.336 1.00 97.81 456 GLN A O 1
ATOM 3573 N N . SER A 1 457 ? -0.381 -19.354 1.327 1.00 97.69 457 SER A N 1
ATOM 3574 C CA . SER A 1 457 ? 0.330 -20.234 2.261 1.00 97.69 457 SER A CA 1
ATOM 3575 C C . SER A 1 457 ? -0.104 -20.016 3.718 1.00 97.69 457 SER A C 1
ATOM 3577 O O . SER A 1 457 ? -0.083 -20.950 4.516 1.00 97.69 457 SER A O 1
ATOM 3579 N N . VAL A 1 458 ? -0.482 -18.787 4.084 1.00 98.31 458 VAL A N 1
ATOM 3580 C CA . VAL A 1 458 ? -0.953 -18.416 5.432 1.00 98.31 458 VAL A CA 1
ATOM 3581 C C . VAL A 1 458 ? -2.417 -18.821 5.649 1.00 98.31 458 VAL A C 1
ATOM 3583 O O . VAL A 1 458 ? -2.779 -19.294 6.731 1.00 98.31 458 VAL A O 1
ATOM 3586 N N . LEU A 1 459 ? -3.258 -18.626 4.634 1.00 98.00 459 LEU A N 1
ATOM 3587 C CA . LEU A 1 459 ? -4.711 -18.809 4.642 1.00 98.00 459 LEU A CA 1
ATOM 3588 C C . LEU A 1 459 ? -5.161 -19.676 3.446 1.00 98.00 459 LEU A C 1
ATOM 3590 O O . LEU A 1 459 ? -5.904 -19.189 2.594 1.00 98.00 459 LEU A O 1
ATOM 3594 N N . PRO A 1 460 ? -4.720 -20.944 3.341 1.00 97.25 460 PRO A N 1
ATOM 3595 C CA . PRO A 1 460 ? -5.042 -21.801 2.194 1.00 97.25 460 PRO A CA 1
ATOM 3596 C C . PRO A 1 460 ? -6.543 -22.054 2.009 1.00 97.25 460 PRO A C 1
ATOM 3598 O O . PRO A 1 460 ? -6.987 -22.344 0.903 1.00 97.25 460 PRO A O 1
ATOM 3601 N N . GLU A 1 461 ? -7.329 -21.936 3.077 1.00 96.75 461 GLU A N 1
ATOM 3602 C CA . GLU A 1 461 ? -8.774 -22.144 3.067 1.00 96.75 461 GLU A CA 1
ATOM 3603 C C . GLU A 1 461 ? -9.585 -20.906 2.651 1.00 96.75 461 GLU A C 1
ATOM 3605 O O . GLU A 1 461 ? -10.797 -21.008 2.466 1.00 96.75 461 GLU A O 1
ATOM 3610 N N . PHE A 1 462 ? -8.946 -19.738 2.505 1.00 97.38 462 PHE A N 1
ATOM 3611 C CA . PHE A 1 462 ? -9.628 -18.498 2.147 1.00 97.38 462 PHE A CA 1
ATOM 3612 C C . PHE A 1 462 ? -9.135 -17.947 0.807 1.00 97.38 462 PHE A C 1
ATOM 3614 O O . PHE A 1 462 ? -7.941 -17.769 0.568 1.00 97.38 462 PHE A O 1
ATOM 3621 N N . GLN A 1 463 ? -10.076 -17.613 -0.073 1.00 95.62 463 GLN A N 1
ATOM 3622 C CA . GLN A 1 463 ? -9.761 -17.062 -1.385 1.00 95.62 463 GLN A CA 1
ATOM 3623 C C . GLN A 1 463 ? -9.534 -15.546 -1.319 1.00 95.62 463 GLN A C 1
ATOM 3625 O O . GLN A 1 463 ? -10.279 -14.810 -0.673 1.00 95.62 463 GLN A O 1
ATOM 3630 N N . LEU A 1 464 ? -8.532 -15.071 -2.063 1.00 97.50 464 LEU A N 1
ATOM 3631 C CA . LEU A 1 464 ? -8.374 -13.653 -2.376 1.00 97.50 464 LEU A CA 1
ATOM 3632 C C . LEU A 1 464 ? -9.354 -13.275 -3.501 1.00 97.50 464 LEU A C 1
ATOM 3634 O O . LEU A 1 464 ? -9.101 -13.598 -4.666 1.00 97.50 464 LEU A O 1
ATOM 3638 N N . ALA A 1 465 ? -10.455 -12.614 -3.143 1.00 96.94 465 ALA A N 1
ATOM 3639 C CA . ALA A 1 465 ? -11.574 -12.275 -4.027 1.00 96.94 465 ALA A CA 1
ATOM 3640 C C . ALA A 1 465 ? -11.731 -10.757 -4.196 1.00 96.94 465 ALA A C 1
ATOM 3642 O O . ALA A 1 465 ? -11.195 -9.984 -3.408 1.00 96.94 465 ALA A O 1
ATOM 3643 N N . ASN A 1 466 ? -12.471 -10.309 -5.211 1.00 97.94 466 ASN A N 1
ATOM 3644 C CA . ASN A 1 466 ? -12.777 -8.885 -5.373 1.00 97.94 466 ASN A CA 1
ATOM 3645 C C . ASN A 1 466 ? -13.642 -8.387 -4.207 1.00 97.94 466 ASN A C 1
ATOM 3647 O O . ASN A 1 466 ? -14.589 -9.060 -3.804 1.00 97.94 466 ASN A O 1
ATOM 3651 N N . ILE A 1 467 ? -13.335 -7.199 -3.686 1.00 97.81 467 ILE A N 1
ATOM 3652 C CA . ILE A 1 467 ? -14.183 -6.512 -2.711 1.00 97.81 467 ILE A CA 1
ATOM 3653 C C . ILE A 1 467 ? -15.318 -5.831 -3.495 1.00 97.81 467 ILE A C 1
ATOM 3655 O O . ILE A 1 467 ? -15.030 -4.974 -4.336 1.00 97.81 467 ILE A O 1
ATOM 3659 N N . PRO A 1 468 ? -16.595 -6.180 -3.250 1.00 96.38 468 PRO A N 1
ATOM 3660 C CA . PRO A 1 468 ? -17.723 -5.543 -3.927 1.00 96.38 468 PRO A CA 1
ATOM 3661 C C . PRO A 1 468 ? -17.758 -4.030 -3.681 1.00 96.38 468 PRO A C 1
ATOM 3663 O O . PRO A 1 468 ? -17.479 -3.577 -2.571 1.00 96.38 468 PRO A O 1
ATOM 3666 N N . HIS A 1 469 ? -18.137 -3.233 -4.684 1.00 95.75 469 HIS A N 1
ATOM 3667 C CA . HIS A 1 469 ? -18.226 -1.767 -4.553 1.00 95.75 469 HIS A CA 1
ATOM 3668 C C . HIS A 1 469 ? -19.256 -1.316 -3.507 1.00 95.75 469 HIS A C 1
ATOM 3670 O O . HIS A 1 469 ? -19.107 -0.267 -2.889 1.00 95.75 469 HIS A O 1
ATOM 3676 N N . ASP A 1 470 ? -20.268 -2.137 -3.233 1.00 95.44 470 ASP A N 1
ATOM 3677 C CA . ASP A 1 470 ? -21.257 -1.903 -2.183 1.00 95.44 470 ASP A CA 1
ATOM 3678 C C . ASP A 1 470 ? -20.817 -2.419 -0.798 1.00 95.44 470 ASP A C 1
ATOM 3680 O O . ASP A 1 470 ? -21.577 -2.309 0.174 1.00 95.44 470 ASP A O 1
ATOM 3684 N N . HIS A 1 471 ? -19.599 -2.951 -0.664 1.00 97.12 471 HIS A N 1
ATOM 3685 C CA . HIS A 1 471 ? -19.072 -3.420 0.611 1.00 97.12 471 HIS A CA 1
ATOM 3686 C C . HIS A 1 471 ? -18.967 -2.273 1.629 1.00 97.12 471 HIS A C 1
ATOM 3688 O O . HIS A 1 471 ? -18.661 -1.125 1.301 1.00 97.12 471 HIS A O 1
ATOM 3694 N N . LYS A 1 472 ? -19.174 -2.589 2.916 1.00 95.62 472 LYS A N 1
ATOM 3695 C CA . LYS A 1 472 ? -19.168 -1.603 4.014 1.00 95.62 472 LYS A CA 1
ATOM 3696 C C . LYS A 1 472 ? -17.871 -0.790 4.093 1.00 95.62 472 LYS A C 1
ATOM 3698 O O . LYS A 1 472 ? -17.923 0.355 4.521 1.00 95.62 472 LYS A O 1
ATOM 3703 N N . LEU A 1 473 ? -16.740 -1.350 3.655 1.00 97.38 473 LEU A N 1
ATOM 3704 C CA . LEU A 1 473 ? -15.451 -0.648 3.586 1.00 97.38 473 LEU A CA 1
ATOM 3705 C C . LEU A 1 473 ? -15.551 0.685 2.829 1.00 97.38 473 LEU A C 1
ATOM 3707 O O . LEU A 1 473 ? -14.949 1.658 3.253 1.00 97.38 473 LEU A O 1
ATOM 3711 N N . TYR A 1 474 ? -16.337 0.775 1.757 1.00 98.00 474 TYR A N 1
ATOM 3712 C CA . TYR A 1 474 ? -16.412 1.997 0.950 1.00 98.00 474 TYR A CA 1
ATOM 3713 C C . TYR A 1 474 ? -17.378 3.052 1.508 1.00 98.00 474 TYR A C 1
ATOM 3715 O O . TYR A 1 474 ? -17.439 4.154 0.979 1.00 98.00 474 TYR A O 1
ATOM 3723 N N . LYS A 1 475 ? -18.113 2.746 2.586 1.00 96.62 475 LYS A N 1
ATOM 3724 C CA . LYS A 1 475 ? -19.189 3.604 3.119 1.00 96.62 475 LYS A CA 1
ATOM 3725 C C . LYS A 1 475 ? -19.276 3.681 4.644 1.00 96.62 475 LYS A C 1
ATOM 3727 O O . LYS A 1 475 ? -20.271 4.153 5.181 1.00 96.62 475 LYS A O 1
ATOM 3732 N N . VAL A 1 476 ? -18.275 3.176 5.369 1.00 95.31 476 VAL A N 1
ATOM 3733 C CA . VAL A 1 476 ? -18.328 3.099 6.843 1.00 95.31 476 VAL A CA 1
ATOM 3734 C C . VAL A 1 476 ? -18.152 4.462 7.530 1.00 95.31 476 VAL A C 1
ATOM 3736 O O . VAL A 1 476 ? -18.584 4.612 8.673 1.00 95.31 476 VAL A O 1
ATOM 3739 N N . TYR A 1 477 ? -17.526 5.434 6.857 1.00 96.94 477 TYR A N 1
ATOM 3740 C CA . TYR A 1 477 ? -17.344 6.801 7.358 1.00 96.94 477 TYR A CA 1
ATOM 3741 C C . TYR A 1 477 ? -17.566 7.840 6.247 1.00 96.94 477 TYR A C 1
ATOM 3743 O O . TYR A 1 477 ? -18.528 8.597 6.293 1.00 96.94 477 TYR A O 1
ATOM 3751 N N . TYR A 1 478 ? -16.737 7.821 5.204 1.00 97.44 478 TYR A N 1
ATOM 3752 C CA . TYR A 1 478 ? -16.957 8.527 3.943 1.00 97.44 478 TYR A CA 1
ATOM 3753 C C . TYR A 1 478 ? -17.688 7.634 2.944 1.00 97.44 478 TYR A C 1
ATOM 3755 O O . TYR A 1 478 ? -17.441 6.428 2.896 1.00 97.44 478 TYR A O 1
ATOM 3763 N N . GLN A 1 479 ? -18.534 8.237 2.110 1.00 97.31 479 GLN A N 1
ATOM 3764 C CA . GLN A 1 479 ? -19.211 7.555 1.013 1.00 97.31 479 GLN A CA 1
ATOM 3765 C C . GLN A 1 479 ? -18.339 7.591 -0.248 1.00 97.31 479 GLN A C 1
ATOM 3767 O O . GLN A 1 479 ? -18.150 8.647 -0.847 1.00 97.31 479 GLN A O 1
ATOM 3772 N N . LEU A 1 480 ? -17.836 6.431 -0.658 1.00 97.31 480 LEU A N 1
ATOM 3773 C CA . LEU A 1 480 ? -17.112 6.219 -1.909 1.00 97.31 480 LEU A CA 1
ATOM 3774 C C . LEU A 1 480 ? -17.931 5.257 -2.775 1.00 97.31 480 LEU A C 1
ATOM 3776 O O . LEU A 1 480 ? -18.430 4.248 -2.278 1.00 97.31 480 LEU A O 1
ATOM 3780 N N . ALA A 1 481 ? -18.123 5.594 -4.051 1.00 94.62 481 ALA A N 1
ATOM 3781 C CA . ALA A 1 481 ? -18.870 4.742 -4.981 1.00 94.62 481 ALA A CA 1
ATOM 3782 C C . ALA A 1 481 ? -18.043 3.531 -5.439 1.00 94.62 481 ALA A C 1
ATOM 3784 O O . ALA A 1 481 ? -18.587 2.460 -5.682 1.00 94.62 481 ALA A O 1
ATOM 3785 N N . GLU A 1 482 ? -16.728 3.712 -5.528 1.00 92.81 482 GLU A N 1
ATOM 3786 C CA . GLU A 1 482 ? -15.761 2.721 -5.986 1.00 92.81 482 GLU A CA 1
ATOM 3787 C C . GLU A 1 482 ? -14.399 2.968 -5.303 1.00 92.81 482 GLU A C 1
ATOM 3789 O O . GLU A 1 482 ? -14.220 4.006 -4.650 1.00 92.81 482 GLU A O 1
ATOM 3794 N N . PRO A 1 483 ? -13.428 2.040 -5.411 1.00 95.25 483 PRO A N 1
ATOM 3795 C CA . PRO A 1 483 ? -12.073 2.276 -4.929 1.00 95.25 483 PRO A CA 1
ATOM 3796 C C . PRO A 1 483 ? -11.462 3.509 -5.616 1.00 95.25 483 PRO A C 1
ATOM 3798 O O . PRO A 1 483 ? -11.384 3.521 -6.848 1.00 95.25 483 PRO A O 1
ATOM 3801 N N . PRO A 1 484 ? -10.971 4.513 -4.864 1.00 95.75 484 PRO A N 1
ATOM 3802 C CA . PRO A 1 484 ? -10.366 5.707 -5.444 1.00 95.75 484 PRO A CA 1
ATOM 3803 C C . PRO A 1 484 ? -9.252 5.397 -6.436 1.00 95.75 484 PRO A C 1
ATOM 3805 O O . PRO A 1 484 ? -8.498 4.436 -6.269 1.00 95.75 484 PRO A O 1
ATOM 3808 N N . THR A 1 485 ? -9.089 6.248 -7.438 1.00 93.31 485 THR A N 1
ATOM 3809 C CA . THR A 1 485 ? -7.898 6.234 -8.289 1.00 93.31 485 THR A CA 1
ATOM 3810 C C . THR A 1 485 ? -6.649 6.487 -7.444 1.00 93.31 485 THR A C 1
ATOM 3812 O O . THR A 1 485 ? -6.644 7.403 -6.617 1.00 93.31 485 THR A O 1
ATOM 3815 N N . GLY A 1 486 ? -5.613 5.667 -7.632 1.00 93.12 486 GLY A N 1
ATOM 3816 C CA . GLY A 1 486 ? -4.345 5.792 -6.918 1.00 93.12 486 GLY A CA 1
ATOM 3817 C C . GLY A 1 486 ? -3.164 6.058 -7.855 1.00 93.12 486 GLY A C 1
ATOM 3818 O O . GLY A 1 486 ? -3.361 6.476 -8.997 1.00 93.12 486 GLY A O 1
ATOM 3819 N N . GLY A 1 487 ? -1.936 5.849 -7.371 1.00 90.44 487 GLY A N 1
ATOM 3820 C CA . GLY A 1 487 ? -0.696 6.158 -8.090 1.00 90.44 487 GLY A CA 1
ATOM 3821 C C . GLY A 1 487 ? -0.454 5.269 -9.311 1.00 90.44 487 GLY A C 1
ATOM 3822 O O . GLY A 1 487 ? 0.296 5.648 -10.214 1.00 90.44 487 GLY A O 1
ATOM 3823 N N . ASP A 1 488 ? -1.159 4.137 -9.393 1.00 91.56 488 ASP A N 1
ATOM 3824 C CA . ASP A 1 488 ? -1.064 3.169 -10.487 1.00 91.56 488 ASP A CA 1
ATOM 3825 C C . ASP A 1 488 ? -1.318 3.779 -11.872 1.00 91.56 488 ASP A C 1
ATOM 3827 O O . ASP A 1 488 ? -0.766 3.328 -12.876 1.00 91.56 488 ASP A O 1
ATOM 3831 N N . VAL A 1 489 ? -2.084 4.869 -11.934 1.00 91.12 489 VAL A N 1
ATOM 3832 C CA . VAL A 1 489 ? -2.361 5.597 -13.179 1.00 91.12 489 VAL A CA 1
ATOM 3833 C C . VAL A 1 489 ? -1.129 6.224 -13.826 1.00 91.12 489 VAL A C 1
ATOM 3835 O O . VAL A 1 489 ? -1.166 6.547 -15.013 1.00 91.12 489 VAL A O 1
ATOM 3838 N N . PHE A 1 490 ? -0.041 6.401 -13.078 1.00 87.94 490 PHE A N 1
ATOM 3839 C CA . PHE A 1 490 ? 1.216 6.958 -13.581 1.00 87.94 490 PHE A CA 1
ATOM 3840 C C . PHE A 1 490 ? 2.250 5.880 -13.938 1.00 87.94 490 PHE A C 1
ATOM 3842 O O . PHE A 1 490 ? 3.351 6.181 -14.425 1.00 87.94 490 PHE A O 1
ATOM 3849 N N . TRP A 1 491 ? 1.924 4.603 -13.719 1.00 85.69 491 TRP A N 1
ATOM 3850 C CA . TRP A 1 491 ? 2.816 3.502 -14.054 1.00 85.69 491 TRP A CA 1
ATOM 3851 C C . TRP A 1 491 ? 3.019 3.413 -15.571 1.00 85.69 491 TRP A C 1
ATOM 3853 O O . TRP A 1 491 ? 2.081 3.383 -16.370 1.00 85.69 491 TRP A O 1
ATOM 3863 N N . ASN A 1 492 ? 4.287 3.377 -15.991 1.00 82.50 492 ASN A N 1
ATOM 3864 C CA . ASN A 1 492 ? 4.700 3.301 -17.399 1.00 82.50 492 ASN A CA 1
ATOM 3865 C C . ASN A 1 492 ? 4.153 4.433 -18.299 1.00 82.50 492 ASN A C 1
ATOM 3867 O O . ASN A 1 492 ? 4.057 4.272 -19.519 1.00 82.50 492 ASN A O 1
ATOM 3871 N N . SER A 1 493 ? 3.770 5.576 -17.723 1.00 77.12 493 SER A N 1
ATOM 3872 C CA . SER A 1 493 ? 3.238 6.725 -18.470 1.00 77.12 493 SER A CA 1
ATOM 3873 C C . SER A 1 493 ? 3.849 8.073 -18.085 1.00 77.12 493 SER A C 1
ATOM 3875 O O . SER A 1 493 ? 3.592 9.070 -18.765 1.00 77.12 493 SER A O 1
ATOM 3877 N N . GLY A 1 494 ? 4.706 8.114 -17.061 1.00 77.00 494 GLY A N 1
ATOM 3878 C CA . GLY A 1 494 ? 5.307 9.370 -16.618 1.00 77.00 494 GLY A CA 1
ATOM 3879 C C . GLY A 1 494 ? 4.248 10.291 -16.019 1.00 77.00 494 GLY A C 1
ATOM 3880 O O . GLY A 1 494 ? 3.332 9.834 -15.345 1.00 77.00 494 GLY A O 1
ATOM 3881 N N . TYR A 1 495 ? 4.330 11.581 -16.343 1.00 76.50 495 TYR A N 1
ATOM 3882 C CA . TYR A 1 495 ? 3.388 12.609 -15.885 1.00 76.50 495 TYR A CA 1
ATOM 3883 C C . TYR A 1 495 ? 2.009 12.549 -16.570 1.00 76.50 495 TYR A C 1
ATOM 3885 O O . TYR A 1 495 ? 1.205 13.463 -16.414 1.00 76.50 495 TYR A O 1
ATOM 3893 N N . LYS A 1 496 ? 1.733 11.521 -17.382 1.00 83.81 496 LYS A N 1
ATOM 3894 C CA . LYS A 1 496 ? 0.460 11.370 -18.097 1.00 83.81 496 LYS A CA 1
ATOM 3895 C C . LYS A 1 496 ? -0.384 10.294 -17.411 1.00 83.81 496 LYS A C 1
ATOM 3897 O O . LYS A 1 496 ? -0.085 9.114 -17.602 1.00 83.81 496 LYS A O 1
ATOM 3902 N N . PRO A 1 497 ? -1.423 10.653 -16.639 1.00 86.62 497 PRO A N 1
ATOM 3903 C CA . PRO A 1 497 ? -2.267 9.652 -16.005 1.00 86.62 497 PRO A CA 1
ATOM 3904 C C . PRO A 1 497 ? -2.992 8.819 -17.070 1.00 86.62 497 PRO A C 1
ATOM 3906 O O . PRO A 1 497 ? -3.474 9.346 -18.076 1.00 86.62 497 PRO A O 1
ATOM 3909 N N . LYS A 1 498 ? -3.056 7.508 -16.856 1.00 90.00 498 LYS A N 1
ATOM 3910 C CA . LYS A 1 498 ? -3.864 6.554 -17.622 1.00 90.00 498 LYS A CA 1
ATOM 3911 C C . LYS A 1 498 ? -5.055 6.095 -16.785 1.00 90.00 498 LYS A C 1
ATOM 3913 O O . LYS A 1 498 ? -5.138 6.369 -15.595 1.00 90.00 498 LYS A O 1
ATOM 3918 N N . GLN A 1 499 ? -5.994 5.384 -17.400 1.00 87.81 499 GLN A N 1
ATOM 3919 C CA . GLN A 1 499 ? -7.020 4.701 -16.618 1.00 87.81 499 GLN A CA 1
ATOM 3920 C C . GLN A 1 499 ? -6.373 3.631 -15.737 1.00 87.81 499 GLN A C 1
ATOM 3922 O O . GLN A 1 499 ? -5.466 2.925 -16.180 1.00 87.81 499 GLN A O 1
ATOM 3927 N N . THR A 1 500 ? -6.855 3.519 -14.499 1.00 88.81 500 THR A N 1
ATOM 3928 C CA . THR A 1 500 ? -6.446 2.442 -13.597 1.00 88.81 500 THR A CA 1
ATOM 3929 C C . THR A 1 500 ? -6.751 1.092 -14.237 1.00 88.81 500 THR A C 1
ATOM 3931 O O . THR A 1 500 ? -7.842 0.869 -14.768 1.00 88.81 500 THR A O 1
ATOM 3934 N N . GLN A 1 501 ? -5.788 0.178 -14.174 1.00 87.50 501 GLN A N 1
ATOM 3935 C CA . GLN A 1 501 ? -5.991 -1.203 -14.614 1.00 87.50 501 GLN A CA 1
ATOM 3936 C C . GLN A 1 501 ? -6.705 -2.049 -13.546 1.00 87.50 501 GLN A C 1
ATOM 3938 O O . GLN A 1 501 ? -7.154 -3.150 -13.837 1.00 87.50 501 GLN A O 1
ATOM 3943 N N . PHE A 1 502 ? -6.860 -1.527 -12.322 1.00 92.25 502 PHE A N 1
ATOM 3944 C CA . PHE A 1 502 ? -7.440 -2.246 -11.187 1.00 92.25 502 PHE A CA 1
ATOM 3945 C C . PHE A 1 502 ? -8.812 -1.674 -10.817 1.00 92.25 502 PHE A C 1
ATOM 3947 O O . PHE A 1 502 ? -8.931 -0.765 -9.989 1.00 92.25 502 PHE A O 1
ATOM 3954 N N . LYS A 1 503 ? -9.869 -2.225 -11.424 1.00 91.62 503 LYS A N 1
ATOM 3955 C CA . LYS A 1 503 ? -11.267 -1.823 -11.154 1.00 91.62 503 LYS A CA 1
ATOM 3956 C C . LYS A 1 503 ? -11.751 -2.207 -9.752 1.00 91.62 503 LYS A C 1
ATOM 3958 O O . LYS A 1 503 ? -12.642 -1.567 -9.198 1.00 91.62 503 LYS A O 1
ATOM 3963 N N . PHE A 1 504 ? -11.161 -3.253 -9.182 1.00 94.25 504 PHE A N 1
ATOM 3964 C CA . PHE A 1 504 ? -11.469 -3.746 -7.847 1.00 94.25 504 PHE A CA 1
ATOM 3965 C C . PHE A 1 504 ? -10.200 -3.800 -7.003 1.00 94.25 504 PHE A C 1
ATOM 3967 O O . PHE A 1 504 ? -9.119 -4.118 -7.498 1.00 94.25 504 PHE A O 1
ATOM 3974 N N . GLN A 1 505 ? -10.351 -3.541 -5.708 1.00 96.62 505 GLN A N 1
ATOM 3975 C CA . GLN A 1 505 ? -9.402 -4.050 -4.723 1.00 96.62 505 GLN A CA 1
ATOM 3976 C C . GLN A 1 505 ? -9.767 -5.497 -4.408 1.00 96.62 505 GLN A C 1
ATOM 3978 O O . GLN A 1 505 ? -10.943 -5.870 -4.453 1.00 96.62 505 GLN A O 1
ATOM 3983 N N . LYS A 1 506 ? -8.768 -6.310 -4.073 1.00 98.06 506 LYS A N 1
ATOM 3984 C CA . LYS A 1 506 ? -8.996 -7.690 -3.643 1.00 98.06 506 LYS A CA 1
ATOM 3985 C C . LYS A 1 506 ? -8.951 -7.771 -2.121 1.00 98.06 506 LYS A C 1
ATOM 3987 O O . LYS A 1 506 ? -8.357 -6.922 -1.461 1.00 98.06 506 LYS A O 1
ATOM 3992 N N . GLY A 1 507 ? -9.575 -8.787 -1.551 1.00 98.19 507 GLY A N 1
ATOM 3993 C CA . GLY A 1 507 ? -9.599 -9.001 -0.118 1.00 98.19 507 GLY A CA 1
ATOM 3994 C C . GLY A 1 507 ? -9.843 -10.450 0.266 1.00 98.19 507 GLY A C 1
ATOM 3995 O O . GLY A 1 507 ? -10.280 -11.263 -0.548 1.00 98.19 507 GLY A O 1
ATOM 3996 N N . ILE A 1 508 ? -9.514 -10.764 1.515 1.00 98.62 508 ILE A N 1
ATOM 3997 C CA . ILE A 1 508 ? -9.788 -12.066 2.126 1.00 98.62 508 ILE A CA 1
ATOM 3998 C C . ILE A 1 508 ? -10.855 -11.873 3.197 1.00 98.62 508 ILE A C 1
ATOM 4000 O O . ILE A 1 508 ? -10.672 -11.076 4.122 1.00 98.62 508 ILE A O 1
ATOM 4004 N N . PHE A 1 509 ? -11.952 -12.615 3.071 1.00 97.69 509 PHE A N 1
ATOM 4005 C CA . PHE A 1 509 ? -13.066 -12.603 4.011 1.00 97.69 509 PHE A CA 1
ATOM 4006 C C . PHE A 1 509 ? -12.988 -13.818 4.938 1.00 97.69 509 PHE A C 1
ATOM 4008 O O . PHE A 1 509 ? -12.892 -14.951 4.476 1.00 97.69 509 PHE A O 1
ATOM 4015 N N . ILE A 1 510 ? -13.044 -13.577 6.248 1.00 95.81 510 ILE A N 1
ATOM 4016 C CA . ILE A 1 510 ? -13.131 -14.607 7.286 1.00 95.81 510 ILE A CA 1
ATOM 4017 C C . ILE A 1 510 ? -14.512 -14.469 7.928 1.00 95.81 510 ILE A C 1
ATOM 4019 O O . ILE A 1 510 ? -14.762 -13.552 8.719 1.00 95.81 510 ILE A O 1
ATOM 4023 N N . GLY A 1 511 ? -15.438 -15.343 7.527 1.00 92.31 511 GLY A N 1
ATOM 4024 C CA . GLY A 1 511 ? -16.866 -15.137 7.772 1.00 92.31 511 GLY A CA 1
ATOM 4025 C C . GLY A 1 511 ? -17.336 -13.827 7.131 1.00 92.31 511 GLY A C 1
ATOM 4026 O O . GLY A 1 511 ? -17.022 -13.546 5.979 1.00 92.31 511 GLY A O 1
ATOM 4027 N N . ASN A 1 512 ? -18.022 -12.977 7.898 1.00 90.56 512 ASN A N 1
ATOM 4028 C CA . ASN A 1 512 ? -18.521 -11.679 7.417 1.00 90.56 512 ASN A CA 1
ATOM 4029 C C . ASN A 1 512 ? -17.515 -10.521 7.579 1.00 90.56 512 ASN A C 1
ATOM 4031 O O . ASN A 1 512 ? -17.878 -9.357 7.387 1.00 90.56 512 ASN A O 1
ATOM 4035 N N . ARG A 1 513 ? -16.272 -10.808 7.987 1.00 94.62 513 ARG A N 1
ATOM 4036 C CA . ARG A 1 513 ? -15.237 -9.800 8.250 1.00 94.62 513 ARG A CA 1
ATOM 4037 C C . ARG A 1 513 ? -14.172 -9.829 7.163 1.00 94.62 513 ARG A C 1
ATOM 4039 O O . ARG A 1 513 ? -13.589 -10.869 6.881 1.00 94.62 513 ARG A O 1
ATOM 4046 N N . LEU A 1 514 ? -13.863 -8.662 6.616 1.00 97.62 514 LEU A N 1
ATOM 4047 C CA . LEU A 1 514 ? -12.707 -8.452 5.757 1.00 97.62 514 LEU A CA 1
ATOM 4048 C C . LEU A 1 514 ? -11.442 -8.441 6.629 1.00 97.62 514 LEU A C 1
ATOM 4050 O O . LEU A 1 514 ? -11.334 -7.622 7.539 1.00 97.62 514 LEU A O 1
ATOM 4054 N N . ALA A 1 515 ? -10.527 -9.378 6.389 1.00 97.94 515 ALA A N 1
ATOM 4055 C CA . ALA A 1 515 ? -9.300 -9.560 7.171 1.00 97.94 515 ALA A CA 1
ATOM 4056 C C . ALA A 1 515 ? -8.049 -9.059 6.437 1.00 97.94 515 ALA A C 1
ATOM 4058 O O . ALA A 1 515 ? -7.094 -8.619 7.072 1.00 97.94 515 ALA A O 1
ATOM 4059 N N . VAL A 1 516 ? -8.061 -9.093 5.104 1.00 98.69 516 VAL A N 1
ATOM 4060 C CA . VAL A 1 516 ? -6.979 -8.564 4.266 1.00 98.69 516 VAL A CA 1
ATOM 4061 C C . VAL A 1 516 ? -7.577 -7.675 3.192 1.00 98.69 516 VAL A C 1
ATOM 4063 O O . VAL A 1 516 ? -8.551 -8.067 2.553 1.00 98.69 516 VAL A O 1
ATOM 4066 N N . VAL A 1 517 ? -6.969 -6.516 2.968 1.00 98.69 517 VAL A N 1
ATOM 4067 C CA . VAL A 1 517 ? -7.183 -5.673 1.791 1.00 98.69 517 VAL A CA 1
ATOM 4068 C C . VAL A 1 517 ? -5.893 -5.677 0.990 1.00 98.69 517 VAL A C 1
ATOM 4070 O O . VAL A 1 517 ? -4.845 -5.263 1.475 1.00 98.69 517 VAL A O 1
ATOM 4073 N N . PHE A 1 518 ? -5.979 -6.177 -0.233 1.00 98.50 518 PHE A N 1
ATOM 4074 C CA . PHE A 1 518 ? -4.878 -6.292 -1.171 1.00 98.50 518 PHE A CA 1
ATOM 4075 C C . PHE A 1 518 ? -5.054 -5.222 -2.250 1.00 98.50 518 PHE A C 1
ATOM 4077 O O . PHE A 1 518 ? -5.882 -5.354 -3.159 1.00 98.50 518 PHE A O 1
ATOM 4084 N N . ASN A 1 519 ? -4.303 -4.133 -2.110 1.00 97.81 519 ASN A N 1
ATOM 4085 C CA . ASN A 1 519 ? -4.384 -2.959 -2.960 1.00 97.81 519 ASN A CA 1
ATOM 4086 C C . ASN A 1 519 ? -3.242 -2.945 -3.976 1.00 97.81 519 ASN A C 1
ATOM 4088 O O . ASN A 1 519 ? -2.072 -2.947 -3.614 1.00 97.81 519 ASN A O 1
ATOM 4092 N N . ARG A 1 520 ? -3.594 -2.895 -5.261 1.00 95.81 520 ARG A N 1
ATOM 4093 C CA . ARG A 1 520 ? -2.646 -2.745 -6.377 1.00 95.81 520 ARG A CA 1
ATOM 4094 C C . ARG A 1 520 ? -2.558 -1.309 -6.901 1.00 95.81 520 ARG A C 1
ATOM 4096 O O . ARG A 1 520 ? -1.983 -1.073 -7.953 1.00 95.81 520 ARG A O 1
ATOM 4103 N N . LYS A 1 521 ? -3.208 -0.367 -6.217 1.00 94.88 521 LYS A N 1
ATOM 4104 C CA . LYS A 1 521 ? -3.454 0.986 -6.723 1.00 94.88 521 LYS A CA 1
ATOM 4105 C C . LYS A 1 521 ? -2.450 2.017 -6.200 1.00 94.88 521 LYS A C 1
ATOM 4107 O O . LYS A 1 521 ? -2.643 3.192 -6.469 1.00 94.88 521 LYS A O 1
ATOM 4112 N N . ASP A 1 522 ? -1.409 1.610 -5.468 1.00 94.06 522 ASP A N 1
ATOM 4113 C CA . ASP A 1 522 ? -0.325 2.496 -5.007 1.00 94.06 522 ASP A CA 1
ATOM 4114 C C . ASP A 1 522 ? -0.846 3.697 -4.187 1.00 94.06 522 ASP A C 1
ATOM 4116 O O . ASP A 1 522 ? -0.724 4.864 -4.571 1.00 94.06 522 ASP A O 1
ATOM 4120 N N . TYR A 1 523 ? -1.561 3.410 -3.095 1.00 96.50 523 TYR A N 1
ATOM 4121 C CA . TYR A 1 523 ? -2.254 4.429 -2.299 1.00 96.50 523 TYR A CA 1
ATOM 4122 C C . TYR A 1 523 ? -1.317 5.207 -1.379 1.00 96.50 523 TYR A C 1
ATOM 4124 O O . TYR A 1 523 ? -1.527 6.405 -1.185 1.00 96.50 523 TYR A O 1
ATOM 4132 N N . LEU A 1 524 ? -0.281 4.582 -0.824 1.00 95.44 524 LEU A N 1
ATOM 4133 C CA . LEU A 1 524 ? 0.684 5.275 0.031 1.00 95.44 524 LEU A CA 1
ATOM 4134 C C . LEU A 1 524 ? 1.434 6.357 -0.758 1.00 95.44 524 LEU A C 1
ATOM 4136 O O . LEU A 1 524 ? 1.554 7.484 -0.278 1.00 95.44 524 LEU A O 1
ATOM 4140 N N . CYS A 1 525 ? 1.797 6.074 -2.009 1.00 92.62 525 CYS A N 1
ATOM 4141 C CA . CYS A 1 525 ? 2.373 7.036 -2.949 1.00 92.62 525 CYS A CA 1
ATOM 4142 C C . CYS A 1 525 ? 1.484 8.284 -3.151 1.00 92.62 525 CYS A C 1
ATOM 4144 O O . CYS A 1 525 ? 1.990 9.406 -3.241 1.00 92.62 525 CYS A O 1
ATOM 4146 N N . CYS A 1 526 ? 0.154 8.127 -3.140 1.00 93.38 526 CYS A N 1
ATOM 4147 C CA . CYS A 1 526 ? -0.810 9.237 -3.200 1.00 93.38 526 CYS A CA 1
ATOM 4148 C C . CYS A 1 526 ? -0.919 10.060 -1.908 1.00 93.38 526 CYS A C 1
ATOM 4150 O O . CYS A 1 526 ? -1.559 11.116 -1.905 1.00 93.38 526 CYS A O 1
ATOM 4152 N N . MET A 1 527 ? -0.348 9.586 -0.802 1.00 95.00 527 MET A N 1
ATOM 4153 C CA . MET A 1 527 ? -0.341 10.297 0.476 1.00 95.00 527 MET A CA 1
ATOM 4154 C C . MET A 1 527 ? 1.006 10.953 0.786 1.00 95.00 527 MET A C 1
ATOM 4156 O O . MET A 1 527 ? 1.076 11.744 1.721 1.00 95.00 527 MET A O 1
ATOM 4160 N N . GLU A 1 528 ? 2.061 10.682 0.016 1.00 92.50 528 GLU A N 1
ATOM 4161 C CA . GLU A 1 528 ? 3.361 11.337 0.187 1.00 92.50 528 GLU A CA 1
ATOM 4162 C C . GLU A 1 528 ? 3.242 12.874 0.170 1.00 92.50 528 GLU A C 1
ATOM 4164 O O . GLU A 1 528 ? 2.379 13.459 -0.492 1.00 92.50 528 GLU A O 1
ATOM 4169 N N . THR A 1 529 ? 4.125 13.544 0.910 1.00 88.31 529 THR A N 1
ATOM 4170 C CA . THR A 1 529 ? 4.280 15.010 0.971 1.00 88.31 529 THR A CA 1
ATOM 4171 C C . THR A 1 529 ? 5.620 15.482 0.419 1.00 88.31 529 THR A C 1
ATOM 4173 O O . THR A 1 529 ? 5.821 16.685 0.269 1.00 88.31 529 THR A O 1
ATOM 4176 N N . SER A 1 530 ? 6.538 14.559 0.136 1.00 80.56 530 SER A N 1
ATOM 4177 C CA . SER A 1 530 ? 7.842 14.878 -0.434 1.00 80.56 530 SER A CA 1
ATOM 4178 C C . SER A 1 530 ? 7.863 14.583 -1.923 1.00 80.56 530 SER A C 1
ATOM 4180 O O . SER A 1 530 ? 7.364 13.551 -2.386 1.00 80.56 530 SER A O 1
ATOM 4182 N N . GLU A 1 531 ? 8.451 15.504 -2.683 1.00 76.00 531 GLU A N 1
ATOM 4183 C CA . GLU A 1 531 ? 8.827 15.213 -4.057 1.00 76.00 531 GLU A CA 1
ATOM 4184 C C . GLU A 1 531 ? 9.941 14.169 -3.988 1.00 76.00 531 GLU A C 1
ATOM 4186 O O . GLU A 1 531 ? 11.015 14.406 -3.436 1.00 76.00 531 GLU A O 1
ATOM 4191 N N . VAL A 1 532 ? 9.648 12.982 -4.491 1.00 66.75 532 VAL A N 1
ATOM 4192 C CA . VAL A 1 532 ? 10.672 11.986 -4.782 1.00 66.75 532 VAL A CA 1
ATOM 4193 C C . VAL A 1 532 ? 10.963 12.080 -6.269 1.00 66.75 532 VAL A C 1
ATOM 4195 O O . VAL A 1 532 ? 10.155 12.641 -7.009 1.00 66.75 532 VAL A O 1
ATOM 4198 N N . ASP A 1 533 ? 12.089 11.531 -6.719 1.00 60.56 533 ASP A N 1
ATOM 4199 C CA . ASP A 1 533 ? 12.400 11.408 -8.147 1.00 60.56 533 ASP A CA 1
ATOM 4200 C C . ASP A 1 533 ? 11.454 10.354 -8.767 1.00 60.56 533 ASP A C 1
ATOM 4202 O O . ASP A 1 533 ? 11.774 9.187 -9.016 1.00 60.56 533 ASP A O 1
ATOM 4206 N N . SER A 1 534 ? 10.195 10.768 -8.850 1.00 57.47 534 SER A N 1
ATOM 4207 C CA . SER A 1 534 ? 8.999 10.023 -9.176 1.00 57.47 534 SER A CA 1
ATOM 4208 C C . SER A 1 534 ? 8.576 10.426 -10.573 1.00 57.47 534 SER A C 1
ATOM 4210 O O . SER A 1 534 ? 8.771 11.546 -11.045 1.00 57.47 534 SER A O 1
ATOM 4212 N N . ARG A 1 535 ? 7.961 9.471 -11.258 1.00 63.09 535 ARG A N 1
ATOM 4213 C CA . ARG A 1 535 ? 7.524 9.645 -12.638 1.00 63.09 535 ARG A CA 1
ATOM 4214 C C . ARG A 1 535 ? 6.296 10.561 -12.755 1.00 63.09 535 ARG A C 1
ATOM 4216 O O . ARG A 1 535 ? 5.969 10.931 -13.875 1.00 63.09 535 ARG A O 1
ATOM 4223 N N . ALA A 1 536 ? 5.672 10.941 -11.635 1.00 65.62 536 ALA A N 1
ATOM 4224 C CA . ALA A 1 536 ? 4.594 11.923 -11.526 1.00 65.62 536 ALA A CA 1
ATOM 4225 C C . ALA A 1 536 ? 4.958 13.022 -10.513 1.00 65.62 536 ALA A C 1
ATOM 4227 O O . ALA A 1 536 ? 5.638 12.739 -9.525 1.00 65.62 536 ALA A O 1
ATOM 4228 N N . ARG A 1 537 ? 4.498 14.262 -10.732 1.00 75.56 537 ARG A N 1
ATOM 4229 C CA . ARG A 1 537 ? 4.727 15.342 -9.763 1.00 75.56 537 ARG A CA 1
ATOM 4230 C C . ARG A 1 537 ? 3.913 15.044 -8.518 1.00 75.56 537 ARG A C 1
ATOM 4232 O O . ARG A 1 537 ? 2.784 14.561 -8.629 1.00 75.56 537 ARG A O 1
ATOM 4239 N N . LEU A 1 538 ? 4.434 15.391 -7.346 1.00 79.00 538 LEU A N 1
ATOM 4240 C CA . LEU A 1 538 ? 3.730 15.190 -6.080 1.00 79.00 538 LEU A CA 1
ATOM 4241 C C . LEU A 1 538 ? 2.291 15.733 -6.099 1.00 79.00 538 LEU A C 1
ATOM 4243 O O . LEU A 1 538 ? 1.367 15.062 -5.645 1.00 79.00 538 LEU A O 1
ATOM 4247 N N . GLN A 1 539 ? 2.105 16.929 -6.656 1.00 78.44 539 GLN A N 1
ATOM 4248 C CA . GLN A 1 539 ? 0.799 17.580 -6.794 1.00 78.44 539 GLN A CA 1
ATOM 4249 C C . GLN A 1 539 ? -0.209 16.783 -7.636 1.00 78.44 539 GLN A C 1
ATOM 4251 O O . GLN A 1 539 ? -1.402 16.857 -7.365 1.00 78.44 539 GLN A O 1
ATOM 4256 N N . ASP A 1 540 ? 0.260 16.018 -8.622 1.00 80.31 540 ASP A N 1
ATOM 4257 C CA . ASP A 1 540 ? -0.603 15.307 -9.567 1.00 80.31 540 ASP A CA 1
ATOM 4258 C C . ASP A 1 540 ? -0.994 13.925 -9.021 1.00 80.31 540 ASP A C 1
ATOM 4260 O O . ASP A 1 540 ? -2.063 13.408 -9.340 1.00 80.31 540 ASP A O 1
ATOM 4264 N N . ARG A 1 541 ? -0.135 13.322 -8.184 1.00 81.44 541 ARG A N 1
ATOM 4265 C CA . ARG A 1 541 ? -0.397 12.016 -7.556 1.00 81.44 541 ARG A CA 1
ATOM 4266 C C . ARG A 1 541 ? -1.188 12.099 -6.253 1.00 81.44 541 ARG A C 1
ATOM 4268 O O . ARG A 1 541 ? -1.757 11.095 -5.833 1.00 81.44 541 ARG A O 1
ATOM 4275 N N . ARG A 1 542 ? -1.227 13.258 -5.589 1.00 88.81 542 ARG A N 1
ATOM 4276 C CA . ARG A 1 542 ? -1.926 13.407 -4.308 1.00 88.81 542 ARG A CA 1
ATOM 4277 C C . ARG A 1 542 ? -3.436 13.261 -4.461 1.00 88.81 542 ARG A C 1
ATOM 4279 O O . ARG A 1 542 ? -4.052 13.939 -5.273 1.00 88.81 542 ARG A O 1
ATOM 4286 N N . SER A 1 543 ? -4.038 12.422 -3.619 1.00 92.06 543 SER A N 1
ATOM 4287 C CA . SER A 1 543 ? -5.473 12.127 -3.688 1.00 92.06 543 SER A CA 1
ATOM 4288 C C . SER A 1 543 ? -6.159 12.278 -2.323 1.00 92.06 543 SER A C 1
ATOM 4290 O O . SER A 1 543 ? -5.897 11.493 -1.402 1.00 92.06 543 SER A O 1
ATOM 4292 N N . PRO A 1 544 ? -7.064 13.263 -2.158 1.00 95.06 544 PRO A N 1
ATOM 4293 C CA . PRO A 1 544 ? -7.935 13.348 -0.985 1.00 95.06 544 PRO A CA 1
ATOM 4294 C C . PRO A 1 544 ? -8.852 12.128 -0.845 1.00 95.06 544 PRO A C 1
ATOM 4296 O O . PRO A 1 544 ? -9.128 11.691 0.270 1.00 95.06 544 PRO A O 1
ATOM 4299 N N . ASP A 1 545 ? -9.291 11.533 -1.956 1.00 97.19 545 ASP A N 1
ATOM 4300 C CA . ASP A 1 545 ? -10.153 10.349 -1.916 1.00 97.19 545 ASP A CA 1
ATOM 4301 C C . ASP A 1 545 ? -9.408 9.111 -1.405 1.00 97.19 545 ASP A C 1
ATOM 4303 O O . ASP A 1 545 ? -9.996 8.305 -0.683 1.00 97.19 545 ASP A O 1
ATOM 4307 N N . VAL A 1 546 ? -8.100 8.997 -1.664 1.00 97.75 546 VAL A N 1
ATOM 4308 C CA . VAL A 1 546 ? -7.261 7.975 -1.017 1.00 97.75 546 VAL A CA 1
ATOM 4309 C C . VAL A 1 546 ? -7.205 8.191 0.496 1.00 97.75 546 VAL A C 1
ATOM 4311 O O . VAL A 1 546 ? -7.386 7.236 1.249 1.00 97.75 546 VAL A O 1
ATOM 4314 N N . HIS A 1 547 ? -7.053 9.432 0.971 1.00 98.31 547 HIS A N 1
ATOM 4315 C CA . HIS A 1 547 ? -7.109 9.713 2.409 1.00 98.31 547 HIS A CA 1
ATOM 4316 C C . HIS A 1 547 ? -8.480 9.350 3.006 1.00 98.31 547 HIS A C 1
ATOM 4318 O O . HIS A 1 547 ? -8.542 8.743 4.075 1.00 98.31 547 HIS A O 1
ATOM 4324 N N . ARG A 1 548 ? -9.583 9.638 2.299 1.00 98.56 548 ARG A N 1
ATOM 4325 C CA . ARG A 1 548 ? -10.938 9.214 2.699 1.00 98.56 548 ARG A CA 1
ATOM 4326 C C . ARG A 1 548 ? -11.073 7.692 2.763 1.00 98.56 548 ARG A C 1
ATOM 4328 O O . ARG A 1 548 ? -11.640 7.174 3.725 1.00 98.56 548 ARG A O 1
ATOM 4335 N N . PHE A 1 549 ? -10.526 6.965 1.788 1.00 98.62 549 PHE A N 1
ATOM 4336 C CA . PHE A 1 549 ? -10.499 5.503 1.813 1.00 98.62 549 PHE A CA 1
ATOM 4337 C C . PHE A 1 549 ? -9.694 4.971 3.003 1.00 98.62 549 PHE A C 1
ATOM 4339 O O . PHE A 1 549 ? -10.167 4.085 3.713 1.00 98.62 549 PHE A O 1
ATOM 4346 N N . MET A 1 550 ? -8.515 5.533 3.274 1.00 98.56 550 MET A N 1
ATOM 4347 C CA . MET A 1 550 ? -7.706 5.130 4.424 1.00 98.56 550 MET A CA 1
ATOM 4348 C C . MET A 1 550 ? -8.420 5.435 5.749 1.00 98.56 550 MET A C 1
ATOM 4350 O O . MET A 1 550 ? -8.374 4.619 6.669 1.00 98.56 550 MET A O 1
ATOM 4354 N N . THR A 1 551 ? -9.168 6.543 5.849 1.00 98.56 551 THR A N 1
ATOM 4355 C CA . THR A 1 551 ? -10.049 6.802 7.002 1.00 98.56 551 THR A CA 1
ATOM 4356 C C . THR A 1 551 ? -11.108 5.708 7.141 1.00 98.56 551 THR A C 1
ATOM 4358 O O . THR A 1 551 ? -11.270 5.156 8.229 1.00 98.56 551 THR A O 1
ATOM 4361 N N . ASN A 1 552 ? -11.793 5.340 6.054 1.00 98.44 552 ASN A N 1
ATOM 4362 C CA . ASN A 1 552 ? -12.757 4.239 6.071 1.00 98.44 552 ASN A CA 1
ATOM 4363 C C . ASN A 1 552 ? -12.125 2.922 6.530 1.00 98.44 552 ASN A C 1
ATOM 4365 O O . ASN A 1 552 ? -12.730 2.187 7.306 1.00 98.44 552 ASN A O 1
ATOM 4369 N N . LEU A 1 553 ? -10.912 2.629 6.072 1.00 98.12 553 LEU A N 1
ATOM 4370 C CA . LEU A 1 553 ? -10.176 1.424 6.425 1.00 98.12 553 LEU A CA 1
ATOM 4371 C C . LEU A 1 553 ? -9.882 1.355 7.931 1.00 98.12 553 LEU A C 1
ATOM 4373 O O . LEU A 1 553 ? -10.157 0.328 8.555 1.00 98.12 553 LEU A O 1
ATOM 4377 N N . LEU A 1 554 ? -9.420 2.457 8.538 1.00 97.69 554 LEU A N 1
ATOM 4378 C CA . LEU A 1 554 ? -9.217 2.533 9.990 1.00 97.69 554 LEU A CA 1
ATOM 4379 C C . LEU A 1 554 ? -10.531 2.383 10.757 1.00 97.69 554 LEU A C 1
ATOM 4381 O O . LEU A 1 554 ? -10.599 1.634 11.729 1.00 97.69 554 LEU A O 1
ATOM 4385 N N . VAL A 1 555 ? -11.598 3.057 10.320 1.00 97.44 555 VAL A N 1
ATOM 4386 C CA . VAL A 1 555 ? -12.912 2.945 10.969 1.00 97.44 555 VAL A CA 1
ATOM 4387 C C . VAL A 1 555 ? -13.461 1.524 10.844 1.00 97.44 555 VAL A C 1
ATOM 4389 O O . VAL A 1 555 ? -14.019 0.995 11.804 1.00 97.44 555 VAL A O 1
ATOM 4392 N N . TYR A 1 556 ? -13.267 0.863 9.701 1.00 97.12 556 TYR A N 1
ATOM 4393 C CA . TYR A 1 556 ? -13.636 -0.537 9.516 1.00 97.12 556 TYR A CA 1
ATOM 4394 C C . TYR A 1 556 ? -12.869 -1.439 10.494 1.00 97.12 556 TYR A C 1
ATOM 4396 O O . TYR A 1 556 ? -13.493 -2.232 11.203 1.00 97.12 556 TYR A O 1
ATOM 4404 N N . ALA A 1 557 ? -11.546 -1.276 10.605 1.00 96.88 557 ALA A N 1
ATOM 4405 C CA . ALA A 1 557 ? -10.727 -2.005 11.576 1.00 96.88 557 ALA A CA 1
ATOM 4406 C C . ALA A 1 557 ? -11.204 -1.765 13.019 1.00 96.88 557 ALA A C 1
ATOM 4408 O O . ALA A 1 557 ? -11.423 -2.709 13.774 1.00 96.88 557 ALA A O 1
ATOM 4409 N N . MET A 1 558 ? -11.481 -0.514 13.390 1.00 95.88 558 MET A N 1
ATOM 4410 C CA . MET A 1 558 ? -11.944 -0.164 14.734 1.00 95.88 558 MET A CA 1
ATOM 4411 C C . MET A 1 558 ? -13.384 -0.587 15.025 1.00 95.88 558 MET A C 1
ATOM 4413 O O . MET A 1 558 ? -13.710 -0.817 16.183 1.00 95.88 558 MET A O 1
ATOM 4417 N N . LYS A 1 559 ? -14.265 -0.764 14.036 1.00 93.44 559 LYS A N 1
ATOM 4418 C CA . LYS A 1 559 ? -15.641 -1.256 14.265 1.00 93.44 559 LYS A CA 1
ATOM 4419 C C . LYS A 1 559 ? -15.749 -2.786 14.234 1.00 93.44 559 LYS A C 1
ATOM 4421 O O . LYS A 1 559 ? -16.565 -3.352 14.973 1.00 93.44 559 LYS A O 1
ATOM 4426 N N . TYR A 1 560 ? -14.938 -3.444 13.403 1.00 90.62 560 TYR A N 1
ATOM 4427 C CA . TYR A 1 560 ? -15.090 -4.867 13.072 1.00 90.62 560 TYR A CA 1
ATOM 4428 C C . TYR A 1 560 ? -13.853 -5.738 13.339 1.00 90.62 560 TYR A C 1
ATOM 4430 O O . TYR A 1 560 ? -13.996 -6.957 13.389 1.00 90.62 560 TYR A O 1
ATOM 4438 N N . GLY A 1 561 ? -12.663 -5.160 13.510 1.00 83.56 561 GLY A N 1
ATOM 4439 C CA . GLY A 1 561 ? -11.432 -5.888 13.840 1.00 83.56 561 GLY A CA 1
ATOM 4440 C C . GLY A 1 561 ? -11.378 -6.356 15.297 1.00 83.56 561 GLY A C 1
ATOM 4441 O O . GLY A 1 561 ? -12.124 -5.882 16.156 1.00 83.56 561 GLY A O 1
ATOM 4442 N N . GLY A 1 562 ? -10.496 -7.292 15.619 1.00 78.50 562 GLY A N 1
ATOM 4443 C CA . GLY A 1 562 ? -10.220 -7.620 17.018 1.00 78.50 562 GLY A CA 1
ATOM 4444 C C . GLY A 1 562 ? -9.338 -6.563 17.692 1.00 78.50 562 GLY A C 1
ATOM 4445 O O . GLY A 1 562 ? -8.767 -5.701 17.029 1.00 78.50 562 GLY A O 1
ATOM 4446 N N . ASN A 1 563 ? -9.278 -6.602 19.025 1.00 80.56 563 ASN A N 1
ATOM 4447 C CA . ASN A 1 563 ? -8.368 -5.787 19.851 1.00 80.56 563 ASN A CA 1
ATOM 4448 C C . ASN A 1 563 ? -8.531 -4.262 19.714 1.00 80.56 563 ASN A C 1
ATOM 4450 O O . ASN A 1 563 ? -7.580 -3.493 19.810 1.00 80.56 563 ASN A O 1
ATOM 4454 N N . THR A 1 564 ? -9.770 -3.814 19.517 1.00 93.19 564 THR A N 1
ATOM 4455 C CA . THR A 1 564 ? -10.169 -2.420 19.753 1.00 93.19 564 THR A CA 1
ATOM 4456 C C . THR A 1 564 ? -11.025 -2.372 21.010 1.00 93.19 564 THR A C 1
ATOM 4458 O O . THR A 1 564 ? -11.981 -3.148 21.118 1.00 93.19 564 THR A O 1
ATOM 4461 N N . ASP A 1 565 ? -10.719 -1.455 21.924 1.00 93.94 565 ASP A N 1
ATOM 4462 C CA . ASP A 1 565 ? -11.589 -1.143 23.053 1.00 93.94 565 ASP A CA 1
ATOM 4463 C C . ASP A 1 565 ? -12.853 -0.434 22.548 1.00 93.94 565 ASP A C 1
ATOM 4465 O O . ASP A 1 565 ? -12.798 0.649 21.961 1.00 93.94 565 ASP A O 1
ATOM 4469 N N . ARG A 1 566 ? -13.988 -1.107 22.745 1.00 93.81 566 ARG A N 1
ATOM 4470 C CA . ARG A 1 566 ? -15.337 -0.675 22.352 1.00 93.81 566 ARG A CA 1
ATOM 4471 C C . ARG A 1 566 ? -16.287 -0.626 23.544 1.00 93.81 566 ARG A C 1
ATOM 4473 O O . ARG A 1 566 ? -17.496 -0.589 23.340 1.00 93.81 566 ARG A O 1
ATOM 4480 N N . SER A 1 567 ? -15.763 -0.689 24.767 1.00 91.62 567 SER A N 1
ATOM 4481 C CA . SER A 1 567 ? -16.571 -0.724 25.995 1.00 91.62 567 SER A CA 1
ATOM 4482 C C . SER A 1 567 ? -17.535 0.466 26.096 1.00 91.62 567 SER A C 1
ATOM 4484 O O . SER A 1 567 ? -18.662 0.316 26.560 1.00 91.62 567 SER A O 1
ATOM 4486 N N . GLU A 1 568 ? -17.125 1.616 25.562 1.00 90.19 568 GLU A N 1
ATOM 4487 C CA . GLU A 1 568 ? -17.894 2.864 25.529 1.00 90.19 568 GLU A CA 1
ATOM 4488 C C . GLU A 1 568 ? -18.466 3.186 24.132 1.00 90.19 568 GLU A C 1
ATOM 4490 O O . GLU A 1 568 ? -18.864 4.320 23.852 1.00 90.19 568 GLU A O 1
ATOM 4495 N N . TYR A 1 569 ? -18.504 2.201 23.225 1.00 90.62 569 TYR A N 1
ATOM 4496 C CA . TYR A 1 569 ? -19.048 2.363 21.878 1.00 90.62 569 TYR A CA 1
ATOM 4497 C C . TYR A 1 569 ? -20.373 1.623 21.704 1.00 90.62 569 TYR A C 1
ATOM 4499 O O . TYR A 1 569 ? -20.451 0.398 21.814 1.00 90.62 569 TYR A O 1
ATOM 4507 N N . LYS A 1 570 ? -21.419 2.374 21.357 1.00 86.38 570 LYS A N 1
ATOM 4508 C CA . LYS A 1 570 ? -22.744 1.836 21.035 1.00 86.38 570 LYS A CA 1
ATOM 4509 C C . LYS A 1 570 ? -22.876 1.690 19.519 1.00 86.38 570 LYS A C 1
ATOM 4511 O O . LYS A 1 570 ? -22.794 2.673 18.782 1.00 86.38 570 LYS A O 1
ATOM 4516 N N . ARG A 1 571 ? -23.021 0.446 19.062 1.00 74.94 571 ARG A N 1
ATOM 4517 C CA . ARG A 1 571 ? -23.142 0.126 17.634 1.00 74.94 571 ARG A CA 1
ATOM 4518 C C . ARG A 1 571 ? -24.387 0.718 16.997 1.00 74.94 571 ARG A C 1
ATOM 4520 O O . ARG A 1 571 ? -25.441 0.705 17.666 1.00 74.94 571 ARG A O 1
#

pLDDT: mean 74.39, std 25.53, range [26.28, 98.75]